Protein AF-0000000068720522 (afdb_homodimer)

InterPro domains:
  IPR009057 Homedomain-like superfamily [SSF46689] (174-225)
  IPR009057 Homedomain-like superfamily [SSF46689] (228-278)
  IPR018060 AraC-like, DNA binding HTH domain [PF12833] (197-275)
  IPR018060 AraC-like, DNA binding HTH domain [PS01124] (178-276)
  IPR018060 AraC-like, DNA binding HTH domain [SM00342] (191-274)

Sequence (560 aa):
MSVKDQNFFVNIAILFYNILYKKNSDVSTFSNNSDSLHISHSRILNEDVYISMQKDESIYHNLYIEQQLLGSIENGDKETVLKYYYEFQQETLSSLSSFHQLRRHKNICISSITLATRYAIKGGLPSGIAYKIYDLHIQRTEDLKDKESVWDLLKNAFCTFADRVKAQKTQQHSQTIAICKNYIFKNIYNPISVKQLAKFANVNSDYLSILFKKEVGISLIEYIQRERIEEAKKLLTFTTYPLSDICASLNFSDQSYFTKIFKKFTHETPGKYRKSHVVIMSVKDQNFFVNIAILFYNILYKKNSDVSTFSNNSDSLHISHSRILNEDVYISMQKDESIYHNLYIEQQLLGSIENGDKETVLKYYYEFQQETLSSLSSFHQLRRHKNICISSITLATRYAIKGGLPSGIAYKIYDLHIQRTEDLKDKESVWDLLKNAFCTFADRVKAQKTQQHSQTIAICKNYIFKNIYNPISVKQLAKFANVNSDYLSILFKKEVGISLIEYIQRERIEEAKKLLTFTTYPLSDICASLNFSDQSYFTKIFKKFTHETPGKYRKSHVVI

Solvent-accessible surface area (backbone atoms only — not comparable to full-atom values): 30335 Å² total; per-residue (Å²): 137,65,82,70,60,56,58,52,53,54,51,50,51,53,50,52,51,51,60,67,67,55,69,82,72,81,78,70,75,83,70,79,80,75,74,82,81,70,71,63,67,63,51,54,58,48,43,52,49,43,50,48,46,47,50,38,48,49,50,48,50,49,50,50,41,47,48,54,27,39,48,21,23,24,66,22,34,45,68,56,27,58,63,36,44,56,56,42,51,52,55,52,56,70,68,54,75,85,83,61,56,55,63,51,49,46,51,49,42,45,33,50,49,45,50,42,39,54,29,18,38,72,35,61,28,54,60,64,59,39,48,51,54,46,51,53,51,50,53,50,49,70,69,51,89,49,57,68,60,44,53,50,49,44,51,49,50,52,42,50,42,3,47,49,13,34,51,44,49,54,50,50,52,51,48,40,49,50,50,46,52,50,49,48,64,76,38,47,66,45,91,79,50,64,60,58,48,14,58,73,56,70,47,52,47,71,57,44,47,53,50,40,23,70,75,71,68,48,44,58,67,56,49,52,50,50,56,42,44,55,50,46,50,50,45,41,25,72,46,86,71,54,68,68,54,54,33,52,46,51,63,40,94,41,64,68,58,41,38,52,53,37,22,73,78,70,74,41,45,61,69,58,47,29,73,74,47,46,75,115,140,65,80,69,61,56,58,52,54,53,53,50,52,54,49,52,52,52,60,68,68,56,67,83,71,81,78,71,75,83,68,79,80,74,72,82,80,70,70,63,67,62,53,54,56,47,44,53,48,44,49,49,46,49,49,38,48,49,51,48,50,50,49,51,43,48,49,55,28,40,50,21,23,27,66,22,34,45,68,56,27,59,63,35,43,56,56,43,51,52,56,53,57,69,69,54,74,84,82,62,59,55,64,51,48,46,50,50,42,46,33,49,50,46,52,41,38,54,29,19,38,73,35,64,28,55,60,64,59,41,48,51,54,45,52,53,51,52,54,50,49,70,70,52,88,48,58,67,60,44,53,51,49,44,52,48,50,53,42,49,41,3,49,50,13,34,51,45,49,52,50,48,53,51,48,40,50,49,50,47,54,50,49,47,64,76,37,48,65,45,92,81,51,64,60,57,47,14,58,73,56,70,48,53,46,71,57,44,46,53,50,39,23,69,76,70,68,46,46,60,67,56,49,51,50,50,54,39,43,55,50,45,50,51,44,41,24,73,47,85,70,53,69,69,54,55,34,52,46,50,64,38,93,41,63,69,58,40,38,51,53,36,22,71,78,71,73,42,44,61,68,59,45,28,75,75,49,44,74,115

Radius of gyration: 35.51 Å; Cα contacts (8 Å, |Δi|>4): 490; chains: 2; bounding box: 74×101×95 Å

Secondary structure (DSSP, 8-state):
--THHHHHHHHHHHHHHHHHT----------S------SHHHHHHHHHHHHHHHHHHHHHHHHHHHHHHHHHHHTT-HHHHHHHHHHHHHHHHHH--STTHHHHHHHHHHHHHHHHHHHHHHTT--HHHHHHHHHHHHHHHHH--SHHHHHHHHHHHHHHHHHHHHHHHHHHHHHHHHHHHHHHHHTTTS---HHHHHHHHTS-HHHHHHHHHHHHSS-HHHHHHHHHHHHHHHHHHH----HHHHHHHTT-S-HHHHHHHHHHHHSS-HHHHHHHH---/--THHHHHHHHHHHHHHHHHS----------S------THHHHHHHHHHHHHHHHHHHHHHHHHHHHHHHHHHHTT-HHHHHHHHHHHHHHHHHH--SSSHHHHHHHHHHHHHHHHHHHHHHTT--HHHHHHHHHHHHHHHHH--SHHHHHHHHHHHHHHHHHHHHHHHHHHHHHHHHHHHHHHHHTTTS---HHHHHHHHTS-HHHHHHHHHHHHSS-HHHHHHHHHHHHHHHHHHH----HHHHHHHTT-S-HHHHHHHHHHHHSS-HHHHHHHH---

Foldseek 3Di:
DDPVVVVVVVVVVVVVVVVVPPPPPDPPDPDPPPDCPDPVVVVVVCVCVVVVVVVVVLVVVLVVLLCQLLLLLLQLNLVSNVVSLVVNVVSVVVVDDDDPPLVVLLVVLLVSLVSSLVSLVNSPQPNVVSVVLSVVLNVVSVVDDDNVVSSVSSSVSSNVSSNRSVVRVVVLLVVLLVQLVVVLLVQQQHDDDLCVSCVSSVHHSVVCQVSNCVVVVDGPVLVSLLSLLVVLLVCLAEHPDDLQVSCVRRPHPGSVVNQVSNCVNPVHGSVVSSVVRHPD/DDPVVVVVVVVVVVVVVVVVPPPPDDPPDPDPPPDCPDPVVVVVVCVCVVVVVVVVVLVVVLVVLLCQLLLLLLQLNLVSNVVSLVVNVVSVVVVDDDDPPLVVLLVVLLVSLVSSLVSLVNSPQPNVVSVVLSVVLNVVSVVDDDNVVSSVSSSVSSNVSSNRSVVRVVVLLVVLLVQLVVVLLVQQQHDDDLCVSCVSSVHHSVVCQVSNCVVVVDGPVLVSLLSLLVVLLVCLAEHPDDLQVSCVRRPHPDSVVNQVSNCVNPVHGSVVSSVVRHPD

pLDDT: mean 81.63, std 22.1, range [26.84, 98.12]

Nearest PDB structures (foldseek):
  6swi-assembly1_A  TM=9.259E-01  e=1.234E-05  Geobacillus stearothermophilus
  3lsg-assembly1_A  TM=9.157E-01  e=2.647E-05  Fusobacterium nucleatum subsp. nucleatum
  3oio-assembly1_A  TM=9.380E-01  e=1.163E-04  Chromobacterium violaceum
  3w6v-assembly1_A  TM=9.263E-01  e=2.180E-04  Streptomyces griseus
  4fe7-assembly1_A-2  TM=6.640E-01  e=2.609E-04  Escherichia coli

Structure (mmCIF, N/CA/C/O backbone):
data_AF-0000000068720522-model_v1
#
loop_
_entity.id
_entity.type
_entity.pdbx_description
1 polymer 'AraC family transcriptional regulator'
#
loop_
_atom_site.group_PDB
_atom_site.id
_atom_site.type_symbol
_atom_site.label_atom_id
_atom_site.label_alt_id
_atom_site.label_comp_id
_atom_site.label_asym_id
_atom_site.label_entity_id
_atom_site.label_seq_id
_atom_site.pdbx_PDB_ins_code
_atom_site.Cartn_x
_atom_site.Cartn_y
_atom_site.Cartn_z
_atom_site.occupancy
_atom_site.B_iso_or_equiv
_atom_site.auth_seq_id
_atom_site.auth_comp_id
_atom_site.auth_asym_id
_atom_site.auth_atom_id
_atom_site.pdbx_PDB_model_num
ATOM 1 N N . MET A 1 1 ? 6.242 5.93 -28.344 1 28.77 1 MET A N 1
ATOM 2 C CA . MET A 1 1 ? 6.074 4.52 -28.672 1 28.77 1 MET A CA 1
ATOM 3 C C . MET A 1 1 ? 4.598 4.172 -28.828 1 28.77 1 MET A C 1
ATOM 5 O O . MET A 1 1 ? 3.818 4.309 -27.875 1 28.77 1 MET A O 1
ATOM 9 N N . SER A 1 2 ? 3.947 4.125 -30.078 1 33.34 2 SER A N 1
ATOM 10 C CA . SER A 1 2 ? 2.566 4.301 -30.516 1 33.34 2 SER A CA 1
ATOM 11 C C . SER A 1 2 ? 1.702 3.109 -30.125 1 33.34 2 SER A C 1
ATOM 13 O O . SER A 1 2 ? 2.215 2.008 -29.922 1 33.34 2 SER A O 1
ATOM 15 N N . VAL A 1 3 ? 0.348 3.244 -29.938 1 40.81 3 VAL A N 1
ATOM 16 C CA . VAL A 1 3 ? -0.781 2.359 -29.656 1 40.81 3 VAL A CA 1
ATOM 17 C C . VAL A 1 3 ? -0.728 1.151 -30.594 1 40.81 3 VAL A C 1
ATOM 19 O O . VAL A 1 3 ? -1.437 0.165 -30.391 1 40.81 3 VAL A O 1
ATOM 22 N N . LYS A 1 4 ? -0.061 1.335 -31.688 1 42.25 4 LYS A N 1
ATOM 23 C CA . LYS A 1 4 ? -0.026 0.293 -32.719 1 42.25 4 LYS A CA 1
ATOM 24 C C . LYS A 1 4 ? 0.759 -0.923 -32.219 1 42.25 4 LYS A C 1
ATOM 26 O O . LYS A 1 4 ? 0.485 -2.051 -32.656 1 42.25 4 LYS A O 1
ATOM 31 N N . ASP A 1 5 ? 1.735 -0.659 -31.359 1 41.34 5 ASP A N 1
ATOM 32 C CA . ASP A 1 5 ? 2.654 -1.728 -30.984 1 41.34 5 ASP A CA 1
ATOM 33 C C . ASP A 1 5 ? 2.039 -2.621 -29.906 1 41.34 5 ASP A C 1
ATOM 35 O O . ASP A 1 5 ? 2.566 -3.697 -29.609 1 41.34 5 ASP A O 1
ATOM 39 N N . GLN A 1 6 ? 0.963 -2.102 -29.297 1 41.03 6 GLN A N 1
ATOM 40 C CA . GLN A 1 6 ? 0.367 -2.861 -28.203 1 41.03 6 GLN A CA 1
ATOM 41 C C . GLN A 1 6 ? -0.5 -4 -28.734 1 41.03 6 GLN A C 1
ATOM 43 O O . GLN A 1 6 ? -0.555 -5.078 -28.141 1 41.03 6 GLN A O 1
ATOM 48 N N . ASN A 1 7 ? -1.153 -3.758 -29.875 1 43.72 7 ASN A N 1
ATOM 49 C CA . ASN A 1 7 ? -1.951 -4.809 -30.5 1 43.72 7 ASN A CA 1
ATOM 50 C C . ASN A 1 7 ? -1.08 -5.973 -30.969 1 43.72 7 ASN A C 1
ATOM 52 O O . ASN A 1 7 ? -1.521 -7.125 -30.969 1 43.72 7 ASN A O 1
ATOM 56 N N . PHE A 1 8 ? 0.187 -5.582 -31.266 1 44 8 PHE A N 1
ATOM 57 C CA . PHE A 1 8 ? 1.107 -6.605 -31.75 1 44 8 PHE A CA 1
ATOM 58 C C . PHE A 1 8 ? 1.475 -7.574 -30.641 1 44 8 PHE A C 1
ATOM 60 O O . PHE A 1 8 ? 1.475 -8.789 -30.844 1 44 8 PHE A O 1
ATOM 67 N N . PHE A 1 9 ? 1.523 -7.074 -29.391 1 44.59 9 PHE A N 1
ATOM 68 C CA . PHE A 1 9 ? 1.919 -7.938 -28.281 1 44.59 9 PHE A CA 1
ATOM 69 C C . PHE A 1 9 ? 0.75 -8.805 -27.828 1 44.59 9 PHE A C 1
ATOM 71 O O . PHE A 1 9 ? 0.935 -9.961 -27.469 1 44.59 9 PHE A O 1
ATOM 78 N N . VAL A 1 10 ? -0.474 -8.352 -27.984 1 45.12 10 VAL A N 1
ATOM 79 C CA . VAL A 1 10 ? -1.655 -9.148 -27.672 1 45.12 10 VAL A CA 1
ATOM 80 C C . VAL A 1 10 ? -1.804 -10.281 -28.688 1 45.12 10 VAL A C 1
ATOM 82 O O . VAL A 1 10 ? -2.059 -11.43 -28.312 1 45.12 10 VAL A O 1
ATOM 85 N N . ASN A 1 11 ? -1.489 -10.047 -29.922 1 46.09 11 ASN A N 1
ATOM 86 C CA . ASN A 1 11 ? -1.584 -11.07 -30.953 1 46.09 11 ASN A CA 1
ATOM 87 C C . ASN A 1 11 ? -0.496 -12.125 -30.797 1 46.09 11 ASN A C 1
ATOM 89 O O . ASN A 1 11 ? -0.754 -13.32 -30.969 1 46.09 11 ASN A O 1
ATOM 93 N N . ILE A 1 12 ? 0.671 -11.742 -30.328 1 46.5 12 ILE A N 1
ATOM 94 C CA . ILE A 1 12 ? 1.758 -12.695 -30.109 1 46.5 12 ILE A CA 1
ATOM 95 C C . ILE A 1 12 ? 1.45 -13.57 -28.906 1 46.5 12 ILE A C 1
ATOM 97 O O . ILE A 1 12 ? 1.648 -14.781 -28.938 1 46.5 12 ILE A O 1
ATOM 101 N N . ALA A 1 13 ? 0.749 -13.039 -27.922 1 43.16 13 ALA A N 1
ATOM 102 C CA . ALA A 1 13 ? 0.403 -13.812 -26.734 1 43.16 13 ALA A CA 1
ATOM 103 C C . ALA A 1 13 ? -0.701 -14.828 -27.031 1 43.16 13 ALA A C 1
ATOM 105 O O . ALA A 1 13 ? -0.632 -15.977 -26.609 1 43.16 13 ALA A O 1
ATOM 106 N N . ILE A 1 14 ? -1.595 -14.484 -27.859 1 47.88 14 ILE A N 1
ATOM 107 C CA . ILE A 1 14 ? -2.639 -15.398 -28.328 1 47.88 14 ILE A CA 1
ATOM 108 C C . ILE A 1 14 ? -2.025 -16.484 -29.203 1 47.88 14 ILE A C 1
ATOM 110 O O . ILE A 1 14 ? -2.355 -17.656 -29.062 1 47.88 14 ILE A O 1
ATOM 114 N N . LEU A 1 15 ? -1.05 -16.109 -30 1 46.41 15 LEU A N 1
ATOM 115 C CA . LEU A 1 15 ? -0.391 -17.078 -30.875 1 46.41 15 LEU A CA 1
ATOM 116 C C . LEU A 1 15 ? 0.431 -18.062 -30.062 1 46.41 15 LEU A C 1
ATOM 118 O O . LEU A 1 15 ? 0.378 -19.281 -30.297 1 46.41 15 LEU A O 1
ATOM 122 N N . PHE A 1 16 ? 1.097 -17.609 -29.031 1 44.81 16 PHE A N 1
ATOM 123 C CA . PHE A 1 16 ? 1.895 -18.5 -28.188 1 44.81 16 PHE A CA 1
ATOM 124 C C . PHE A 1 16 ? 0.999 -19.438 -27.391 1 44.81 16 PHE A C 1
ATOM 126 O O . PHE A 1 16 ? 1.301 -20.625 -27.266 1 44.81 16 PHE A O 1
ATOM 133 N N . TYR A 1 17 ? -0.129 -19 -26.938 1 39.31 17 TYR A N 1
ATOM 134 C CA . TYR A 1 17 ? -1.093 -19.859 -26.266 1 39.31 17 TYR A CA 1
ATOM 135 C C . TYR A 1 17 ? -1.604 -20.953 -27.203 1 39.31 17 TYR A C 1
ATOM 137 O O . TYR A 1 17 ? -1.67 -22.125 -26.812 1 39.31 17 TYR A O 1
ATOM 145 N N . ASN A 1 18 ? -1.857 -20.547 -28.344 1 42.66 18 ASN A N 1
ATOM 146 C CA . ASN A 1 18 ? -2.34 -21.531 -29.312 1 42.66 18 ASN A CA 1
ATOM 147 C C . ASN A 1 18 ? -1.266 -22.562 -29.641 1 42.66 18 ASN A C 1
ATOM 149 O O . ASN A 1 18 ? -1.573 -23.734 -29.859 1 42.66 18 ASN A O 1
ATOM 153 N N . ILE A 1 19 ? -0.112 -22.062 -29.781 1 44.03 19 ILE A N 1
ATOM 154 C CA . ILE A 1 19 ? 0.965 -22.984 -30.156 1 44.03 19 ILE A CA 1
ATOM 155 C C . ILE A 1 19 ? 1.202 -23.984 -29.047 1 44.03 19 ILE A C 1
ATOM 157 O O . ILE A 1 19 ? 1.412 -25.172 -29.297 1 44.03 19 ILE A O 1
ATOM 161 N N . LEU A 1 20 ? 1.158 -23.547 -27.812 1 38.19 20 LEU A N 1
ATOM 162 C CA . LEU A 1 20 ? 1.546 -24.406 -26.719 1 38.19 20 LEU A CA 1
ATOM 163 C C . LEU A 1 20 ? 0.454 -25.438 -26.422 1 38.19 20 LEU A C 1
ATOM 165 O O . LEU A 1 20 ? 0.749 -26.578 -26.062 1 38.19 20 LEU A O 1
ATOM 169 N N . TYR A 1 21 ? -0.812 -25.047 -26.438 1 38.38 21 TYR A N 1
ATOM 170 C CA . TYR A 1 21 ? -1.857 -25.984 -26.031 1 38.38 21 TYR A CA 1
ATOM 171 C C . TYR A 1 21 ? -2.326 -26.828 -27.203 1 38.38 21 TYR A C 1
ATOM 173 O O . TYR A 1 21 ? -3.365 -27.5 -27.125 1 38.38 21 TYR A O 1
ATOM 181 N N . LYS A 1 22 ? -1.777 -26.531 -28.375 1 39.81 22 LYS A N 1
ATOM 182 C CA . LYS A 1 22 ? -2.164 -27.484 -29.422 1 39.81 22 LYS A CA 1
ATOM 183 C C . LYS A 1 22 ? -1.537 -28.844 -29.172 1 39.81 22 LYS A C 1
ATOM 185 O O . LYS A 1 22 ? -0.332 -29.031 -29.359 1 39.81 22 LYS A O 1
ATOM 190 N N . LYS A 1 23 ? -2.197 -29.578 -28.234 1 38.94 23 LYS A N 1
ATOM 191 C CA . LYS A 1 23 ? -1.958 -31.016 -28.094 1 38.94 23 LYS A CA 1
ATOM 192 C C . LYS A 1 23 ? -1.846 -31.688 -29.453 1 38.94 23 LYS A C 1
ATOM 194 O O . LYS A 1 23 ? -2.619 -31.391 -30.375 1 38.94 23 LYS A O 1
ATOM 199 N N . ASN A 1 24 ? -0.796 -32.438 -29.641 1 34.03 24 ASN A N 1
ATOM 200 C CA . ASN A 1 24 ? -0.508 -33.375 -30.719 1 34.03 24 ASN A CA 1
ATOM 201 C C . ASN A 1 24 ? -1.645 -34.375 -30.906 1 34.03 24 ASN A C 1
ATOM 203 O O . ASN A 1 24 ? -1.772 -35.344 -30.141 1 34.03 24 ASN A O 1
ATOM 207 N N . SER A 1 25 ? -2.891 -33.969 -31.109 1 31.48 25 SER A N 1
ATOM 208 C CA . SER A 1 25 ? -3.801 -35.062 -31.469 1 31.48 25 SER A CA 1
ATOM 209 C C . SER A 1 25 ? -3.213 -35.906 -32.594 1 31.48 25 SER A C 1
ATOM 211 O O . SER A 1 25 ? -2.52 -35.406 -33.469 1 31.48 25 SER A O 1
ATOM 213 N N . ASP A 1 26 ? -3.184 -37.219 -32.375 1 30.67 26 ASP A N 1
ATOM 214 C CA . ASP A 1 26 ? -2.812 -38.344 -33.219 1 30.67 26 ASP A CA 1
ATOM 215 C C . ASP A 1 26 ? -3.473 -38.281 -34.594 1 30.67 26 ASP A C 1
ATOM 217 O O . ASP A 1 26 ? -4.691 -38.125 -34.688 1 30.67 26 ASP A O 1
ATOM 221 N N . VAL A 1 27 ? -2.807 -38 -35.656 1 32.12 27 VAL A N 1
ATOM 222 C CA . VAL A 1 27 ? -3.1 -37.844 -37.062 1 32.12 27 VAL A CA 1
ATOM 223 C C . VAL A 1 27 ? -3.652 -39.156 -37.625 1 32.12 27 VAL A C 1
ATOM 225 O O . VAL A 1 27 ? -3.814 -39.312 -38.844 1 32.12 27 VAL A O 1
ATOM 228 N N . SER A 1 28 ? -3.807 -40.219 -36.781 1 28 28 SER A N 1
ATOM 229 C CA . SER A 1 28 ? -3.92 -41.375 -37.625 1 28 28 SER A CA 1
ATOM 230 C C . SER A 1 28 ? -5.066 -41.25 -38.625 1 28 28 SER A C 1
ATOM 232 O O . SER A 1 28 ? -4.867 -41.344 -39.844 1 28 28 SER A O 1
ATOM 234 N N . THR A 1 29 ? -6.086 -42.25 -38.562 1 29 29 THR A N 1
ATOM 235 C CA . THR A 1 29 ? -6.82 -42.969 -39.594 1 29 29 THR A CA 1
ATOM 236 C C . THR A 1 29 ? -8.008 -42.156 -40.094 1 29 29 THR A C 1
ATOM 238 O O . THR A 1 29 ? -8.945 -42.719 -40.656 1 29 29 THR A O 1
ATOM 241 N N . PHE A 1 30 ? -8.172 -40.875 -39.812 1 27.25 30 PHE A N 1
ATOM 242 C CA . PHE A 1 30 ? -9.523 -40.406 -40.125 1 27.25 30 PHE A CA 1
ATOM 243 C C . PHE A 1 30 ? -9.82 -40.5 -41.594 1 27.25 30 PHE A C 1
ATOM 245 O O . PHE A 1 30 ? -9.086 -39.969 -42.438 1 27.25 30 PHE A O 1
ATOM 252 N N . SER A 1 31 ? -10.523 -41.656 -42 1 28.48 31 SER A N 1
ATOM 253 C CA . SER A 1 31 ? -11.234 -41.906 -43.25 1 28.48 31 SER A CA 1
ATOM 254 C C . SER A 1 31 ? -12.008 -40.656 -43.688 1 28.48 31 SER A C 1
ATOM 256 O O . SER A 1 31 ? -12.32 -39.812 -42.875 1 28.48 31 SER A O 1
ATOM 258 N N . ASN A 1 32 ? -12.297 -40.531 -45.094 1 27.59 32 ASN A N 1
ATOM 259 C CA . ASN A 1 32 ? -12.68 -39.469 -46 1 27.59 32 ASN A CA 1
ATOM 260 C C . ASN A 1 32 ? -14.016 -38.844 -45.625 1 27.59 32 ASN A C 1
ATOM 262 O O . ASN A 1 32 ? -14.586 -38.062 -46.375 1 27.59 32 ASN A O 1
ATOM 266 N N . ASN A 1 33 ? -14.922 -39.594 -44.906 1 29.08 33 ASN A N 1
ATOM 267 C CA . ASN A 1 33 ? -16.25 -39 -45.062 1 29.08 33 ASN A CA 1
ATOM 268 C C . ASN A 1 33 ? -16.297 -37.594 -44.469 1 29.08 33 ASN A C 1
ATOM 270 O O . ASN A 1 33 ? -16 -37.406 -43.281 1 29.08 33 ASN A O 1
ATOM 274 N N . SER A 1 34 ? -16.25 -36.5 -45.312 1 29.02 34 SER A N 1
ATOM 275 C CA . SER A 1 34 ? -16.141 -35.062 -45.25 1 29.02 34 SER A CA 1
ATOM 276 C C . SER A 1 34 ? -17.281 -34.469 -44.438 1 29.02 34 SER A C 1
ATOM 278 O O . SER A 1 34 ? -17.562 -33.25 -44.531 1 29.02 34 SER A O 1
ATOM 280 N N . ASP A 1 35 ? -18.141 -35.25 -43.75 1 27.69 35 ASP A N 1
ATOM 281 C CA . ASP A 1 35 ? -19.328 -34.469 -43.375 1 27.69 35 ASP A CA 1
ATOM 282 C C . ASP A 1 35 ? -18.922 -33.312 -42.469 1 27.69 35 ASP A C 1
ATOM 284 O O . ASP A 1 35 ? -17.859 -33.312 -41.844 1 27.69 35 ASP A O 1
ATOM 288 N N . SER A 1 36 ? -19.922 -32.188 -42.375 1 29.12 36 SER A N 1
ATOM 289 C CA . SER A 1 36 ? -20.094 -30.812 -41.938 1 29.12 36 SER A CA 1
ATOM 290 C C . SER A 1 36 ? -19.875 -30.688 -40.406 1 29.12 36 SER A C 1
ATOM 292 O O . SER A 1 36 ? -20.828 -30.672 -39.656 1 29.12 36 SER A O 1
ATOM 294 N N . LEU A 1 37 ? -19.156 -31.531 -39.781 1 32.12 37 LEU A N 1
ATOM 295 C CA . LEU A 1 37 ? -19.047 -31.25 -38.344 1 32.12 37 LEU A CA 1
ATOM 296 C C . LEU A 1 37 ? -18.516 -29.844 -38.094 1 32.12 37 LEU A C 1
A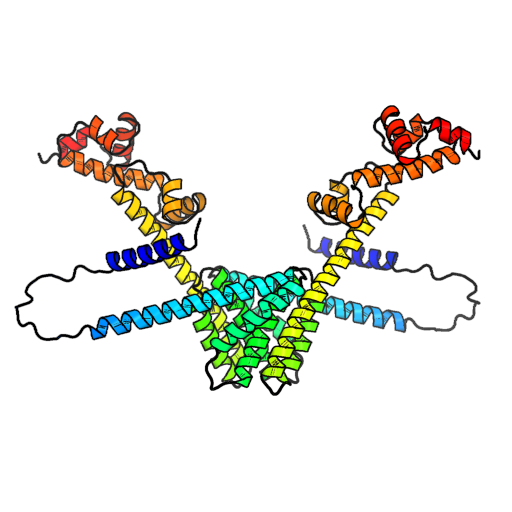TOM 298 O O . LEU A 1 37 ? -17.344 -29.562 -38.375 1 32.12 37 LEU A O 1
ATOM 302 N N . HIS A 1 38 ? -19.406 -28.797 -38.25 1 28.36 38 HIS A N 1
ATOM 303 C CA . HIS A 1 38 ? -19.344 -27.359 -38.094 1 28.36 38 HIS A CA 1
ATOM 304 C C . HIS A 1 38 ? -18.547 -26.969 -36.875 1 28.36 38 HIS A C 1
ATOM 306 O O . HIS A 1 38 ? -18.453 -27.75 -35.906 1 28.36 38 HIS A O 1
ATOM 312 N N . ILE A 1 39 ? -17.797 -25.766 -36.938 1 33.03 39 ILE A N 1
ATOM 313 C CA . ILE A 1 39 ? -17 -24.719 -36.312 1 33.03 39 ILE A CA 1
ATOM 314 C C . ILE A 1 39 ? -17.703 -24.234 -35.031 1 33.03 39 ILE A C 1
ATOM 316 O O . ILE A 1 39 ? -17.219 -23.297 -34.375 1 33.03 39 ILE A O 1
ATOM 320 N N . SER A 1 40 ? -18.812 -24.828 -34.688 1 33.12 40 SER A N 1
ATOM 321 C CA . SER A 1 40 ? -19.531 -24.141 -33.625 1 33.12 40 SER A CA 1
ATOM 322 C C . SER A 1 40 ? -18.781 -24.25 -32.281 1 33.12 40 SER A C 1
ATOM 324 O O . SER A 1 40 ? -19 -23.469 -31.375 1 33.12 40 SER A O 1
ATOM 326 N N . HIS A 1 41 ? -18.094 -25.312 -32.125 1 34.09 41 HIS A N 1
ATOM 327 C CA . HIS A 1 41 ? -17.562 -25.453 -30.797 1 34.09 41 HIS A CA 1
ATOM 328 C C . HIS A 1 41 ? -16.406 -24.484 -30.562 1 34.09 41 HIS A C 1
ATOM 330 O O . HIS A 1 41 ? -16.141 -24.078 -29.438 1 34.09 41 HIS A O 1
ATOM 336 N N . SER A 1 42 ? -15.688 -24.109 -31.625 1 36.62 42 SER A N 1
ATOM 337 C CA . SER A 1 42 ? -14.547 -23.219 -31.438 1 36.62 42 SER A CA 1
ATOM 338 C C . SER A 1 42 ? -14.992 -21.797 -31.125 1 36.62 42 SER A C 1
ATOM 340 O O . SER A 1 42 ? -14.219 -21 -30.594 1 36.62 42 SER A O 1
ATOM 342 N N . ARG A 1 43 ? -16.188 -21.422 -31.531 1 39.97 43 ARG A N 1
ATOM 343 C CA . ARG A 1 43 ? -16.703 -20.078 -31.328 1 39.97 43 ARG A CA 1
ATOM 344 C C . ARG A 1 43 ? -17.125 -19.875 -29.875 1 39.97 43 ARG A C 1
ATOM 346 O O . ARG A 1 43 ? -16.938 -18.797 -29.312 1 39.97 43 ARG A O 1
ATOM 353 N N . ILE A 1 44 ? -17.719 -20.828 -29.203 1 42.91 44 ILE A N 1
ATOM 354 C CA . ILE A 1 44 ? -18.203 -20.703 -27.828 1 42.91 44 ILE A CA 1
ATOM 355 C C . ILE A 1 44 ? -17 -20.625 -26.875 1 42.91 44 ILE A C 1
ATOM 357 O O . ILE A 1 44 ? -17 -19.797 -25.953 1 42.91 44 ILE A O 1
ATOM 361 N N . LEU A 1 45 ? -15.961 -21.391 -27.078 1 44.03 45 LEU A N 1
ATOM 362 C CA . LEU A 1 45 ? -14.766 -21.312 -26.234 1 44.03 45 LEU A CA 1
ATOM 363 C C . LEU A 1 45 ? -14.047 -19.984 -26.438 1 44.03 45 LEU A C 1
ATOM 365 O O . LEU A 1 45 ? -13.547 -19.406 -25.469 1 44.03 45 LEU A O 1
ATOM 369 N N . ASN A 1 46 ? -14.078 -19.406 -27.609 1 45.78 46 ASN A N 1
ATOM 370 C CA . ASN A 1 46 ? -13.492 -18.109 -27.922 1 45.78 46 ASN A CA 1
ATOM 371 C C . ASN A 1 46 ? -14.297 -16.969 -27.297 1 45.78 46 ASN A C 1
ATOM 373 O O . ASN A 1 46 ? -13.727 -15.992 -26.797 1 45.78 46 ASN A O 1
ATOM 377 N N . GLU A 1 47 ? -15.578 -17.203 -27.266 1 45.28 47 GLU A N 1
ATOM 378 C CA . GLU A 1 47 ? -16.406 -16.141 -26.703 1 45.28 47 GLU A CA 1
ATOM 379 C C . GLU A 1 47 ? -16.281 -16.094 -25.172 1 45.28 47 GLU A C 1
ATOM 381 O O . GLU A 1 47 ? -16.188 -15.008 -24.594 1 45.28 47 GLU A O 1
ATOM 386 N N . ASP A 1 48 ? -16.312 -17.25 -24.516 1 48.41 48 ASP A N 1
ATOM 387 C CA . ASP A 1 48 ? -16.172 -17.297 -23.062 1 48.41 48 ASP A CA 1
ATOM 388 C C . ASP A 1 48 ? -14.789 -16.797 -22.641 1 48.41 48 ASP A C 1
ATOM 390 O O . ASP A 1 48 ? -14.656 -16.109 -21.625 1 48.41 48 ASP A O 1
ATOM 394 N N . VAL A 1 49 ? -13.875 -17.281 -23.484 1 48.66 49 VAL A N 1
ATOM 395 C CA . VAL A 1 49 ? -12.531 -16.766 -23.234 1 48.66 49 VAL A CA 1
ATOM 396 C C . VAL A 1 49 ? -12.492 -15.266 -23.516 1 48.66 49 VAL A C 1
ATOM 398 O O . VAL A 1 49 ? -11.898 -14.508 -22.75 1 48.66 49 VAL A O 1
ATOM 401 N N . TYR A 1 50 ? -13.172 -14.875 -24.609 1 43.56 50 TYR A N 1
ATOM 402 C CA . TYR A 1 50 ? -13.219 -13.461 -24.969 1 43.56 50 TYR A CA 1
ATOM 403 C C . TYR A 1 50 ? -13.992 -12.672 -23.906 1 43.56 50 TYR A C 1
ATOM 405 O O . TYR A 1 50 ? -13.562 -11.578 -23.516 1 43.56 50 TYR A O 1
ATOM 413 N N . ILE A 1 51 ? -15.117 -13.211 -23.484 1 50.84 51 ILE A N 1
ATOM 414 C CA . ILE A 1 51 ? -15.914 -12.57 -22.438 1 50.84 51 ILE A CA 1
ATOM 415 C C . ILE A 1 51 ? -15.117 -12.555 -21.125 1 50.84 51 ILE A C 1
ATOM 417 O O . ILE A 1 51 ? -15.117 -11.547 -20.406 1 50.84 51 ILE A O 1
ATOM 421 N N . SER A 1 52 ? -14.477 -13.641 -20.969 1 54 52 SER A N 1
ATOM 422 C CA . SER A 1 52 ? -13.633 -13.703 -19.781 1 54 52 SER A CA 1
ATOM 423 C C . SER A 1 52 ? -12.477 -12.719 -19.875 1 54 52 SER A C 1
ATOM 425 O O . SER A 1 52 ? -12.156 -12.039 -18.891 1 54 52 SER A O 1
ATOM 427 N N . MET A 1 53 ? -12 -12.586 -21.094 1 50 53 MET A N 1
ATOM 428 C CA . MET A 1 53 ? -10.906 -11.641 -21.312 1 50 53 MET A CA 1
ATOM 429 C C . MET A 1 53 ? -11.406 -10.203 -21.188 1 50 53 MET A C 1
ATOM 431 O O . MET A 1 53 ? -10.719 -9.352 -20.625 1 50 53 MET A O 1
ATOM 435 N N . GLN A 1 54 ? -12.594 -9.977 -21.781 1 54.09 54 GLN A N 1
ATOM 436 C CA . GLN A 1 54 ? -13.172 -8.641 -21.688 1 54.09 54 GLN A CA 1
ATOM 437 C C . GLN A 1 54 ? -13.508 -8.281 -20.25 1 54.09 54 GLN A C 1
ATOM 439 O O . GLN A 1 54 ? -13.281 -7.145 -19.812 1 54.09 54 GLN A O 1
ATOM 444 N N . LYS A 1 55 ? -14.047 -9.289 -19.641 1 62.88 55 LYS A N 1
ATOM 445 C CA . LYS A 1 55 ? -14.375 -9.062 -18.234 1 62.88 55 LYS A CA 1
ATOM 446 C C . LYS A 1 55 ? -13.117 -8.82 -17.406 1 62.88 55 LYS A C 1
ATOM 448 O O . LYS A 1 55 ? -13.086 -7.926 -16.562 1 62.88 55 LYS A O 1
ATOM 453 N N . ASP A 1 56 ? -12.172 -9.461 -17.844 1 64.31 56 ASP A N 1
ATOM 454 C CA . ASP A 1 56 ? -10.898 -9.281 -17.156 1 64.31 56 ASP A CA 1
ATOM 455 C C . ASP A 1 56 ? -10.32 -7.895 -17.422 1 64.31 56 ASP A C 1
ATOM 457 O O . ASP A 1 56 ? -9.797 -7.242 -16.516 1 64.31 56 ASP A O 1
ATOM 461 N N . GLU A 1 57 ? -10.508 -7.465 -18.688 1 64.25 57 GLU A N 1
ATOM 462 C CA . GLU A 1 57 ? -10.023 -6.137 -19.047 1 64.25 57 GLU A CA 1
ATOM 463 C C . GLU A 1 57 ? -10.805 -5.047 -18.312 1 64.25 57 GLU A C 1
ATOM 465 O O . GLU A 1 57 ? -10.227 -4.047 -17.875 1 64.25 57 GLU A O 1
ATOM 470 N N . SER A 1 58 ? -12.023 -5.312 -18.188 1 72.69 58 SER A N 1
ATOM 471 C CA . SER A 1 58 ? -12.875 -4.348 -17.5 1 72.69 58 SER A CA 1
ATOM 472 C C . SER A 1 58 ? -12.539 -4.27 -16.016 1 72.69 58 SER A C 1
ATOM 474 O O . SER A 1 58 ? -12.484 -3.182 -15.445 1 72.69 58 SER A O 1
ATOM 476 N N . ILE A 1 59 ? -12.281 -5.383 -15.578 1 74.94 59 ILE A N 1
ATOM 477 C CA . ILE A 1 59 ? -11.93 -5.434 -14.164 1 74.94 59 ILE A CA 1
ATOM 478 C C . ILE A 1 59 ? -10.602 -4.711 -13.938 1 74.94 59 ILE A C 1
ATOM 480 O O . ILE A 1 59 ? -10.469 -3.932 -12.992 1 74.94 59 ILE A O 1
ATOM 484 N N . TYR A 1 60 ? -9.789 -4.898 -14.898 1 71.81 60 TYR A N 1
ATOM 485 C CA . TYR A 1 60 ? -8.492 -4.242 -14.789 1 71.81 60 TYR A CA 1
ATOM 486 C C . TYR A 1 60 ? -8.633 -2.729 -14.891 1 71.81 60 TYR A C 1
ATOM 488 O O . TYR A 1 60 ? -7.996 -1.984 -14.148 1 71.81 60 TYR A O 1
ATOM 496 N N . HIS A 1 61 ? -9.43 -2.391 -15.773 1 71.38 61 HIS A N 1
ATOM 497 C CA . HIS A 1 61 ? -9.656 -0.96 -15.945 1 71.38 61 HIS A CA 1
ATOM 498 C C . HIS A 1 61 ? -10.32 -0.354 -14.711 1 71.38 61 HIS A C 1
ATOM 500 O O . HIS A 1 61 ? -9.938 0.729 -14.266 1 71.38 61 HIS A O 1
ATOM 506 N N . ASN A 1 62 ? -11.148 -1.043 -14.148 1 83.25 62 ASN A N 1
ATOM 507 C CA . ASN A 1 62 ? -11.82 -0.589 -12.945 1 83.25 62 ASN A CA 1
ATOM 508 C C . ASN A 1 62 ? -10.859 -0.466 -11.766 1 83.25 62 ASN A C 1
ATOM 510 O O . ASN A 1 62 ? -10.906 0.508 -11.016 1 83.25 62 ASN A O 1
ATOM 514 N N . LEU A 1 63 ? -10.008 -1.352 -11.797 1 88.38 63 LEU A N 1
ATOM 515 C CA . LEU A 1 63 ? -9.023 -1.332 -10.719 1 88.38 63 LEU A CA 1
ATOM 516 C C . LEU A 1 63 ? -8.062 -0.157 -10.875 1 88.38 63 LEU A C 1
ATOM 518 O O . LEU A 1 63 ? -7.688 0.48 -9.891 1 88.38 63 LEU A O 1
ATOM 522 N N . TYR A 1 64 ? -7.754 0.085 -12.148 1 90.06 64 TYR A N 1
ATOM 523 C CA . TYR A 1 64 ? -6.867 1.21 -12.43 1 90.06 64 TYR A CA 1
ATOM 524 C C . TYR A 1 64 ? -7.512 2.527 -12.008 1 90.06 64 TYR A C 1
ATOM 526 O O . TYR A 1 64 ? -6.887 3.34 -11.32 1 90.06 64 TYR A O 1
ATOM 534 N N . ILE A 1 65 ? -8.648 2.723 -12.352 1 92.12 65 ILE A N 1
ATOM 535 C CA . ILE A 1 65 ? -9.375 3.949 -12.039 1 92.12 65 ILE A CA 1
ATOM 536 C C . ILE A 1 65 ? -9.539 4.074 -10.523 1 92.12 65 ILE A C 1
ATOM 538 O O . ILE A 1 65 ? -9.352 5.156 -9.961 1 92.12 65 ILE A O 1
ATOM 542 N N . GLU A 1 66 ? -9.859 3.014 -9.898 1 94.19 66 GLU A N 1
ATOM 543 C CA . GLU A 1 66 ? -9.992 2.99 -8.445 1 94.19 66 GLU A CA 1
ATOM 544 C C . GLU A 1 66 ? -8.688 3.402 -7.766 1 94.19 66 GLU A C 1
ATOM 546 O O . GLU A 1 66 ? -8.703 4.195 -6.82 1 94.19 66 GLU A O 1
ATOM 551 N N . GLN A 1 67 ? -7.66 2.902 -8.266 1 93.81 67 GLN A N 1
ATOM 552 C CA . GLN A 1 67 ? -6.355 3.201 -7.688 1 93.81 67 GLN A CA 1
ATOM 553 C C . GLN A 1 67 ? -6.012 4.68 -7.84 1 93.81 67 GLN A C 1
ATOM 555 O O . GLN A 1 67 ? -5.477 5.297 -6.914 1 93.81 67 GLN A O 1
ATOM 560 N N . GLN A 1 68 ? -6.285 5.172 -9.039 1 94.5 68 GLN A N 1
ATOM 561 C CA . GLN A 1 68 ? -6.035 6.59 -9.258 1 94.5 68 GLN A CA 1
ATOM 562 C C . GLN A 1 68 ? -6.891 7.449 -8.336 1 94.5 68 GLN A C 1
ATOM 564 O O . GLN A 1 68 ? -6.406 8.422 -7.754 1 94.5 68 GLN A O 1
ATOM 569 N N . LEU A 1 69 ? -8.078 7.023 -8.203 1 96.12 69 LEU A N 1
ATOM 570 C CA . LEU A 1 69 ? -9.031 7.73 -7.355 1 96.12 69 LEU A CA 1
ATOM 571 C C . LEU A 1 69 ? -8.586 7.691 -5.895 1 96.12 69 LEU A C 1
ATOM 573 O O . LEU A 1 69 ? -8.469 8.734 -5.25 1 96.12 69 LEU A O 1
ATOM 577 N N . LEU A 1 70 ? -8.328 6.578 -5.414 1 97.06 70 LEU A N 1
ATOM 578 C CA . LEU A 1 70 ? -7.926 6.398 -4.023 1 97.06 70 LEU A CA 1
ATOM 579 C C . LEU A 1 70 ? -6.566 7.035 -3.764 1 97.06 70 LEU A C 1
ATOM 581 O O . LEU A 1 70 ? -6.336 7.609 -2.697 1 97.06 70 LEU A O 1
ATOM 585 N N . GLY A 1 71 ? -5.691 6.934 -4.766 1 96.88 71 GLY A N 1
ATOM 586 C CA . GLY A 1 71 ? -4.414 7.617 -4.672 1 96.88 71 GLY A CA 1
ATOM 587 C C . GLY A 1 71 ? -4.551 9.125 -4.539 1 96.88 71 GLY A C 1
ATOM 588 O O . GLY A 1 71 ? -3.787 9.758 -3.809 1 96.88 71 GLY A O 1
ATOM 589 N N . SER A 1 72 ? -5.465 9.672 -5.219 1 97.62 72 SER A N 1
ATOM 590 C CA . SER A 1 72 ? -5.711 11.109 -5.129 1 97.62 72 SER A CA 1
ATOM 591 C C . SER A 1 72 ? -6.223 11.5 -3.746 1 97.62 72 SER A C 1
ATOM 593 O O . SER A 1 72 ? -5.926 12.586 -3.254 1 97.62 72 SER A O 1
ATOM 595 N N . ILE A 1 73 ? -6.98 10.641 -3.131 1 97.81 73 ILE A N 1
ATOM 596 C CA . ILE A 1 73 ? -7.43 10.867 -1.761 1 97.81 73 ILE A CA 1
ATOM 597 C C . ILE A 1 73 ? -6.23 10.844 -0.815 1 97.81 73 ILE A C 1
ATOM 599 O O . ILE A 1 73 ? -6.086 11.727 0.036 1 97.81 73 ILE A O 1
ATOM 603 N N . GLU A 1 74 ? -5.387 9.859 -1.008 1 97.44 74 GLU A N 1
ATOM 604 C CA . GLU A 1 74 ? -4.168 9.742 -0.216 1 97.44 74 GLU A CA 1
ATOM 605 C C . GLU A 1 74 ? -3.332 11.016 -0.297 1 97.44 74 GLU A C 1
ATOM 607 O O . GLU A 1 74 ? -2.686 11.406 0.678 1 97.44 74 GLU A O 1
ATOM 612 N N . ASN A 1 75 ? -3.395 11.68 -1.401 1 96.44 75 ASN A N 1
ATOM 613 C CA . ASN A 1 75 ? -2.57 12.859 -1.644 1 96.44 75 ASN A CA 1
ATOM 614 C C . ASN A 1 75 ? -3.314 14.141 -1.294 1 96.44 75 ASN A C 1
ATOM 616 O O . ASN A 1 75 ? -2.758 15.234 -1.401 1 96.44 75 ASN A O 1
ATOM 620 N N . GLY A 1 76 ? -4.547 14.008 -0.939 1 97.12 76 GLY A N 1
ATOM 621 C CA . GLY A 1 76 ? -5.355 15.172 -0.609 1 97.12 76 GLY A CA 1
ATOM 622 C C . GLY A 1 76 ? -5.68 16.031 -1.814 1 97.12 76 GLY A C 1
ATOM 623 O O . GLY A 1 76 ? -5.793 17.25 -1.698 1 97.12 76 GLY A O 1
ATOM 624 N N . ASP A 1 77 ? -5.738 15.469 -2.955 1 96.5 77 ASP A N 1
ATOM 625 C CA . ASP A 1 77 ? -5.984 16.156 -4.215 1 96.5 77 ASP A CA 1
ATOM 626 C C . ASP A 1 77 ? -7.438 16.016 -4.652 1 96.5 77 ASP A C 1
ATOM 628 O O . ASP A 1 77 ? -7.754 15.156 -5.488 1 96.5 77 ASP A O 1
ATOM 632 N N . LYS A 1 78 ? -8.289 16.906 -4.227 1 96.69 78 LYS A N 1
ATOM 633 C CA . LYS A 1 78 ? -9.727 16.812 -4.469 1 96.69 78 LYS A CA 1
ATOM 634 C C . LYS A 1 78 ? -10.039 16.953 -5.957 1 96.69 78 LYS A C 1
ATOM 636 O O . LYS A 1 78 ? -10.961 16.297 -6.465 1 96.69 78 LYS A O 1
ATOM 641 N N . GLU A 1 79 ? -9.359 17.734 -6.656 1 96 79 GLU A N 1
ATOM 642 C CA . GLU A 1 79 ? -9.594 17.953 -8.078 1 96 79 GLU A CA 1
ATOM 643 C C . GLU A 1 79 ? -9.43 16.656 -8.875 1 96 79 GLU A C 1
ATOM 645 O O . GLU A 1 79 ? -10.266 16.312 -9.711 1 96 79 GLU A O 1
ATOM 650 N N . THR A 1 80 ? -8.359 16.016 -8.57 1 95.62 80 THR A N 1
ATOM 651 C CA . THR A 1 80 ? -8.109 14.742 -9.25 1 95.62 80 THR A CA 1
ATOM 652 C C . THR A 1 80 ? -9.141 13.695 -8.844 1 95.62 80 THR A C 1
ATOM 654 O O . THR A 1 80 ? -9.516 12.844 -9.648 1 95.62 80 THR A O 1
ATOM 657 N N . VAL A 1 81 ? -9.594 13.742 -7.594 1 97.12 81 VAL A N 1
ATOM 658 C CA . VAL A 1 81 ? -10.648 12.852 -7.141 1 97.12 81 VAL A CA 1
ATOM 659 C C . VAL A 1 81 ? -11.883 13.023 -8.023 1 97.12 81 VAL A C 1
ATOM 661 O O . VAL A 1 81 ? -12.445 12.039 -8.508 1 97.12 81 VAL A O 1
ATOM 664 N N . LEU A 1 82 ? -12.297 14.211 -8.258 1 95.44 82 LEU A N 1
ATOM 665 C CA . LEU A 1 82 ? -13.492 14.508 -9.031 1 95.44 82 LEU A CA 1
ATOM 666 C C . LEU A 1 82 ? -13.32 14.078 -10.484 1 95.44 82 LEU A C 1
ATOM 668 O O . LEU A 1 82 ? -14.273 13.602 -11.109 1 95.44 82 LEU A O 1
ATOM 672 N N . LYS A 1 83 ? -12.109 14.227 -10.953 1 93.81 83 LYS A N 1
ATOM 673 C CA . LYS A 1 83 ? -11.805 13.828 -12.328 1 93.81 83 LYS A CA 1
ATOM 674 C C . LYS A 1 83 ? -12.023 12.336 -12.531 1 93.81 83 LYS A C 1
ATOM 676 O O . LYS A 1 83 ? -12.656 11.922 -13.516 1 93.81 83 LYS A O 1
ATOM 681 N N . TYR A 1 84 ? -11.586 11.594 -11.617 1 94.56 84 TYR A N 1
ATOM 682 C CA . TYR A 1 84 ? -11.625 10.141 -11.781 1 94.56 84 TYR A CA 1
ATOM 683 C C . TYR A 1 84 ? -12.938 9.57 -11.258 1 94.56 84 TYR A C 1
ATOM 685 O O . TYR A 1 84 ? -13.305 8.438 -11.586 1 94.56 84 TYR A O 1
ATOM 693 N N . TYR A 1 85 ? -13.641 10.344 -10.406 1 95.88 85 TYR A N 1
ATOM 694 C CA . TYR A 1 85 ? -14.867 9.836 -9.812 1 95.88 85 TYR A CA 1
ATOM 695 C C . TYR A 1 85 ? -15.898 9.492 -10.891 1 95.88 85 TYR A C 1
ATOM 697 O O . TYR A 1 85 ? -16.547 8.445 -10.82 1 95.88 85 TYR A O 1
ATOM 705 N N . TYR A 1 86 ? -16 10.344 -11.805 1 92.56 86 TYR A N 1
ATOM 706 C CA . TYR A 1 86 ? -17.031 10.133 -12.828 1 92.56 86 TYR A CA 1
ATOM 707 C C . TYR A 1 86 ? -16.734 8.883 -13.648 1 92.56 86 TYR A C 1
ATOM 709 O O . TYR A 1 86 ? -17.641 8.117 -13.977 1 92.56 86 TYR A O 1
ATOM 717 N N . GLU A 1 87 ? -15.547 8.711 -14 1 91 87 GLU A N 1
ATOM 718 C CA . GLU A 1 87 ? -15.148 7.504 -14.711 1 91 87 GLU A CA 1
ATOM 719 C C . GLU A 1 87 ? -15.398 6.258 -13.867 1 91 87 GLU A C 1
ATOM 721 O O . GLU A 1 87 ? -15.883 5.242 -14.367 1 91 87 GLU A O 1
ATOM 726 N N . PHE A 1 88 ? -15.094 6.426 -12.695 1 93.5 88 PHE A N 1
ATOM 727 C CA . PHE A 1 88 ? -15.305 5.336 -11.75 1 93.5 88 PHE A CA 1
ATOM 728 C C . PHE A 1 88 ? -16.781 4.969 -11.664 1 93.5 88 PHE A C 1
ATOM 730 O O . PHE A 1 88 ? -17.141 3.793 -11.734 1 93.5 88 PHE A O 1
ATOM 737 N N . GLN A 1 89 ? -17.562 5.945 -11.469 1 92.56 89 GLN A N 1
ATOM 738 C CA . GLN A 1 89 ? -19 5.75 -11.375 1 92.56 89 GLN A CA 1
ATOM 739 C C . GLN A 1 89 ? -19.547 5.074 -12.625 1 92.56 89 GLN A C 1
ATOM 741 O O . GLN A 1 89 ? -20.297 4.102 -12.531 1 92.56 89 GLN A O 1
ATOM 746 N N . GLN A 1 90 ? -19.141 5.543 -13.75 1 89.88 90 GLN A N 1
ATOM 747 C CA . GLN A 1 90 ? -19.625 5.016 -15.016 1 89.88 90 GLN A CA 1
ATOM 748 C C . GLN A 1 90 ? -19.219 3.553 -15.195 1 89.88 90 GLN A C 1
ATOM 750 O O . GLN A 1 90 ? -20.047 2.719 -15.57 1 89.88 90 GLN A O 1
ATOM 755 N N . GLU A 1 91 ? -18 3.277 -14.914 1 86.62 91 GLU A N 1
ATOM 756 C CA . GLU A 1 91 ? -17.5 1.915 -15.078 1 86.62 91 GLU A CA 1
ATOM 757 C C . GLU A 1 91 ? -18.203 0.957 -14.117 1 86.62 91 GLU A C 1
ATOM 759 O O . GLU A 1 91 ? -18.5 -0.182 -14.477 1 86.62 91 GLU A O 1
ATOM 764 N N . THR A 1 92 ? -18.391 1.396 -12.93 1 87.94 92 THR A N 1
ATOM 765 C CA . THR A 1 92 ? -19.047 0.569 -11.922 1 87.94 92 THR A CA 1
ATOM 766 C C . THR A 1 92 ? -20.5 0.307 -12.305 1 87.94 92 THR A C 1
ATOM 768 O O . THR A 1 92 ? -20.969 -0.828 -12.227 1 87.94 92 THR A O 1
ATOM 771 N N . LEU A 1 93 ? -21.172 1.331 -12.734 1 85.56 93 LEU A N 1
ATOM 772 C CA . LEU A 1 93 ? -22.578 1.208 -13.109 1 85.56 93 LEU A CA 1
ATOM 773 C C . LEU A 1 93 ? -22.734 0.296 -14.32 1 85.56 93 LEU A C 1
ATOM 775 O O . LEU A 1 93 ? -23.719 -0.452 -14.422 1 85.56 93 LEU A O 1
ATOM 779 N N . SER A 1 94 ? -21.766 0.331 -15.18 1 82.19 94 SER A N 1
ATOM 780 C CA . SER A 1 94 ? -21.812 -0.485 -16.391 1 82.19 94 SER A CA 1
ATOM 781 C C . SER A 1 94 ? -21.688 -1.969 -16.062 1 82.19 94 SER A C 1
ATOM 783 O O . SER A 1 94 ? -22.156 -2.82 -16.812 1 82.19 94 SER A O 1
ATOM 785 N N . SER A 1 95 ? -21.078 -2.232 -14.953 1 76.31 95 SER A N 1
ATOM 786 C CA . SER A 1 95 ? -20.828 -3.617 -14.562 1 76.31 95 SER A CA 1
ATOM 787 C C . SER A 1 95 ? -22 -4.172 -13.75 1 76.31 95 SER A C 1
ATOM 789 O O . SER A 1 95 ? -22.078 -5.379 -13.5 1 76.31 95 SER A O 1
ATOM 791 N N . LEU A 1 96 ? -22.875 -3.281 -13.258 1 76 96 LEU A N 1
ATOM 792 C CA . LEU A 1 96 ? -23.984 -3.688 -12.406 1 76 96 LEU A CA 1
ATOM 793 C C . LEU A 1 96 ? -25.141 -4.234 -13.242 1 76 96 LEU A C 1
ATOM 795 O O . LEU A 1 96 ? -25.453 -3.689 -14.305 1 76 96 LEU A O 1
ATOM 799 N N . SER A 1 97 ? -25.484 -5.586 -12.922 1 63.34 97 SER A N 1
ATOM 800 C CA . SER A 1 97 ? -26.688 -6.117 -13.555 1 63.34 97 SER A CA 1
ATOM 801 C C . SER A 1 97 ? -27.953 -5.551 -12.914 1 63.34 97 SER A C 1
ATOM 803 O O . SER A 1 97 ? -27.906 -5.059 -11.781 1 63.34 97 SER A O 1
ATOM 805 N N . SER A 1 98 ? -29.281 -5.383 -13.477 1 54.53 98 SER A N 1
ATOM 806 C CA . SER A 1 98 ? -30.547 -4.695 -13.242 1 54.53 98 SER A CA 1
ATOM 807 C C . SER A 1 98 ? -31.188 -5.145 -11.93 1 54.53 98 SER A C 1
ATOM 809 O O . SER A 1 98 ? -31.922 -4.387 -11.305 1 54.53 98 SER A O 1
ATOM 811 N N . PHE A 1 99 ? -31.234 -6.348 -11.297 1 51.09 99 PHE A N 1
ATOM 812 C CA . PHE A 1 99 ? -32.219 -6.855 -10.367 1 51.09 99 PHE A CA 1
ATOM 813 C C . PHE A 1 99 ? -31.969 -6.332 -8.953 1 51.09 99 PHE A C 1
ATOM 815 O O . PHE A 1 99 ? -32.906 -6.172 -8.164 1 51.09 99 PHE A O 1
ATOM 822 N N . HIS A 1 100 ? -30.938 -6.332 -8.289 1 58.38 100 HIS A N 1
ATOM 823 C CA . HIS A 1 100 ? -30.641 -6.156 -6.875 1 58.38 100 HIS A CA 1
ATOM 824 C C . HIS A 1 100 ? -30.094 -4.766 -6.59 1 58.38 100 HIS A C 1
ATOM 826 O O . HIS A 1 100 ? -29.297 -4.582 -5.66 1 58.38 100 HIS A O 1
ATOM 832 N N . GLN A 1 101 ? -31.094 -3.662 -6.895 1 80 101 GLN A N 1
ATOM 833 C CA . GLN A 1 101 ? -30.5 -2.49 -7.516 1 80 101 GLN A CA 1
ATOM 834 C C . GLN A 1 101 ? -29.922 -1.546 -6.465 1 80 101 GLN A C 1
ATOM 836 O O . GLN A 1 101 ? -28.734 -1.219 -6.5 1 80 101 GLN A O 1
ATOM 841 N N . LEU A 1 102 ? -30.844 -1.394 -5.297 1 90.56 102 LEU A N 1
ATOM 842 C CA . LEU A 1 102 ? -30.359 -0.36 -4.391 1 90.56 102 LEU A CA 1
ATOM 843 C C . LEU A 1 102 ? -29.297 -0.922 -3.445 1 90.56 102 LEU A C 1
ATOM 845 O O . LEU A 1 102 ? -28.297 -0.259 -3.162 1 90.56 102 LEU A O 1
ATOM 849 N N . ARG A 1 103 ? -29.531 -2.223 -2.996 1 92.75 103 ARG A N 1
ATOM 850 C CA . ARG A 1 103 ? -28.625 -2.859 -2.045 1 92.75 103 ARG A CA 1
ATOM 851 C C . ARG A 1 103 ? -27.234 -3.01 -2.635 1 92.75 103 ARG A C 1
ATOM 853 O O . ARG A 1 103 ? -26.234 -2.795 -1.943 1 92.75 103 ARG A O 1
ATOM 860 N N . ARG A 1 104 ? -27.203 -3.295 -3.836 1 91.25 104 ARG A N 1
ATOM 861 C CA . ARG A 1 104 ? -25.922 -3.443 -4.5 1 91.25 104 ARG A CA 1
ATOM 862 C C . ARG A 1 104 ? -25.172 -2.115 -4.547 1 91.25 104 ARG A C 1
ATOM 864 O O . ARG A 1 104 ? -23.953 -2.076 -4.352 1 91.25 104 ARG A O 1
ATOM 871 N N . HIS A 1 105 ? -25.922 -1.063 -4.805 1 93.44 105 HIS A N 1
ATOM 872 C CA . HIS A 1 105 ? -25.312 0.261 -4.824 1 93.44 105 HIS A CA 1
ATOM 873 C C . HIS A 1 105 ? -24.797 0.652 -3.441 1 93.44 105 HIS A C 1
ATOM 875 O O . HIS A 1 105 ? -23.703 1.221 -3.318 1 93.44 105 HIS A O 1
ATOM 881 N N . LYS A 1 106 ? -25.594 0.307 -2.455 1 95.44 106 LYS A N 1
ATOM 882 C CA . LYS A 1 106 ? -25.172 0.587 -1.087 1 95.44 106 LYS A CA 1
ATOM 883 C C . LYS A 1 106 ? -23.906 -0.198 -0.732 1 95.44 106 LYS A C 1
ATOM 885 O O . LYS A 1 106 ? -23 0.328 -0.075 1 95.44 106 LYS A O 1
ATOM 890 N N . ASN A 1 107 ? -23.859 -1.458 -1.149 1 94.94 107 ASN A N 1
ATOM 891 C CA . ASN A 1 107 ? -22.688 -2.279 -0.882 1 94.94 107 ASN A CA 1
ATOM 892 C C . ASN A 1 107 ? -21.438 -1.717 -1.563 1 94.94 107 ASN A C 1
ATOM 894 O O . ASN A 1 107 ? -20.344 -1.739 -0.991 1 94.94 107 ASN A O 1
ATOM 898 N N . ILE A 1 108 ? -21.578 -1.231 -2.742 1 94.62 108 ILE A N 1
ATOM 899 C CA . ILE A 1 108 ? -20.484 -0.611 -3.469 1 94.62 108 ILE A CA 1
ATOM 900 C C . ILE A 1 108 ? -20.016 0.638 -2.725 1 94.62 108 ILE A C 1
ATOM 902 O O . ILE A 1 108 ? -18.812 0.86 -2.57 1 94.62 108 ILE A O 1
ATOM 906 N N . CYS A 1 109 ? -20.969 1.381 -2.273 1 96.81 109 CYS A N 1
ATOM 907 C CA . CYS A 1 109 ? -20.656 2.588 -1.512 1 96.81 109 CYS A CA 1
ATOM 908 C C . CYS A 1 109 ? -19.891 2.25 -0.243 1 96.81 109 CY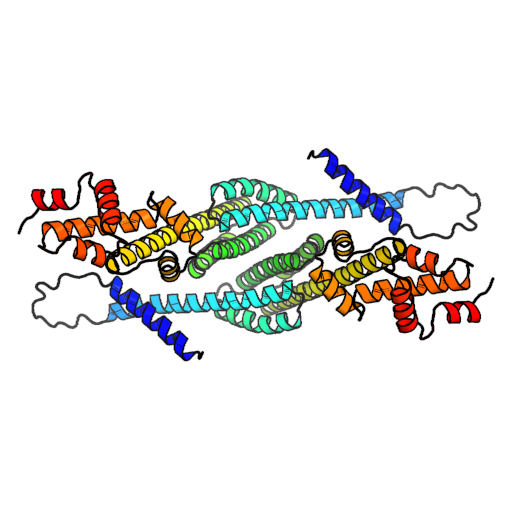S A C 1
ATOM 910 O O . CYS A 1 109 ? -18.859 2.879 0.055 1 96.81 109 CYS A O 1
ATOM 912 N N . ILE A 1 110 ? -20.344 1.249 0.457 1 96.69 110 ILE A N 1
ATOM 913 C CA . ILE A 1 110 ? -19.703 0.814 1.688 1 96.69 110 ILE A CA 1
ATOM 914 C C . ILE A 1 110 ? -18.266 0.363 1.387 1 96.69 110 ILE A C 1
ATOM 916 O O . ILE A 1 110 ? -17.328 0.767 2.072 1 96.69 110 ILE A O 1
ATOM 920 N N . SER A 1 111 ? -18.094 -0.402 0.355 1 97.06 111 SER A N 1
ATOM 921 C CA . SER A 1 111 ? -16.781 -0.896 -0.038 1 97.06 111 SER A CA 1
ATOM 922 C C . SER A 1 111 ? -15.852 0.25 -0.428 1 97.06 111 SER A C 1
ATOM 924 O O . SER A 1 111 ? -14.695 0.285 -0.014 1 97.06 111 SER A O 1
ATOM 926 N N . SER A 1 112 ? -16.375 1.148 -1.18 1 97.44 112 SER A N 1
ATOM 927 C CA . SER A 1 112 ? -15.578 2.266 -1.664 1 97.44 112 SER A CA 1
ATOM 928 C C . SER A 1 112 ? -15.156 3.182 -0.519 1 97.44 112 SER A C 1
ATOM 930 O O . SER A 1 112 ? -14.008 3.629 -0.464 1 97.44 112 SER A O 1
ATOM 932 N N . ILE A 1 113 ? -16.094 3.414 0.364 1 97.75 113 ILE A N 1
ATOM 933 C CA . ILE A 1 113 ? -15.789 4.262 1.512 1 97.75 113 ILE A CA 1
ATOM 934 C C . ILE A 1 113 ? -14.758 3.574 2.4 1 97.75 113 ILE A C 1
ATOM 936 O O . ILE A 1 113 ? -13.875 4.23 2.965 1 97.75 113 ILE A O 1
ATOM 940 N N . THR A 1 114 ? -14.867 2.299 2.529 1 97.38 114 THR A N 1
ATOM 941 C CA . THR A 1 114 ? -13.898 1.52 3.291 1 97.38 114 THR A CA 1
ATOM 942 C C . THR A 1 114 ? -12.492 1.711 2.73 1 97.38 114 THR A C 1
ATOM 944 O O . THR A 1 114 ? -11.555 1.99 3.48 1 97.38 114 THR A O 1
ATOM 947 N N . LEU A 1 115 ? -12.383 1.601 1.478 1 97.75 115 LEU A N 1
ATOM 948 C CA . LEU A 1 115 ? -11.094 1.778 0.827 1 97.75 115 LEU A CA 1
ATOM 949 C C . LEU A 1 115 ? -10.594 3.209 0.994 1 97.75 115 LEU A C 1
ATOM 951 O O . LEU A 1 115 ? -9.43 3.43 1.334 1 97.75 115 LEU A O 1
ATOM 955 N N . ALA A 1 116 ? -11.469 4.129 0.771 1 98.06 116 ALA A N 1
ATOM 956 C CA . ALA A 1 116 ? -11.109 5.535 0.903 1 98.06 116 ALA A CA 1
ATOM 957 C C . ALA A 1 116 ? -10.586 5.84 2.307 1 98.06 116 ALA A C 1
ATOM 959 O O . ALA A 1 116 ? -9.641 6.613 2.471 1 98.06 116 ALA A O 1
ATOM 960 N N . THR A 1 117 ? -11.219 5.227 3.289 1 97 117 THR A N 1
ATOM 961 C CA . THR A 1 117 ? -10.82 5.43 4.676 1 97 117 THR A CA 1
ATOM 962 C C . THR A 1 117 ? -9.375 4.996 4.898 1 97 117 THR A C 1
ATOM 964 O O . THR A 1 117 ? -8.586 5.73 5.5 1 97 117 THR A O 1
ATOM 967 N N . ARG A 1 118 ? -9.039 3.875 4.379 1 96 118 ARG A N 1
ATOM 968 C CA . ARG A 1 118 ? -7.684 3.367 4.559 1 96 118 ARG A CA 1
ATOM 969 C C . ARG A 1 118 ? -6.672 4.234 3.818 1 96 118 ARG A C 1
ATOM 971 O O . ARG A 1 118 ? -5.574 4.48 4.32 1 96 118 ARG A O 1
ATOM 978 N N . TYR A 1 119 ? -7.023 4.711 2.646 1 97.25 119 TYR A N 1
ATOM 979 C CA . TYR A 1 119 ? -6.109 5.543 1.871 1 97.25 119 TYR A CA 1
ATOM 980 C C . TYR A 1 119 ? -5.949 6.918 2.506 1 97.25 119 TYR A C 1
ATOM 982 O O . TYR A 1 119 ? -4.875 7.52 2.438 1 97.25 119 TYR A O 1
ATOM 990 N N . ALA A 1 120 ? -7.027 7.402 3.064 1 97.12 120 ALA A N 1
ATOM 991 C CA . ALA A 1 120 ? -6.918 8.664 3.795 1 97.12 120 ALA A CA 1
ATOM 992 C C . ALA A 1 120 ? -5.961 8.531 4.977 1 97.12 120 ALA A C 1
ATOM 994 O O . ALA A 1 120 ? -5.148 9.43 5.227 1 97.12 120 ALA A O 1
ATOM 995 N N . ILE A 1 121 ? -6.082 7.402 5.676 1 94.38 121 ILE A N 1
ATOM 996 C CA . ILE A 1 121 ? -5.191 7.141 6.801 1 94.38 121 ILE A CA 1
ATOM 997 C C . ILE A 1 121 ? -3.748 7.039 6.305 1 94.38 121 ILE A C 1
ATOM 999 O O . ILE A 1 121 ? -2.84 7.625 6.902 1 94.38 121 ILE A O 1
ATOM 1003 N N . LYS A 1 122 ? -3.553 6.391 5.211 1 94.06 122 LYS A N 1
ATOM 1004 C CA . LYS A 1 122 ? -2.238 6.297 4.582 1 94.06 122 LYS A CA 1
ATOM 1005 C C . LYS A 1 122 ? -1.705 7.68 4.211 1 94.06 122 LYS A C 1
ATOM 1007 O O . LYS A 1 122 ? -0.497 7.918 4.266 1 94.06 122 LYS A O 1
ATOM 1012 N N . GLY A 1 123 ? -2.578 8.5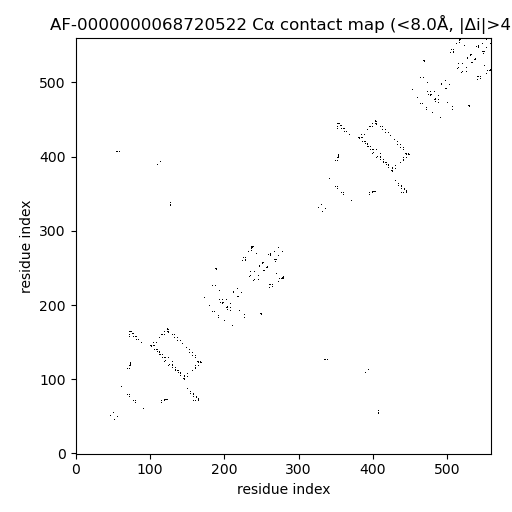55 3.914 1 93.81 123 GLY A N 1
ATOM 1013 C CA . GLY A 1 123 ? -2.209 9.914 3.559 1 93.81 123 GLY A CA 1
ATOM 1014 C C . GLY A 1 123 ? -1.914 10.781 4.762 1 93.81 123 GLY A C 1
ATOM 1015 O O . GLY A 1 123 ? -1.571 11.961 4.617 1 93.81 123 GLY A O 1
ATOM 1016 N N . GLY A 1 124 ? -2.102 10.273 5.945 1 92 124 GLY A N 1
ATOM 1017 C CA . GLY A 1 124 ? -1.722 11.008 7.145 1 92 124 GLY A CA 1
ATOM 1018 C C . GLY A 1 124 ? -2.908 11.414 7.996 1 92 124 GLY A C 1
ATOM 1019 O O . GLY A 1 124 ? -2.738 12 9.07 1 92 124 GLY A O 1
ATOM 1020 N N . LEU A 1 125 ? -4.086 11.133 7.578 1 93.31 125 LEU A N 1
ATOM 1021 C CA . LEU A 1 125 ? -5.266 11.445 8.383 1 93.31 125 LEU A CA 1
ATOM 1022 C C . LEU A 1 125 ? -5.312 10.578 9.633 1 93.31 125 LEU A C 1
ATOM 1024 O O . LEU A 1 125 ? -5.199 9.352 9.555 1 93.31 125 LEU A O 1
ATOM 1028 N N . PRO A 1 126 ? -5.402 11.234 10.789 1 89.88 126 PRO A N 1
ATOM 1029 C CA . PRO A 1 126 ? -5.496 10.43 12.008 1 89.88 126 PRO A CA 1
ATOM 1030 C C . PRO A 1 126 ? -6.652 9.43 11.969 1 89.88 126 PRO A C 1
ATOM 1032 O O . PRO A 1 126 ? -7.754 9.773 11.531 1 89.88 126 PRO A O 1
ATOM 1035 N N . SER A 1 127 ? -6.426 8.258 12.398 1 91 127 SER A N 1
ATOM 1036 C CA . SER A 1 127 ? -7.391 7.164 12.297 1 91 127 SER A CA 1
ATOM 1037 C C . SER A 1 127 ? -8.695 7.512 13.008 1 91 127 SER A C 1
ATOM 1039 O O . SER A 1 127 ? -9.781 7.176 12.523 1 91 127 SER A O 1
ATOM 1041 N N . GLY A 1 128 ? -8.617 8.164 14.141 1 88.38 128 GLY A N 1
ATOM 1042 C CA . GLY A 1 128 ? -9.82 8.562 14.859 1 88.38 128 GLY A CA 1
ATOM 1043 C C . GLY A 1 128 ? -10.758 9.414 14.023 1 88.38 128 GLY A C 1
ATOM 1044 O O . GLY A 1 128 ? -11.969 9.195 14.023 1 88.38 128 GLY A O 1
ATOM 1045 N N . ILE A 1 129 ? -10.203 10.32 13.266 1 91.06 129 ILE A N 1
ATOM 1046 C CA . ILE A 1 129 ? -10.984 11.203 12.406 1 91.06 129 ILE A CA 1
ATOM 1047 C C . ILE A 1 129 ? -11.523 10.414 11.211 1 91.06 129 ILE A C 1
ATOM 1049 O O . ILE A 1 129 ? -12.703 10.531 10.859 1 91.06 129 ILE A O 1
ATOM 1053 N N . ALA A 1 130 ? -10.664 9.648 10.617 1 94.44 130 ALA A N 1
ATOM 1054 C CA . ALA A 1 130 ? -11.039 8.852 9.453 1 94.44 130 ALA A CA 1
ATOM 1055 C C . ALA A 1 130 ? -12.219 7.941 9.766 1 94.44 130 ALA A C 1
ATOM 1057 O O . ALA A 1 130 ? -13.172 7.852 8.984 1 94.44 130 ALA A O 1
ATOM 1058 N N . TYR A 1 131 ? -12.242 7.332 10.906 1 92 131 TYR A N 1
ATOM 1059 C CA . TYR A 1 131 ? -13.289 6.387 11.266 1 92 131 TYR A CA 1
ATOM 1060 C C . TYR A 1 131 ? -14.586 7.113 11.617 1 92 131 TYR A C 1
ATOM 1062 O O . TYR A 1 131 ? -15.68 6.59 11.398 1 92 131 TYR A O 1
ATOM 1070 N N . LYS A 1 132 ? -14.43 8.289 12.18 1 91.06 132 LYS A N 1
ATOM 1071 C CA . LYS A 1 132 ? -15.625 9.086 12.406 1 91.06 132 LYS A CA 1
ATOM 1072 C C . LYS A 1 132 ? -16.328 9.406 11.086 1 91.06 132 LYS A C 1
ATOM 1074 O O . LYS A 1 132 ? -17.562 9.297 10.992 1 91.06 132 LYS A O 1
ATOM 1079 N N . ILE A 1 133 ? -15.523 9.812 10.141 1 93.25 133 ILE A N 1
ATOM 1080 C CA . ILE A 1 133 ? -16.062 10.086 8.82 1 93.25 133 ILE A CA 1
ATOM 1081 C C . ILE A 1 133 ? -16.688 8.82 8.234 1 93.25 133 ILE A C 1
ATOM 1083 O O . ILE A 1 133 ? -17.797 8.852 7.707 1 93.25 133 ILE A O 1
ATOM 1087 N N . TYR A 1 134 ? -15.977 7.73 8.352 1 93.94 134 TYR A N 1
ATOM 1088 C CA . TYR A 1 134 ? -16.453 6.434 7.895 1 93.94 134 TYR A CA 1
ATOM 1089 C C . TYR A 1 134 ? -17.812 6.098 8.516 1 93.94 134 TYR A C 1
ATOM 1091 O O . TYR A 1 134 ? -18.766 5.82 7.801 1 93.94 134 TYR A O 1
ATOM 1099 N N . ASP A 1 135 ? -17.875 6.172 9.836 1 90.69 135 ASP A N 1
ATOM 1100 C CA . ASP A 1 135 ? -19.094 5.789 10.555 1 90.69 135 ASP A CA 1
ATOM 1101 C C . ASP A 1 135 ? -20.281 6.645 10.125 1 90.69 135 ASP A C 1
ATOM 1103 O O . ASP A 1 135 ? -21.375 6.129 9.914 1 90.69 135 ASP A O 1
ATOM 1107 N N . LEU A 1 136 ? -20 7.883 10 1 92.81 136 LEU A N 1
ATOM 1108 C CA . LEU A 1 136 ? -21.047 8.812 9.609 1 92.81 136 LEU A CA 1
ATOM 1109 C C . LEU A 1 136 ? -21.578 8.484 8.219 1 92.81 136 LEU A C 1
ATOM 1111 O O . LEU A 1 136 ? -22.797 8.406 8.016 1 92.81 136 LEU A O 1
ATOM 1115 N N . HIS A 1 137 ? -20.734 8.242 7.324 1 94.94 137 HIS A N 1
ATOM 1116 C CA . HIS A 1 137 ? -21.125 8.016 5.938 1 94.94 137 HIS A CA 1
ATOM 1117 C C . HIS A 1 137 ? -21.766 6.641 5.766 1 94.94 137 HIS A C 1
ATOM 1119 O O . HIS A 1 137 ? -22.672 6.465 4.945 1 94.94 137 HIS A O 1
ATOM 1125 N N . ILE A 1 138 ? -21.281 5.652 6.516 1 94.81 138 ILE A N 1
ATOM 1126 C CA . ILE A 1 138 ? -21.875 4.324 6.453 1 94.81 138 ILE A CA 1
ATOM 1127 C C . ILE A 1 138 ? -23.312 4.375 6.977 1 94.81 138 ILE A C 1
ATOM 1129 O O . ILE A 1 138 ? -24.219 3.805 6.367 1 94.81 138 ILE A O 1
ATOM 1133 N N . GLN A 1 139 ? -23.5 5.023 8.07 1 91.94 139 GLN A N 1
ATOM 1134 C CA . GLN A 1 139 ? -24.844 5.18 8.609 1 91.94 139 GLN A CA 1
ATOM 1135 C C . GLN A 1 139 ? -25.766 5.891 7.621 1 91.94 139 GLN A C 1
ATOM 1137 O O . GLN A 1 139 ? -26.891 5.457 7.391 1 91.94 139 GLN A O 1
ATOM 1142 N N . ARG A 1 140 ? -25.281 6.938 7.055 1 94.81 140 ARG A N 1
ATOM 1143 C CA . ARG A 1 140 ? -26.078 7.691 6.082 1 94.81 140 ARG A CA 1
ATOM 1144 C C . ARG A 1 140 ? -26.391 6.836 4.859 1 94.81 140 ARG A C 1
ATOM 1146 O O . ARG A 1 140 ? -27.5 6.918 4.312 1 94.81 140 ARG A O 1
ATOM 1153 N N . THR A 1 141 ? -25.406 6.078 4.426 1 95.69 141 THR A N 1
ATOM 1154 C CA . THR A 1 141 ? -25.625 5.18 3.299 1 95.69 141 THR A CA 1
ATOM 1155 C C . THR A 1 141 ? -26.828 4.27 3.557 1 95.69 141 THR A C 1
ATOM 1157 O O . THR A 1 141 ? -27.672 4.082 2.68 1 95.69 141 THR A O 1
ATOM 1160 N N . GLU A 1 142 ? -26.922 3.732 4.785 1 94.06 142 GLU A N 1
ATOM 1161 C CA . GLU A 1 142 ? -27.984 2.797 5.137 1 94.06 142 GLU A CA 1
ATOM 1162 C C . GLU A 1 142 ? -29.344 3.498 5.195 1 94.06 142 GLU A C 1
ATOM 1164 O O . GLU A 1 142 ? -30.375 2.893 4.895 1 94.06 142 GLU A O 1
ATOM 1169 N N . ASP A 1 143 ? -29.328 4.75 5.438 1 94.25 143 ASP A N 1
ATOM 1170 C CA . ASP A 1 143 ? -30.562 5.504 5.605 1 94.25 143 ASP A CA 1
ATOM 1171 C C . ASP A 1 143 ? -31.125 5.957 4.258 1 94.25 143 ASP A C 1
ATOM 1173 O O . ASP A 1 143 ? -32.281 6.352 4.164 1 94.25 143 ASP A O 1
ATOM 1177 N N . LEU A 1 144 ? -30.312 5.883 3.26 1 94.94 144 LEU A N 1
ATOM 1178 C CA . LEU A 1 144 ? -30.719 6.387 1.956 1 94.94 144 LEU A CA 1
ATOM 1179 C C . LEU A 1 144 ? -31.672 5.406 1.268 1 94.94 144 LEU A C 1
ATOM 1181 O O . LEU A 1 144 ? -31.594 4.199 1.51 1 94.94 144 LEU A O 1
ATOM 1185 N N . LYS A 1 145 ? -32.5 5.918 0.414 1 94.75 145 LYS A N 1
ATOM 1186 C CA . LYS A 1 145 ? -33.562 5.078 -0.163 1 94.75 145 LYS A CA 1
ATOM 1187 C C . LYS A 1 145 ? -33.469 5.086 -1.688 1 94.75 145 LYS A C 1
ATOM 1189 O O . LYS A 1 145 ? -34.344 4.516 -2.354 1 94.75 145 LYS A O 1
ATOM 1194 N N . ASP A 1 146 ? -32.531 5.789 -2.273 1 94 146 ASP A N 1
ATOM 1195 C CA . ASP A 1 146 ? -32.375 5.801 -3.727 1 94 146 ASP A CA 1
ATOM 1196 C C . ASP A 1 146 ? -30.922 5.734 -4.145 1 94 146 ASP A C 1
ATOM 1198 O O . ASP A 1 146 ? -30.031 6.203 -3.418 1 94 146 ASP A O 1
ATOM 1202 N N . LYS A 1 147 ? -30.75 5.23 -5.379 1 92.88 147 LYS A N 1
ATOM 1203 C CA . LYS A 1 147 ? -29.406 4.977 -5.883 1 92.88 147 LYS A CA 1
ATOM 1204 C C . LYS A 1 147 ? -28.656 6.281 -6.133 1 92.88 147 LYS A C 1
ATOM 1206 O O . LYS A 1 147 ? -27.453 6.371 -5.891 1 92.88 147 LYS A O 1
ATOM 1211 N N . GLU A 1 148 ? -29.281 7.25 -6.66 1 94.25 148 GLU A N 1
ATOM 1212 C CA . GLU A 1 148 ? -28.641 8.523 -6.98 1 94.25 148 GLU A CA 1
ATOM 1213 C C . GLU A 1 148 ? -28.062 9.18 -5.73 1 94.25 148 GLU A C 1
ATOM 1215 O O . GLU A 1 148 ? -26.953 9.688 -5.75 1 94.25 148 GLU A O 1
ATOM 1220 N N . SER A 1 149 ? -28.891 9.102 -4.68 1 96.81 149 SER A N 1
ATOM 1221 C CA . SER A 1 149 ? -28.438 9.688 -3.418 1 96.81 149 SER A CA 1
ATOM 1222 C C . SER A 1 149 ? -27.25 8.93 -2.85 1 96.81 149 SER A C 1
ATOM 1224 O O . SER A 1 149 ? -26.391 9.523 -2.193 1 96.81 149 SER A O 1
ATOM 1226 N N . VAL A 1 150 ? -27.219 7.664 -3.1 1 96.81 150 VAL A N 1
ATOM 1227 C CA . VAL A 1 150 ? -26.109 6.848 -2.641 1 96.81 150 VAL A CA 1
ATOM 1228 C C . VAL A 1 150 ? -24.812 7.297 -3.334 1 96.81 150 VAL A C 1
ATOM 1230 O O . VAL A 1 150 ? -23.781 7.484 -2.684 1 96.81 150 VAL A O 1
ATOM 1233 N N . TRP A 1 151 ? -24.891 7.559 -4.617 1 95.56 151 TRP A N 1
ATOM 1234 C CA . TRP A 1 151 ? -23.703 7.953 -5.383 1 95.56 151 TRP A CA 1
ATOM 1235 C C . TRP A 1 151 ? -23.297 9.383 -5.047 1 95.56 151 TRP A C 1
ATOM 1237 O O . TRP A 1 151 ? -22.109 9.711 -5.055 1 95.56 151 TRP A O 1
ATOM 1247 N N . ASP A 1 152 ? -24.25 10.188 -4.742 1 96.69 152 ASP A N 1
ATOM 1248 C CA . ASP A 1 152 ? -23.953 11.539 -4.281 1 96.69 152 ASP A CA 1
ATOM 1249 C C . ASP A 1 152 ? -23.203 11.508 -2.949 1 96.69 152 ASP A C 1
ATOM 1251 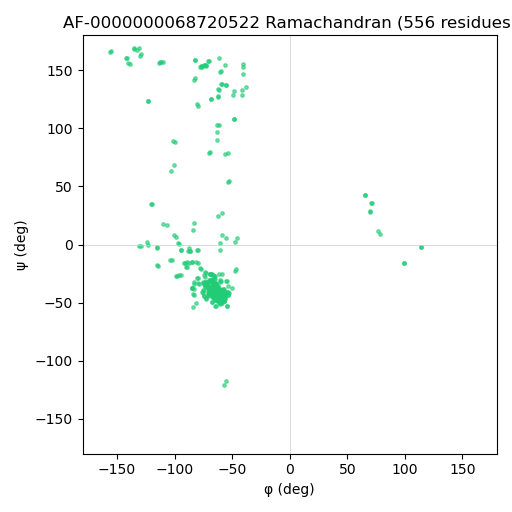O O . ASP A 1 152 ? -22.266 12.281 -2.736 1 96.69 152 ASP A O 1
ATOM 1255 N N . LEU A 1 153 ? -23.688 10.656 -2.117 1 97.25 153 LEU A N 1
ATOM 1256 C CA . LEU A 1 153 ? -23.031 10.516 -0.822 1 97.25 153 LEU A CA 1
ATOM 1257 C C . LEU A 1 153 ? -21.609 10.023 -0.991 1 97.25 153 LEU A C 1
ATOM 1259 O O . LEU A 1 153 ? -20.688 10.5 -0.309 1 97.25 153 LEU A O 1
ATOM 1263 N N . LEU A 1 154 ? -21.438 9.102 -1.864 1 97.56 154 LEU A N 1
ATOM 1264 C CA . LEU A 1 154 ? -20.109 8.562 -2.117 1 97.56 154 LEU A CA 1
ATOM 1265 C C . LEU A 1 154 ? -19.172 9.648 -2.623 1 97.56 154 LEU A C 1
ATOM 1267 O O . LEU A 1 154 ? -18.031 9.773 -2.143 1 97.56 154 LEU A O 1
ATOM 1271 N N . LYS A 1 155 ? -19.641 10.398 -3.543 1 97.19 155 LYS A N 1
ATOM 1272 C CA . LYS A 1 155 ? -18.875 11.523 -4.055 1 97.19 155 LYS A CA 1
ATOM 1273 C C . LYS A 1 155 ? -18.469 12.477 -2.932 1 97.19 155 LYS A C 1
ATOM 1275 O O . LYS A 1 155 ? -17.312 12.891 -2.854 1 97.19 155 LYS A O 1
ATOM 1280 N N . ASN A 1 156 ? -19.375 12.773 -2.137 1 96.81 156 ASN A N 1
ATOM 1281 C CA . ASN A 1 156 ? -19.125 13.664 -1.009 1 96.81 156 ASN A CA 1
ATOM 1282 C C . ASN A 1 156 ? -18.094 13.078 -0.046 1 96.81 156 ASN A C 1
ATOM 1284 O O . ASN A 1 156 ? -17.25 13.805 0.463 1 96.81 156 ASN A O 1
ATOM 1288 N N . ALA A 1 157 ? -18.281 11.805 0.218 1 97 157 ALA A N 1
ATOM 1289 C CA . ALA A 1 157 ? -17.328 11.133 1.109 1 97 157 ALA A CA 1
ATOM 1290 C C . ALA A 1 157 ? -15.906 11.227 0.572 1 97 157 ALA A C 1
ATOM 1292 O O . ALA A 1 157 ? -14.984 11.594 1.303 1 97 157 ALA A O 1
ATOM 1293 N N . PHE A 1 158 ? -15.766 10.93 -0.719 1 98.12 158 PHE A N 1
ATOM 1294 C CA . PHE A 1 158 ? -14.445 10.969 -1.343 1 98.12 158 PHE A CA 1
ATOM 1295 C C . PHE A 1 158 ? -13.852 12.367 -1.247 1 98.12 158 PHE A C 1
ATOM 1297 O O . PHE A 1 158 ? -12.68 12.531 -0.891 1 98.12 158 PHE A O 1
ATOM 1304 N N . CYS A 1 159 ? -14.664 13.32 -1.476 1 97.62 159 CYS A N 1
ATOM 1305 C CA . CYS A 1 159 ? -14.211 14.703 -1.415 1 97.62 159 CYS A CA 1
ATOM 1306 C C . CYS A 1 159 ? -13.859 15.102 0.012 1 97.62 159 CYS A C 1
ATOM 1308 O O . CYS A 1 159 ? -12.859 15.789 0.238 1 97.62 159 CYS A O 1
ATOM 1310 N N . THR A 1 160 ? -14.641 14.688 0.918 1 97.38 160 THR A N 1
ATOM 1311 C CA . THR A 1 160 ? -14.398 14.984 2.326 1 97.38 160 THR A CA 1
ATOM 1312 C C . THR A 1 160 ? -13.062 14.406 2.779 1 97.38 160 THR A C 1
ATOM 1314 O O . THR A 1 160 ? -12.281 15.094 3.438 1 97.38 160 THR A O 1
ATOM 1317 N N . PHE A 1 161 ? -12.836 13.203 2.408 1 97.88 161 PHE A N 1
ATOM 1318 C CA . PHE A 1 161 ? -11.57 12.57 2.764 1 97.88 161 PHE A CA 1
ATOM 1319 C C . PHE A 1 161 ? -10.398 13.328 2.16 1 97.88 161 PHE A C 1
ATOM 1321 O O . PHE A 1 161 ? -9.406 13.602 2.846 1 97.88 161 PHE A O 1
ATOM 1328 N N . ALA A 1 162 ? -10.5 13.633 0.912 1 97.75 162 ALA A N 1
ATOM 1329 C CA . ALA A 1 162 ? -9.422 14.359 0.24 1 97.75 162 ALA A CA 1
ATOM 1330 C C . ALA A 1 162 ? -9.164 15.703 0.915 1 97.75 162 ALA A C 1
ATOM 1332 O O . ALA A 1 162 ? -8.008 16.062 1.161 1 97.75 162 ALA A O 1
ATOM 1333 N N . ASP A 1 163 ? -10.203 16.375 1.244 1 97.06 163 ASP A N 1
ATOM 1334 C CA . ASP A 1 163 ? -10.086 17.672 1.897 1 97.06 163 ASP A CA 1
ATOM 1335 C C . ASP A 1 163 ? -9.422 17.547 3.264 1 97.06 163 ASP A C 1
ATOM 1337 O O . ASP A 1 163 ? -8.562 18.359 3.621 1 97.06 163 ASP A O 1
ATOM 1341 N N . ARG A 1 164 ? -9.859 16.562 4.004 1 95.81 164 ARG A N 1
ATOM 1342 C CA . ARG A 1 164 ? -9.328 16.391 5.352 1 95.81 164 ARG A CA 1
ATOM 1343 C C . ARG A 1 164 ? -7.855 15.992 5.312 1 95.81 164 ARG A C 1
ATOM 1345 O O . ARG A 1 164 ? -7.074 16.406 6.172 1 95.81 164 ARG A O 1
ATOM 1352 N N . VAL A 1 165 ? -7.523 15.172 4.34 1 96.56 165 VAL A N 1
ATOM 1353 C CA . VAL A 1 165 ? -6.121 14.797 4.18 1 96.56 165 VAL A CA 1
ATOM 1354 C C . VAL A 1 165 ? -5.293 16.031 3.836 1 96.56 165 VAL A C 1
ATOM 1356 O O . VAL A 1 165 ? -4.227 16.25 4.414 1 96.56 165 VAL A O 1
ATOM 1359 N N . LYS A 1 166 ? -5.766 16.812 2.924 1 95.94 166 LYS A N 1
ATOM 1360 C CA . LYS A 1 166 ? -5.078 18.047 2.547 1 95.94 166 LYS A CA 1
ATOM 1361 C C . LYS A 1 166 ? -4.887 18.953 3.756 1 95.94 166 LYS A C 1
ATOM 1363 O O . LYS A 1 166 ? -3.799 19.5 3.967 1 95.94 166 LYS A O 1
ATOM 1368 N N . ALA A 1 167 ? -5.953 19.109 4.477 1 93.62 167 ALA A N 1
ATOM 1369 C CA . ALA A 1 167 ? -5.906 19.969 5.66 1 93.62 167 ALA A CA 1
ATOM 1370 C C . ALA A 1 167 ? -4.883 19.453 6.672 1 93.62 167 ALA A C 1
ATOM 1372 O O . ALA A 1 167 ? -4.129 20.219 7.258 1 93.62 167 ALA A O 1
ATOM 1373 N N . GLN A 1 168 ? -4.91 18.172 6.844 1 91.81 168 GLN A N 1
ATOM 1374 C CA . GLN A 1 168 ? -3.975 17.562 7.777 1 91.81 168 GLN A CA 1
ATOM 1375 C C . GLN A 1 168 ? -2.533 17.75 7.32 1 91.81 168 GLN A C 1
ATOM 1377 O O . GLN A 1 168 ? -1.655 18.062 8.125 1 91.81 168 GLN A O 1
ATOM 1382 N N . LYS A 1 169 ? -2.236 17.578 6.102 1 90.62 169 LYS A N 1
ATOM 1383 C CA . LYS A 1 169 ? -0.896 17.75 5.551 1 90.62 169 LYS A CA 1
ATOM 1384 C C . LYS A 1 169 ? -0.434 19.203 5.691 1 90.62 169 LYS A C 1
ATOM 1386 O O . LYS A 1 169 ? 0.719 19.469 6.039 1 90.62 169 LYS A O 1
ATOM 1391 N N . THR A 1 170 ? -1.305 20.094 5.438 1 89.81 170 THR A N 1
ATOM 1392 C CA . THR A 1 170 ? -0.992 21.516 5.57 1 89.81 170 THR A CA 1
ATOM 1393 C C . THR A 1 170 ? -0.669 21.859 7.023 1 89.81 170 THR A C 1
ATOM 1395 O O . THR A 1 170 ? 0.277 22.594 7.293 1 89.81 170 THR A O 1
ATOM 1398 N N . GLN A 1 171 ? -1.425 21.312 7.852 1 88.12 171 GLN A N 1
ATOM 1399 C CA . GLN A 1 171 ? -1.185 21.547 9.273 1 88.12 171 GLN A CA 1
ATOM 1400 C C . GLN A 1 171 ? 0.153 20.969 9.711 1 88.12 171 GLN A C 1
ATOM 1402 O O . GLN A 1 171 ? 0.898 21.594 10.461 1 88.12 171 GLN A O 1
ATOM 1407 N N . GLN A 1 172 ? 0.446 19.797 9.25 1 86.44 172 GLN A N 1
ATOM 1408 C CA . GLN A 1 172 ? 1.709 19.156 9.586 1 86.44 172 GLN A CA 1
ATOM 1409 C C . GLN A 1 172 ? 2.896 19.938 9.039 1 86.44 172 GLN A C 1
ATOM 1411 O O . GLN A 1 172 ? 3.93 20.047 9.695 1 86.44 172 GLN A O 1
ATOM 1416 N N . HIS A 1 173 ? 2.77 20.422 7.816 1 85.44 173 HIS A N 1
ATOM 1417 C CA . HIS A 1 173 ? 3.799 21.266 7.23 1 85.44 173 HIS A CA 1
ATOM 1418 C C . HIS A 1 173 ? 4.055 22.5 8.094 1 85.44 173 HIS A C 1
ATOM 1420 O O . HIS A 1 173 ? 5.203 22.844 8.383 1 85.44 173 HIS A O 1
ATOM 1426 N N . SER A 1 174 ? 3.016 23.094 8.5 1 86.62 174 SER A N 1
ATOM 1427 C CA . SER A 1 174 ? 3.115 24.297 9.32 1 86.62 174 SER A CA 1
ATOM 1428 C C . SER A 1 174 ? 3.762 24 10.672 1 86.62 174 SER A C 1
ATOM 1430 O O . SER A 1 174 ? 4.602 24.766 11.148 1 86.62 174 SER A O 1
ATOM 1432 N N . GLN A 1 175 ? 3.406 22.859 11.164 1 88.81 175 GLN A N 1
ATOM 1433 C CA . GLN A 1 175 ? 3.963 22.469 12.453 1 88.81 175 GLN A CA 1
ATOM 1434 C C . GLN A 1 175 ? 5.453 22.172 12.344 1 88.81 175 GLN A C 1
ATOM 1436 O O . GLN A 1 175 ? 6.242 22.562 13.203 1 88.81 175 GLN A O 1
ATOM 1441 N N . THR A 1 176 ? 5.742 21.516 11.305 1 92 176 THR A N 1
ATOM 1442 C CA . THR A 1 176 ? 7.145 21.188 11.07 1 92 176 THR A CA 1
ATOM 1443 C C . THR A 1 176 ? 7.988 22.453 10.945 1 92 176 THR A C 1
ATOM 1445 O O . THR A 1 176 ? 9.047 22.562 11.57 1 92 176 THR A O 1
ATOM 1448 N N . ILE A 1 177 ? 7.488 23.375 10.234 1 92.5 177 ILE A N 1
ATOM 1449 C CA . ILE A 1 177 ? 8.195 24.625 10.031 1 92.5 177 ILE A CA 1
ATOM 1450 C C . ILE A 1 177 ? 8.289 25.391 11.344 1 92.5 177 ILE A C 1
ATOM 1452 O O . ILE A 1 177 ? 9.352 25.906 11.695 1 92.5 177 ILE A O 1
ATOM 1456 N N . ALA A 1 178 ? 7.266 25.391 12.07 1 90.38 178 ALA A N 1
ATOM 1457 C CA . ALA A 1 178 ? 7.23 26.078 13.359 1 90.38 178 ALA A CA 1
ATOM 1458 C C . ALA A 1 178 ? 8.227 25.469 14.336 1 90.38 178 ALA A C 1
ATOM 1460 O O . ALA A 1 178 ? 8.945 26.188 15.039 1 90.38 178 ALA A O 1
ATOM 1461 N N . ILE A 1 179 ? 8.242 24.188 14.305 1 91.06 179 ILE A N 1
ATOM 1462 C CA . ILE A 1 179 ? 9.164 23.453 15.164 1 91.06 179 ILE A CA 1
ATOM 1463 C C . ILE A 1 179 ? 10.609 23.812 14.805 1 91.06 179 ILE A C 1
ATOM 1465 O O . ILE A 1 179 ? 11.422 24.094 15.688 1 91.06 179 ILE A O 1
ATOM 1469 N N . CYS A 1 180 ? 10.82 23.859 13.547 1 93.06 180 CYS A N 1
ATOM 1470 C CA . CYS A 1 180 ? 12.164 24.172 13.086 1 93.06 180 CYS A CA 1
ATOM 1471 C C . CYS A 1 180 ? 12.547 25.609 13.445 1 93.06 180 CYS A C 1
ATOM 1473 O O . CYS A 1 180 ? 13.641 25.844 13.961 1 93.06 180 CYS A O 1
ATOM 1475 N N . LYS A 1 181 ? 11.703 26.531 13.25 1 93.5 181 LYS A N 1
ATOM 1476 C CA . LYS A 1 181 ? 11.969 27.938 13.562 1 93.5 181 LYS A CA 1
ATOM 1477 C C . LYS A 1 181 ? 12.211 28.125 15.055 1 93.5 181 LYS A C 1
ATOM 1479 O O . LYS A 1 181 ? 13.125 28.844 15.453 1 93.5 181 LYS A O 1
ATOM 1484 N N . ASN A 1 182 ? 11.461 27.484 15.828 1 92.25 182 ASN A N 1
ATOM 1485 C CA . ASN A 1 182 ? 11.617 27.562 17.281 1 92.25 182 ASN A CA 1
ATOM 1486 C C . ASN A 1 182 ? 12.945 26.969 17.734 1 92.25 182 ASN A C 1
ATOM 1488 O O . ASN A 1 182 ? 13.609 27.516 18.609 1 92.25 182 ASN A O 1
ATOM 1492 N N . TYR A 1 183 ? 13.211 25.875 17.109 1 93.38 183 TYR A N 1
ATOM 1493 C CA . TYR A 1 183 ? 14.484 25.234 17.438 1 93.38 183 TYR A CA 1
ATOM 1494 C C . TYR A 1 183 ? 15.656 26.156 17.094 1 93.38 183 TYR A C 1
ATOM 1496 O O . TYR A 1 183 ? 16.594 26.297 17.891 1 93.38 183 TYR A O 1
ATOM 1504 N N . ILE A 1 184 ? 15.617 26.719 15.961 1 93.75 184 ILE A N 1
ATOM 1505 C CA . ILE A 1 184 ? 16.672 27.625 15.508 1 93.75 184 ILE A CA 1
ATOM 1506 C C . ILE A 1 184 ? 16.781 28.797 16.469 1 93.75 184 ILE A C 1
ATOM 1508 O O . ILE A 1 184 ? 17.875 29.172 16.875 1 93.75 184 ILE A O 1
ATOM 1512 N N . PHE A 1 185 ? 15.68 29.312 16.891 1 93 185 PHE A N 1
ATOM 1513 C CA . PHE A 1 185 ? 15.633 30.453 17.797 1 93 185 PHE A CA 1
ATOM 1514 C C . PHE A 1 185 ? 16.25 30.094 19.141 1 93 185 PHE A C 1
ATOM 1516 O O . PHE A 1 185 ? 17.094 30.828 19.672 1 93 185 PHE A O 1
ATOM 1523 N N . LYS A 1 186 ? 15.945 28.922 19.609 1 92.19 186 LYS A N 1
ATOM 1524 C CA . LYS A 1 186 ? 16.375 28.5 20.938 1 92.19 186 LYS A CA 1
ATOM 1525 C C . LYS A 1 186 ? 17.844 28.078 20.922 1 92.19 186 LYS A C 1
ATOM 1527 O O . LYS A 1 186 ? 18.516 28.125 21.953 1 92.19 186 LYS A O 1
ATOM 1532 N N . ASN A 1 187 ? 18.281 27.766 19.703 1 93.56 187 ASN A N 1
ATOM 1533 C CA . ASN A 1 187 ? 19.656 27.25 19.609 1 93.56 187 ASN A CA 1
ATOM 1534 C C . ASN A 1 187 ? 20.531 28.125 18.734 1 93.56 187 ASN A C 1
ATOM 1536 O O . ASN A 1 187 ? 21.438 27.641 18.062 1 93.56 187 ASN A O 1
ATOM 1540 N N . ILE A 1 188 ? 20.281 29.359 18.797 1 93.38 188 ILE A N 1
ATOM 1541 C CA . ILE A 1 188 ? 20.906 30.281 17.859 1 93.38 188 ILE A CA 1
ATOM 1542 C C . ILE A 1 188 ? 22.406 30.344 18.125 1 93.38 188 ILE A C 1
ATOM 1544 O O . ILE A 1 188 ? 23.203 30.609 17.203 1 93.38 188 ILE A O 1
ATOM 1548 N N . TYR A 1 189 ? 22.844 30.047 19.344 1 94.06 189 TYR A N 1
ATOM 1549 C CA . TYR A 1 189 ? 24.25 30.172 19.734 1 94.06 189 TYR A CA 1
ATOM 1550 C C . TYR A 1 189 ? 24.953 28.828 19.625 1 94.06 189 TYR A C 1
ATOM 1552 O O . TYR A 1 189 ? 26.156 28.719 19.891 1 94.06 189 TYR A O 1
ATOM 1560 N N . ASN A 1 190 ? 24.234 27.812 19.188 1 93.94 190 ASN A N 1
ATOM 1561 C CA . ASN A 1 190 ? 24.797 26.469 19.031 1 93.94 190 ASN A CA 1
ATOM 1562 C C . ASN A 1 190 ? 24.891 26.062 17.562 1 93.94 190 ASN A C 1
ATOM 1564 O O . ASN A 1 190 ? 24.219 26.656 16.719 1 93.94 190 ASN A O 1
ATOM 1568 N N . PRO A 1 191 ? 25.812 25.094 17.328 1 93.25 191 PRO A N 1
ATOM 1569 C CA . PRO A 1 191 ? 25.797 24.578 15.961 1 93.25 191 PRO A CA 1
ATOM 1570 C C . PRO A 1 191 ? 24.469 23.922 15.594 1 93.25 191 PRO A C 1
ATOM 1572 O O . PRO A 1 191 ? 23.875 23.219 16.422 1 93.25 191 PRO A O 1
ATOM 1575 N N . ILE A 1 192 ? 23.938 24.281 14.422 1 93.25 192 ILE A N 1
ATOM 1576 C CA . ILE A 1 192 ? 22.672 23.719 13.938 1 93.25 192 ILE A CA 1
ATOM 1577 C C . ILE A 1 192 ? 22.891 23.078 12.57 1 93.25 192 ILE A C 1
ATOM 1579 O O . ILE A 1 192 ? 23.438 23.703 11.656 1 93.25 192 ILE A O 1
ATOM 1583 N N . SER A 1 193 ? 22.562 21.812 12.484 1 92.62 193 SER A N 1
ATOM 1584 C CA . SER A 1 193 ? 22.625 21.141 11.195 1 92.62 193 SER A CA 1
ATOM 1585 C C . SER A 1 193 ? 21.234 20.766 10.695 1 92.62 193 SER A C 1
ATOM 1587 O O . SER A 1 193 ? 20.297 20.609 11.492 1 92.62 193 SER A O 1
ATOM 1589 N N . VAL A 1 194 ? 21.188 20.609 9.391 1 92.44 194 VAL A N 1
ATOM 1590 C CA . VAL A 1 194 ? 19.922 20.219 8.773 1 92.44 194 VAL A CA 1
ATOM 1591 C C . VAL A 1 194 ? 19.5 18.844 9.297 1 92.44 194 VAL A C 1
ATOM 1593 O O . VAL A 1 194 ? 18.328 18.594 9.547 1 92.44 194 VAL A O 1
ATOM 1596 N N . LYS A 1 195 ? 20.422 17.969 9.461 1 93.19 195 LYS A N 1
ATOM 1597 C CA . LYS A 1 195 ? 20.156 16.625 9.938 1 93.19 195 LYS A CA 1
ATOM 1598 C C . LYS A 1 195 ? 19.562 16.625 11.336 1 93.19 195 LYS A C 1
ATOM 1600 O O . LYS A 1 195 ? 18.609 15.898 11.617 1 93.19 195 LYS A O 1
ATOM 1605 N N . GLN A 1 196 ? 20.156 17.453 12.125 1 91.19 196 GLN A N 1
ATOM 1606 C CA . GLN A 1 196 ? 19.672 17.594 13.492 1 91.19 196 GLN A CA 1
ATOM 1607 C C . GLN A 1 196 ? 18.25 18.141 13.516 1 91.19 196 GLN A C 1
ATOM 1609 O O . GLN A 1 196 ? 17.391 17.656 14.266 1 91.19 196 GLN A O 1
ATOM 1614 N N . LEU A 1 197 ? 18.016 19.125 12.75 1 93 197 LEU A N 1
ATOM 1615 C CA . LEU A 1 197 ? 16.688 19.734 12.672 1 93 197 LEU A CA 1
ATOM 1616 C C . LEU A 1 197 ? 15.656 18.734 12.172 1 93 197 LEU A C 1
ATOM 1618 O O . LEU A 1 197 ? 14.539 18.688 12.688 1 93 197 LEU A O 1
ATOM 1622 N N . ALA A 1 198 ? 16.016 18.016 11.203 1 93.88 198 ALA A N 1
ATOM 1623 C CA . ALA A 1 198 ? 15.117 17.031 10.617 1 93.88 198 ALA A CA 1
ATOM 1624 C C . ALA A 1 198 ? 14.734 15.969 11.648 1 93.88 198 ALA A C 1
ATOM 1626 O O . ALA A 1 198 ? 13.562 15.602 11.758 1 93.88 198 ALA A O 1
ATOM 1627 N N . LYS A 1 199 ? 15.711 15.484 12.359 1 92.44 199 LYS A N 1
ATOM 1628 C CA . LYS A 1 199 ? 15.461 14.516 13.422 1 92.44 199 LYS A CA 1
ATOM 1629 C C . LYS A 1 199 ? 14.508 15.07 14.469 1 92.44 199 LYS A C 1
ATOM 1631 O O . LYS A 1 199 ? 13.586 14.383 14.906 1 92.44 199 LYS A O 1
ATOM 1636 N N . PHE A 1 200 ? 14.789 16.297 14.75 1 89.69 200 PHE A N 1
ATOM 1637 C CA . PHE A 1 200 ? 13.961 16.953 15.758 1 89.69 200 PHE A CA 1
ATOM 1638 C C . PHE A 1 200 ? 12.531 17.109 15.266 1 89.69 200 PHE A C 1
ATOM 1640 O O . PHE A 1 200 ? 11.586 17.016 16.047 1 89.69 200 PHE A O 1
ATOM 1647 N N . ALA A 1 201 ? 12.367 17.359 14.078 1 90.81 201 ALA A N 1
ATOM 1648 C CA . ALA A 1 201 ? 11.055 17.578 13.477 1 90.81 201 ALA A CA 1
ATOM 1649 C C . ALA A 1 201 ? 10.453 16.25 13.008 1 90.81 201 ALA A C 1
ATOM 1651 O O . ALA A 1 201 ? 9.336 16.219 12.484 1 90.81 201 ALA A O 1
ATOM 1652 N N . ASN A 1 202 ? 11.18 15.188 13.094 1 90.5 202 ASN A N 1
ATOM 1653 C CA . ASN A 1 202 ? 10.75 13.844 12.742 1 90.5 202 ASN A CA 1
ATOM 1654 C C . ASN A 1 202 ? 10.453 13.719 11.25 1 90.5 202 ASN A C 1
ATOM 1656 O O . ASN A 1 202 ? 9.406 13.203 10.859 1 90.5 202 ASN A O 1
ATOM 1660 N N . VAL A 1 203 ? 11.297 14.289 10.469 1 91.56 203 VAL A N 1
ATOM 1661 C CA . VAL A 1 203 ? 11.227 14.172 9.016 1 91.56 203 VAL A CA 1
ATOM 1662 C C . VAL A 1 203 ? 12.617 13.898 8.453 1 91.56 203 VAL A C 1
ATOM 1664 O O . VAL A 1 203 ? 13.609 13.914 9.188 1 91.56 203 VAL A O 1
ATOM 1667 N N . ASN A 1 204 ? 12.672 13.562 7.25 1 91.38 204 ASN A N 1
ATOM 1668 C CA . ASN A 1 204 ? 13.984 13.383 6.629 1 91.38 204 ASN A CA 1
ATOM 1669 C C . ASN A 1 204 ? 14.57 14.711 6.172 1 91.38 204 ASN A C 1
ATOM 1671 O O . ASN A 1 204 ? 13.836 15.656 5.879 1 91.38 204 ASN A O 1
ATOM 1675 N N . SER A 1 205 ? 15.875 14.719 6.016 1 93.12 205 SER A N 1
ATOM 1676 C CA . SER A 1 205 ? 16.609 15.945 5.754 1 93.12 205 SER A CA 1
ATOM 1677 C C . SER A 1 205 ? 16.266 16.516 4.383 1 93.12 205 SER A C 1
ATOM 1679 O O . SER A 1 205 ? 16.109 17.734 4.23 1 93.12 205 SER A O 1
ATOM 1681 N N . ASP A 1 206 ? 16.234 15.617 3.414 1 92.38 206 ASP A N 1
ATOM 1682 C CA . ASP A 1 206 ? 15.922 16.078 2.062 1 92.38 206 ASP A CA 1
ATOM 1683 C C . ASP A 1 206 ? 14.531 16.703 1.998 1 92.38 206 ASP A C 1
ATOM 1685 O O . ASP A 1 206 ? 14.352 17.766 1.415 1 92.38 206 ASP A O 1
ATOM 1689 N N . TYR A 1 207 ? 13.664 16.094 2.648 1 92.31 207 TYR A N 1
ATOM 1690 C CA . TYR A 1 207 ? 12.289 16.578 2.68 1 92.31 207 TYR A CA 1
ATOM 1691 C C . TYR A 1 207 ? 12.195 17.906 3.408 1 92.31 207 TYR A C 1
ATOM 1693 O O . TYR A 1 207 ? 11.516 18.828 2.949 1 92.31 207 TYR A O 1
ATOM 1701 N N . LEU A 1 208 ? 12.883 18.047 4.469 1 94.19 208 LEU A N 1
ATOM 1702 C CA . LEU A 1 208 ? 12.844 19.281 5.25 1 94.19 208 LEU A CA 1
ATOM 1703 C C . LEU A 1 208 ? 13.391 20.453 4.441 1 94.19 208 LEU A C 1
ATOM 1705 O O . LEU A 1 208 ? 12.805 21.547 4.449 1 94.19 208 LEU A O 1
ATOM 1709 N N . SER A 1 209 ? 14.469 20.234 3.781 1 94.06 209 SER A N 1
ATOM 1710 C CA . SER A 1 209 ? 15.086 21.281 2.984 1 94.06 209 SER A CA 1
ATOM 1711 C C . SER A 1 209 ? 14.125 21.812 1.915 1 94.06 209 SER A C 1
ATOM 1713 O O . SER A 1 209 ? 13.953 23.016 1.763 1 94.06 209 SER A O 1
ATOM 1715 N N . ILE A 1 210 ? 13.547 20.906 1.289 1 93.12 210 ILE A N 1
ATOM 1716 C CA . ILE A 1 210 ? 12.625 21.25 0.213 1 93.12 210 ILE A CA 1
ATOM 1717 C C . ILE A 1 210 ? 11.391 21.953 0.791 1 93.12 210 ILE A C 1
ATOM 1719 O O . ILE A 1 210 ? 10.984 23 0.299 1 93.12 210 ILE A O 1
ATOM 1723 N N . LEU A 1 211 ? 10.805 21.375 1.814 1 93.38 211 LEU A N 1
ATOM 1724 C CA . LEU A 1 211 ? 9.609 21.906 2.457 1 93.38 211 LEU A CA 1
ATOM 1725 C C . LEU A 1 211 ? 9.852 23.312 2.982 1 93.38 211 LEU A C 1
ATOM 1727 O O . LEU A 1 211 ? 9.016 24.203 2.799 1 93.38 211 LEU A O 1
ATOM 1731 N N . PHE A 1 212 ? 10.938 23.469 3.652 1 94.88 212 PHE A N 1
ATOM 1732 C CA . PHE A 1 212 ? 11.25 24.766 4.254 1 94.88 212 PHE A CA 1
ATOM 1733 C C . PHE A 1 212 ? 11.367 25.844 3.188 1 94.88 212 PHE A C 1
ATOM 1735 O O . PHE A 1 212 ? 10.82 26.938 3.34 1 94.88 212 PHE A O 1
ATOM 1742 N N . LYS A 1 213 ? 12.086 25.562 2.166 1 94.44 213 LYS A N 1
ATOM 1743 C CA . LYS A 1 213 ? 12.25 26.531 1.08 1 94.44 213 LYS A CA 1
ATOM 1744 C C . LYS A 1 213 ? 10.906 26.875 0.444 1 94.44 213 LYS A C 1
ATOM 1746 O O . LYS A 1 213 ? 10.633 28.031 0.155 1 94.44 213 LYS A O 1
ATOM 1751 N N . LYS A 1 214 ? 10.133 25.922 0.297 1 92.81 214 LYS A N 1
ATOM 1752 C CA . LYS A 1 214 ? 8.82 26.125 -0.312 1 92.81 214 LYS A CA 1
ATOM 1753 C C . LYS A 1 214 ? 7.926 26.984 0.577 1 92.81 214 LYS A C 1
ATOM 1755 O O . LYS A 1 214 ? 7.246 27.891 0.092 1 92.81 214 LYS A O 1
ATOM 1760 N N . GLU A 1 215 ? 7.914 26.766 1.85 1 91.38 215 GLU A N 1
ATOM 1761 C CA . GLU A 1 215 ? 6.988 27.391 2.787 1 91.38 215 GLU A CA 1
ATOM 1762 C C . GLU A 1 215 ? 7.496 28.766 3.234 1 91.38 215 GLU A C 1
ATOM 1764 O O . GLU A 1 215 ? 6.707 29.688 3.43 1 91.38 215 GLU A O 1
ATOM 1769 N N . VAL A 1 216 ? 8.789 28.812 3.391 1 92.56 216 VAL A N 1
ATOM 1770 C CA . VAL A 1 216 ? 9.367 30.016 3.967 1 92.56 216 VAL A CA 1
ATOM 1771 C C . VAL A 1 216 ? 9.906 30.906 2.854 1 92.56 216 VAL A C 1
ATOM 1773 O O . VAL A 1 216 ? 10.062 32.125 3.041 1 92.56 216 VAL A O 1
ATOM 1776 N N . GLY A 1 217 ? 10.273 30.312 1.756 1 94.06 217 GLY A N 1
ATOM 1777 C CA . GLY A 1 217 ? 10.711 31.094 0.604 1 94.06 217 GLY A CA 1
ATOM 1778 C C . GLY A 1 217 ? 12.219 31.172 0.472 1 94.06 217 GLY A C 1
ATOM 1779 O O . GLY A 1 217 ? 12.734 31.609 -0.559 1 94.06 217 GLY A O 1
ATOM 1780 N N . ILE A 1 218 ? 12.977 30.844 1.514 1 92.94 218 ILE A N 1
ATOM 1781 C CA . ILE A 1 218 ? 14.43 30.797 1.482 1 92.94 218 ILE A CA 1
ATOM 1782 C C . ILE A 1 218 ? 14.914 29.469 2.051 1 92.94 218 ILE A C 1
ATOM 1784 O O . ILE A 1 218 ? 14.164 28.75 2.719 1 92.94 218 ILE A O 1
ATOM 1788 N N . SER A 1 219 ? 16.188 29.125 1.761 1 95.5 219 SER A N 1
ATOM 1789 C CA . SER A 1 219 ? 16.719 27.859 2.236 1 95.5 219 SER A CA 1
ATOM 1790 C C . SER A 1 219 ? 16.906 27.875 3.752 1 95.5 219 SER A C 1
ATOM 1792 O O . SER A 1 219 ? 17 28.938 4.363 1 95.5 219 SER A O 1
ATOM 1794 N N . LEU A 1 220 ? 16.922 26.703 4.238 1 95 220 LEU A N 1
ATOM 1795 C CA . LEU A 1 220 ? 17.109 26.531 5.676 1 95 220 LEU A CA 1
ATOM 1796 C C . LEU A 1 220 ? 18.422 27.172 6.133 1 95 220 LEU A C 1
ATOM 1798 O O . LEU A 1 220 ? 18.453 27.844 7.16 1 95 220 LEU A O 1
ATOM 1802 N N . ILE A 1 221 ? 19.453 27 5.398 1 93.69 221 ILE A N 1
ATOM 1803 C CA . ILE A 1 221 ? 20.766 27.547 5.723 1 93.69 221 ILE A CA 1
ATOM 1804 C C . ILE A 1 221 ? 20.703 29.078 5.703 1 93.69 221 ILE A C 1
ATOM 1806 O O . ILE A 1 221 ? 21.219 29.734 6.613 1 93.69 221 ILE A O 1
ATOM 1810 N N . GLU A 1 222 ? 20.078 29.594 4.711 1 95.06 222 GLU A N 1
ATOM 1811 C CA . GLU A 1 222 ? 19.938 31.047 4.602 1 95.06 222 GLU A CA 1
ATOM 1812 C C . GLU A 1 222 ? 19.125 31.609 5.762 1 95.06 222 GLU A C 1
ATOM 1814 O O . GLU A 1 222 ? 19.406 32.688 6.27 1 95.06 222 GLU A O 1
ATOM 1819 N N . TYR A 1 223 ? 18.109 30.859 6.121 1 96 223 TYR A N 1
ATOM 1820 C CA . TYR A 1 223 ? 17.281 31.281 7.234 1 96 223 TYR A CA 1
ATOM 1821 C C . TYR A 1 223 ? 18.078 31.328 8.531 1 96 223 TYR A C 1
ATOM 1823 O O . TYR A 1 223 ? 17.969 32.281 9.305 1 96 223 TYR A O 1
ATOM 1831 N N . ILE A 1 224 ? 18.859 30.359 8.766 1 95.25 224 ILE A N 1
ATOM 1832 C CA . ILE A 1 224 ? 19.688 30.297 9.961 1 95.25 224 ILE A CA 1
ATOM 1833 C C . ILE A 1 224 ? 20.656 31.469 9.977 1 95.25 224 ILE A C 1
ATOM 1835 O O . ILE A 1 224 ? 20.812 32.125 11.008 1 95.25 224 ILE A O 1
ATOM 1839 N N . GLN A 1 225 ? 21.234 31.719 8.867 1 94.81 225 GLN A N 1
ATOM 1840 C CA . GLN A 1 225 ? 22.141 32.844 8.75 1 94.81 225 GLN A CA 1
ATOM 1841 C C . GLN A 1 225 ? 21.438 34.156 9.055 1 94.81 225 GLN A C 1
ATOM 1843 O O . GLN A 1 225 ? 21.969 35.031 9.773 1 94.81 225 GLN A O 1
ATOM 1848 N N . ARG A 1 226 ? 20.297 34.281 8.523 1 95.75 226 ARG A N 1
ATOM 1849 C CA . ARG A 1 226 ? 19.516 35.5 8.734 1 95.75 226 ARG A CA 1
ATOM 1850 C C . ARG A 1 226 ? 19.203 35.688 10.211 1 95.75 226 ARG A C 1
ATOM 1852 O O . ARG A 1 226 ? 19.359 36.812 10.734 1 95.75 226 ARG A O 1
ATOM 1859 N N . GLU A 1 227 ? 18.766 34.625 10.875 1 95.69 227 GLU A N 1
ATOM 1860 C CA . GLU A 1 227 ? 18.453 34.719 12.297 1 95.69 227 GLU A CA 1
ATOM 1861 C C . GLU A 1 227 ? 19.703 35.031 13.117 1 95.69 227 GLU A C 1
ATOM 1863 O O . GLU A 1 227 ? 19.625 35.812 14.086 1 95.69 227 GLU A O 1
ATOM 1868 N N . ARG A 1 228 ? 20.781 34.531 12.703 1 95.94 228 ARG A N 1
ATOM 1869 C CA . ARG A 1 228 ? 22.047 34.812 13.398 1 95.94 228 ARG A CA 1
ATOM 1870 C C . ARG A 1 228 ? 22.484 36.25 13.195 1 95.94 228 ARG A C 1
ATOM 1872 O O . ARG A 1 228 ? 23.016 36.875 14.109 1 95.94 228 ARG A O 1
ATOM 1879 N N . ILE A 1 229 ? 22.266 36.719 12.07 1 96.25 229 ILE A N 1
ATOM 1880 C CA . ILE A 1 229 ? 22.609 38.125 11.789 1 96.25 229 ILE A CA 1
ATOM 1881 C C . ILE A 1 229 ? 21.7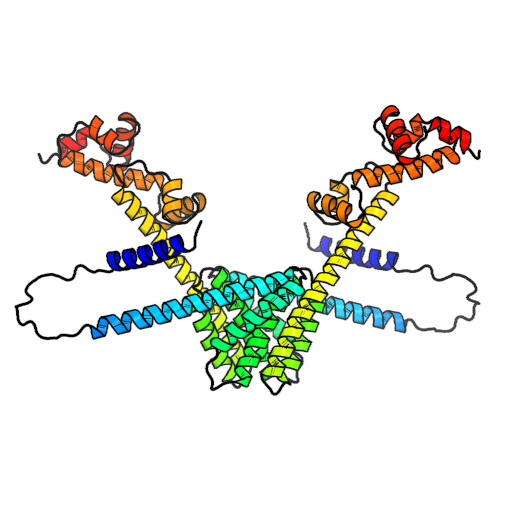19 39.031 12.617 1 96.25 229 ILE A C 1
ATOM 1883 O O . ILE A 1 229 ? 22.188 40.062 13.141 1 96.25 229 ILE A O 1
ATOM 1887 N N . GLU A 1 230 ? 20.5 38.656 12.688 1 95.88 230 GLU A N 1
ATOM 1888 C CA . GLU A 1 230 ? 19.609 39.438 13.539 1 95.88 230 GLU A CA 1
ATOM 1889 C C . GLU A 1 230 ? 20.078 39.469 14.984 1 95.88 230 GLU A C 1
ATOM 1891 O O . GLU A 1 230 ? 20.031 40.5 15.656 1 95.88 230 GLU A O 1
ATOM 1896 N N . GLU A 1 231 ? 20.531 38.375 15.422 1 94.44 231 GLU A N 1
ATOM 1897 C CA . GLU A 1 231 ? 21.094 38.281 16.766 1 94.44 231 GLU A CA 1
ATOM 1898 C C . GLU A 1 231 ? 22.375 39.094 16.875 1 94.44 231 GLU A C 1
ATOM 1900 O O . GLU A 1 231 ? 22.625 39.75 17.891 1 94.44 231 GLU A O 1
ATOM 1905 N N . ALA A 1 232 ? 23.172 39.062 15.883 1 95.88 232 ALA A N 1
ATOM 1906 C CA . ALA A 1 232 ? 24.422 39.812 15.852 1 95.88 232 ALA A CA 1
ATOM 1907 C C . ALA A 1 232 ? 24.141 41.312 15.969 1 95.88 232 ALA A C 1
ATOM 1909 O O . ALA A 1 232 ? 24.875 42.031 16.672 1 95.88 232 ALA A O 1
ATOM 1910 N N . LYS A 1 233 ? 23.156 41.656 15.266 1 95.19 233 LYS A N 1
ATOM 1911 C CA . LYS A 1 233 ? 22.766 43.094 15.328 1 95.19 233 LYS A CA 1
ATOM 1912 C C . LYS A 1 233 ? 22.484 43.5 16.766 1 95.19 233 LYS A C 1
ATOM 1914 O O . LYS A 1 233 ? 22.906 44.562 17.203 1 95.19 233 LYS A O 1
ATOM 1919 N N . LYS A 1 234 ? 21.797 42.688 17.453 1 93.25 234 LYS A N 1
ATOM 1920 C CA . LYS A 1 234 ? 21.484 42.969 18.844 1 93.25 234 LYS A CA 1
ATOM 1921 C C . LYS A 1 234 ? 22.75 43.062 19.688 1 93.25 234 LYS A C 1
ATOM 1923 O O . LYS A 1 234 ? 22.906 43.969 20.5 1 93.25 234 LYS A O 1
ATOM 1928 N N . LEU A 1 235 ? 23.594 42.125 19.406 1 93.19 235 LEU A N 1
ATOM 1929 C CA . LEU A 1 235 ? 24.828 42.094 20.188 1 93.19 235 LEU A CA 1
ATOM 1930 C C . LEU A 1 235 ? 25.703 43.312 19.875 1 93.19 235 LEU A C 1
ATOM 1932 O O . LEU A 1 235 ? 26.312 43.875 20.766 1 93.19 235 LEU A O 1
ATOM 1936 N N . LEU A 1 236 ? 25.703 43.656 18.641 1 93.88 236 LEU A N 1
ATOM 1937 C CA . LEU A 1 236 ? 26.516 44.812 18.219 1 93.88 236 LEU A CA 1
ATOM 1938 C C . LEU A 1 236 ? 25.953 46.125 18.797 1 93.88 236 LEU A C 1
ATOM 1940 O O . LEU A 1 236 ? 26.719 47.031 19.094 1 93.88 236 LEU A O 1
ATOM 1944 N N . THR A 1 237 ? 24.672 46.125 18.969 1 92.81 237 THR A N 1
ATOM 1945 C CA . THR A 1 237 ? 24 47.344 19.422 1 92.81 237 THR A CA 1
ATOM 1946 C C . THR A 1 237 ? 24.078 47.469 20.938 1 92.81 237 THR A C 1
ATOM 1948 O O . THR A 1 237 ? 24.266 48.562 21.469 1 92.81 237 THR A O 1
ATOM 1951 N N . PHE A 1 238 ? 24.047 46.281 21.641 1 90.81 238 PHE A N 1
ATOM 1952 C CA . PHE A 1 238 ? 23.781 46.375 23.078 1 90.81 238 PHE A CA 1
ATOM 1953 C C . PHE A 1 238 ? 24.984 45.906 23.875 1 90.81 238 PHE A C 1
ATOM 1955 O O . PHE A 1 238 ? 24.953 45.938 25.109 1 90.81 238 PHE A O 1
ATOM 1962 N N . THR A 1 239 ? 25.984 45.469 23.203 1 90.44 239 THR A N 1
ATOM 1963 C CA . THR A 1 239 ? 27.156 45 23.922 1 90.44 239 THR A CA 1
ATOM 1964 C C . THR A 1 239 ? 28.422 45.625 23.359 1 90.44 239 THR A C 1
ATOM 1966 O O . THR A 1 239 ? 28.391 46.312 22.328 1 90.44 239 THR A O 1
ATOM 1969 N N . THR A 1 240 ? 29.578 45.438 24.094 1 91.88 240 THR A N 1
ATOM 1970 C CA . THR A 1 240 ? 30.875 45.906 23.625 1 91.88 240 THR A CA 1
ATOM 1971 C C . THR A 1 240 ? 31.766 44.719 23.234 1 91.88 240 THR A C 1
ATOM 1973 O O . THR A 1 240 ? 33 44.844 23.156 1 91.88 240 THR A O 1
ATOM 1976 N N . TYR A 1 241 ? 31.094 43.562 23.031 1 92.81 241 TYR A N 1
ATOM 1977 C CA . TYR A 1 241 ? 31.859 42.375 22.688 1 92.81 241 TYR A CA 1
ATOM 1978 C C . TYR A 1 241 ? 32.656 42.594 21.391 1 92.81 241 TYR A C 1
ATOM 1980 O O . TYR A 1 241 ? 32.125 43.188 20.438 1 92.81 241 TYR A O 1
ATOM 1988 N N . PRO A 1 242 ? 33.938 42.094 21.453 1 93.25 242 PRO A N 1
ATOM 1989 C CA . PRO A 1 242 ? 34.688 42.188 20.188 1 93.25 242 PRO A CA 1
ATOM 1990 C C . PRO A 1 242 ? 34.031 41.406 19.047 1 93.25 242 PRO A C 1
ATOM 1992 O O . PRO A 1 242 ? 33.312 40.406 19.281 1 93.25 242 PRO A O 1
ATOM 1995 N N . LEU A 1 243 ? 34.156 41.844 17.859 1 93.44 243 LEU A N 1
ATOM 1996 C CA . LEU A 1 243 ? 33.594 41.219 16.672 1 93.44 243 LEU A CA 1
ATOM 1997 C C . LEU A 1 243 ? 33.938 39.75 16.609 1 93.44 243 LEU A C 1
ATOM 1999 O O . LEU A 1 243 ? 33.125 38.938 16.172 1 93.44 243 LEU A O 1
ATOM 2003 N N . SER A 1 244 ? 35.125 39.438 17.016 1 93.81 244 SER A N 1
ATOM 2004 C CA . SER A 1 244 ? 35.625 38.062 17 1 93.81 244 SER A CA 1
ATOM 2005 C C . SER A 1 244 ? 34.781 37.188 17.906 1 93.81 244 SER A C 1
ATOM 2007 O O . SER A 1 244 ? 34.438 36.031 17.547 1 93.81 244 SER A O 1
ATOM 2009 N N . ASP A 1 245 ? 34.406 37.688 19.031 1 94.25 245 ASP A N 1
ATOM 2010 C CA . ASP A 1 245 ? 33.594 36.938 19.984 1 94.25 245 ASP A CA 1
ATOM 2011 C C . ASP A 1 245 ? 32.188 36.75 19.484 1 94.25 245 ASP A C 1
ATOM 2013 O O . ASP A 1 245 ? 31.594 35.656 19.641 1 94.25 245 ASP A O 1
ATOM 2017 N N . ILE A 1 246 ? 31.609 37.812 18.922 1 94.44 246 ILE A N 1
ATOM 2018 C CA . ILE A 1 246 ? 30.25 37.719 18.375 1 94.44 246 ILE A CA 1
ATOM 2019 C C . ILE A 1 246 ? 30.219 36.719 17.234 1 94.44 246 ILE A C 1
ATOM 2021 O O . ILE A 1 246 ? 29.312 35.875 17.172 1 94.44 246 ILE A O 1
ATOM 2025 N N . CYS A 1 247 ? 31.172 36.75 16.438 1 94.88 247 CYS A N 1
ATOM 2026 C CA . CYS A 1 247 ? 31.312 35.812 15.328 1 94.88 247 CYS A CA 1
ATOM 2027 C C . CYS A 1 247 ? 31.359 34.375 15.828 1 94.88 247 CYS A C 1
ATOM 2029 O O . CYS A 1 247 ? 30.641 33.5 15.336 1 94.88 247 CYS A O 1
ATOM 2031 N N . ALA A 1 248 ? 32.188 34.125 16.781 1 93.19 248 ALA A N 1
ATOM 2032 C CA . ALA A 1 248 ? 32.375 32.781 17.328 1 93.19 248 ALA A CA 1
ATOM 2033 C C . ALA A 1 248 ? 31.109 32.312 18.047 1 93.19 248 ALA A C 1
ATOM 2035 O O . ALA A 1 248 ? 30.719 31.141 17.906 1 93.19 248 ALA A O 1
ATOM 2036 N N . SER A 1 249 ? 30.484 33.188 18.766 1 93.75 249 SER A N 1
ATOM 2037 C CA . SER A 1 249 ? 29.312 32.812 19.547 1 93.75 249 SER A CA 1
ATOM 2038 C C . SER A 1 249 ? 28.156 32.406 18.641 1 93.75 249 SER A C 1
ATOM 2040 O O . SER A 1 249 ? 27.328 31.578 19.031 1 93.75 249 SER A O 1
ATOM 2042 N N . LEU A 1 250 ? 28.156 33 17.5 1 95.25 250 LEU A N 1
ATOM 2043 C CA . LEU A 1 250 ? 27.047 32.75 16.578 1 95.25 250 LEU A CA 1
ATOM 2044 C C . LEU A 1 250 ? 27.438 31.703 15.531 1 95.25 250 LEU A C 1
ATOM 2046 O O . LEU A 1 250 ? 26.734 31.516 14.539 1 95.25 250 LEU A O 1
ATOM 2050 N N . ASN A 1 251 ? 28.625 31.109 15.695 1 93.38 251 ASN A N 1
ATOM 2051 C CA . ASN A 1 251 ? 29.078 29.906 14.984 1 93.38 251 ASN A CA 1
ATOM 2052 C C . ASN A 1 251 ? 29.375 30.219 13.516 1 93.38 251 ASN A C 1
ATOM 2054 O O . ASN A 1 251 ? 29.047 29.422 12.641 1 93.38 251 ASN A O 1
ATOM 2058 N N . PHE A 1 252 ? 29.875 31.344 13.305 1 93 252 PHE A N 1
ATOM 2059 C CA . PHE A 1 252 ? 30.453 31.609 11.992 1 93 252 PHE A CA 1
ATOM 2060 C C . PHE A 1 252 ? 31.875 31.062 11.922 1 93 252 PHE A C 1
ATOM 2062 O O . PHE A 1 252 ? 32.625 31.109 12.914 1 93 252 PHE A O 1
ATOM 2069 N N . SER A 1 253 ? 32.25 30.547 10.781 1 86.81 253 SER A N 1
ATOM 2070 C CA . SER A 1 253 ? 33.531 29.891 10.609 1 86.81 253 SER A CA 1
ATOM 2071 C C . SER A 1 253 ? 34.688 30.875 10.766 1 86.81 253 SER A C 1
ATOM 2073 O O . SER A 1 253 ? 35.75 30.531 11.297 1 86.81 253 SER A O 1
ATOM 2075 N N . ASP A 1 254 ? 34.531 32.031 10.219 1 90.19 254 ASP A N 1
ATOM 2076 C CA . ASP A 1 254 ? 35.562 33.031 10.367 1 90.19 254 ASP A CA 1
ATOM 2077 C C . ASP A 1 254 ? 34.969 34.438 10.203 1 90.19 254 ASP A C 1
ATOM 2079 O O . ASP A 1 254 ? 33.844 34.594 9.727 1 90.19 254 ASP A O 1
ATOM 2083 N N . GLN A 1 255 ? 35.75 35.375 10.578 1 91.06 255 GLN A N 1
ATOM 2084 C CA . GLN A 1 255 ? 35.281 36.781 10.641 1 91.06 255 GLN A CA 1
ATOM 2085 C C . GLN A 1 255 ? 35 37.312 9.242 1 91.06 255 GLN A C 1
ATOM 2087 O O . GLN A 1 255 ? 34.094 38.125 9.047 1 91.06 255 GLN A O 1
ATOM 2092 N N . SER A 1 256 ? 35.844 36.875 8.344 1 93.56 256 SER A N 1
ATOM 2093 C CA . SER A 1 256 ? 35.656 37.312 6.969 1 93.56 256 SER A CA 1
ATOM 2094 C C . SER A 1 256 ? 34.312 36.875 6.43 1 93.56 256 SER A C 1
ATOM 2096 O O . SER A 1 256 ? 33.594 37.656 5.805 1 93.56 256 SER A O 1
ATOM 2098 N N . TYR A 1 257 ? 34 35.656 6.715 1 93.81 257 TYR A N 1
ATOM 2099 C CA . TYR A 1 257 ? 32.719 35.094 6.277 1 93.81 257 TYR A CA 1
ATOM 2100 C C . TYR A 1 257 ? 31.578 35.812 6.984 1 93.81 257 TYR A C 1
ATOM 2102 O O . TYR A 1 257 ? 30.562 36.125 6.363 1 93.81 257 TYR A O 1
ATOM 2110 N N . PHE A 1 258 ? 31.75 36.031 8.219 1 95.62 258 PHE A N 1
ATOM 2111 C CA . PHE A 1 258 ? 30.75 36.75 9.008 1 95.62 258 PHE A CA 1
ATOM 2112 C C . PHE A 1 258 ? 30.484 38.125 8.422 1 95.62 258 PHE A C 1
ATOM 2114 O O . PHE A 1 258 ? 29.328 38.531 8.234 1 95.62 258 PHE A O 1
ATOM 2121 N N . THR A 1 259 ? 31.484 38.812 8.148 1 94.88 259 THR A N 1
ATOM 2122 C CA . THR A 1 259 ? 31.359 40.156 7.605 1 94.88 259 THR A CA 1
ATOM 2123 C C . THR A 1 259 ? 30.641 40.125 6.262 1 94.88 259 THR A C 1
ATOM 2125 O O . THR A 1 259 ? 29.797 40.969 5.988 1 94.88 259 THR A O 1
ATOM 2128 N N . LYS A 1 260 ? 30.969 39.125 5.48 1 95.94 260 LYS A N 1
ATOM 2129 C CA . LYS A 1 260 ? 30.359 39 4.168 1 95.94 260 LYS A CA 1
ATOM 2130 C C . LYS A 1 260 ? 28.859 38.75 4.293 1 95.94 260 LYS A C 1
ATOM 2132 O O . LYS A 1 260 ? 28.062 39.406 3.609 1 95.94 260 LYS A O 1
ATOM 2137 N N . ILE A 1 261 ? 28.5 37.844 5.133 1 95.56 261 ILE A N 1
ATOM 2138 C CA . ILE A 1 261 ? 27.094 37.5 5.316 1 95.56 261 ILE A CA 1
ATOM 2139 C C . ILE A 1 261 ? 26.344 38.656 5.949 1 95.56 261 ILE A C 1
ATOM 2141 O O . ILE A 1 261 ? 25.203 38.938 5.574 1 95.56 261 ILE A O 1
ATOM 2145 N N . PHE A 1 262 ? 26.984 39.281 6.922 1 96.81 262 PHE A N 1
ATOM 2146 C CA . PHE A 1 262 ? 26.375 40.438 7.582 1 96.81 262 PHE A CA 1
ATOM 2147 C C . PHE A 1 262 ? 26.047 41.531 6.574 1 96.81 262 PHE A C 1
ATOM 2149 O O . PHE A 1 262 ? 24.922 42.062 6.574 1 96.81 262 PHE A O 1
ATOM 2156 N N . LYS A 1 263 ? 26.969 41.75 5.73 1 96.19 263 LYS A N 1
ATOM 2157 C CA . LYS A 1 263 ? 26.766 42.75 4.703 1 96.19 263 LYS A CA 1
ATOM 2158 C C . LYS A 1 263 ? 25.656 42.344 3.736 1 96.19 263 LYS A C 1
ATOM 2160 O O . LYS A 1 263 ? 24.891 43.219 3.279 1 96.19 263 LYS A O 1
ATOM 2165 N N . LYS A 1 264 ? 25.609 41.188 3.426 1 95.38 264 LYS A N 1
ATOM 2166 C CA . LYS A 1 264 ? 24.594 40.656 2.52 1 95.38 264 LYS A CA 1
ATOM 2167 C C . LYS A 1 264 ? 23.188 40.938 3.037 1 95.38 264 LYS A C 1
ATOM 2169 O O . LYS A 1 264 ? 22.312 41.344 2.27 1 95.38 264 LYS A O 1
ATOM 2174 N N . PHE A 1 265 ? 23.016 40.844 4.359 1 94.06 265 PHE A N 1
ATOM 2175 C CA . PHE A 1 265 ? 21.672 40.938 4.922 1 94.06 265 PHE A CA 1
ATOM 2176 C C . PHE A 1 265 ? 21.391 42.375 5.379 1 94.06 265 PHE A C 1
ATOM 2178 O O . PHE A 1 265 ? 20.234 42.781 5.406 1 94.06 265 PHE A O 1
ATOM 2185 N N . THR A 1 266 ? 22.453 43.188 5.73 1 94.19 266 THR A N 1
ATOM 2186 C CA . THR A 1 266 ? 22.219 44.5 6.332 1 94.19 266 THR A CA 1
ATOM 2187 C C . THR A 1 266 ? 22.703 45.625 5.41 1 94.19 266 THR A C 1
ATOM 2189 O O . THR A 1 266 ? 22.391 46.781 5.621 1 94.19 266 THR A O 1
ATOM 2192 N N . HIS A 1 267 ? 23.562 45.25 4.438 1 94.81 267 HIS A N 1
ATOM 2193 C CA . HIS A 1 267 ? 24.109 46.156 3.451 1 94.81 267 HIS A CA 1
ATOM 2194 C C . HIS A 1 267 ? 25.219 47.031 4.059 1 94.81 267 HIS A C 1
ATOM 2196 O O . HIS A 1 267 ? 25.625 48.031 3.467 1 94.81 267 HIS A O 1
ATOM 2202 N N . GLU A 1 268 ? 25.672 46.719 5.23 1 94.5 268 GLU A N 1
ATOM 2203 C CA . GLU A 1 268 ? 26.812 47.344 5.863 1 94.5 268 GLU A CA 1
ATOM 2204 C C . GLU A 1 268 ? 27.656 46.344 6.641 1 94.5 268 GLU A C 1
ATOM 2206 O O . GLU A 1 268 ? 27.188 45.25 6.949 1 94.5 268 GLU A O 1
ATOM 2211 N N . THR A 1 269 ? 28.922 46.75 6.91 1 95.56 269 THR A N 1
ATOM 2212 C CA . THR A 1 269 ? 29.797 45.875 7.676 1 95.56 269 THR A CA 1
ATOM 2213 C C . THR A 1 269 ? 29.438 45.906 9.156 1 95.56 269 THR A C 1
ATOM 2215 O O . THR A 1 269 ? 28.844 46.875 9.633 1 95.56 269 THR A O 1
ATOM 2218 N N . PRO A 1 270 ? 29.75 44.812 9.812 1 95.81 270 PRO A N 1
ATOM 2219 C CA . PRO A 1 270 ? 29.469 44.812 11.258 1 95.81 270 PRO A CA 1
ATOM 2220 C C . PRO A 1 270 ? 30.078 46.031 11.977 1 95.81 270 PRO A C 1
ATOM 2222 O O . PRO A 1 270 ? 29.453 46.594 12.875 1 95.81 270 PRO A O 1
ATOM 2225 N N . GLY A 1 271 ? 31.281 46.406 11.656 1 93.69 271 GLY A N 1
ATOM 2226 C CA . GLY A 1 271 ? 31.922 47.531 12.266 1 93.69 271 GLY A CA 1
ATOM 2227 C C . GLY A 1 271 ? 31.172 48.844 12.062 1 93.69 271 GLY A C 1
ATOM 2228 O O . GLY A 1 271 ? 30.984 49.625 13 1 93.69 271 GLY A O 1
ATOM 2229 N N . LYS A 1 272 ? 30.844 49.031 10.852 1 94.94 272 LYS A N 1
ATOM 2230 C CA . LYS A 1 272 ? 30.078 50.219 10.531 1 94.94 272 LYS A CA 1
ATOM 2231 C C . LYS A 1 272 ? 28.734 50.25 11.266 1 94.94 272 LYS A C 1
ATOM 2233 O O . LYS A 1 272 ? 28.297 51.281 11.758 1 94.94 272 LYS A O 1
ATOM 2238 N N . TYR A 1 273 ? 28.141 49.125 11.336 1 95.19 273 TYR A N 1
ATOM 2239 C CA . TYR A 1 273 ? 26.859 48.969 12.016 1 95.19 273 TYR A CA 1
ATOM 2240 C C . TYR A 1 273 ? 26.969 49.344 13.484 1 95.19 273 TYR A C 1
ATOM 2242 O O . TYR A 1 273 ? 26.125 50.062 14.016 1 95.19 273 TYR A O 1
ATOM 2250 N N . ARG A 1 274 ? 27.969 48.781 14.133 1 92.81 274 ARG A N 1
ATOM 2251 C CA . ARG A 1 274 ? 28.172 49.094 15.547 1 92.81 274 ARG A CA 1
ATOM 2252 C C . ARG A 1 274 ? 28.344 50.594 15.766 1 92.81 274 ARG A C 1
ATOM 2254 O O . ARG A 1 274 ? 27.797 51.156 16.719 1 92.81 274 ARG A O 1
ATOM 2261 N N . LYS A 1 275 ? 29.094 51.281 14.883 1 92.19 275 LYS A N 1
ATOM 2262 C CA . LYS A 1 275 ? 29.359 52.719 15.008 1 92.19 275 LYS A CA 1
ATOM 2263 C C . LYS A 1 275 ? 28.062 53.5 14.883 1 92.19 275 LYS A C 1
ATOM 2265 O O . LYS A 1 275 ? 27.875 54.5 15.578 1 92.19 275 LYS A O 1
ATOM 2270 N N . SER A 1 276 ? 27.266 53 14.125 1 91.5 276 SER A N 1
ATOM 2271 C CA . SER A 1 276 ? 26.062 53.75 13.789 1 91.5 276 SER A CA 1
ATOM 2272 C C . SER A 1 276 ? 24.922 53.406 14.742 1 91.5 276 SER A C 1
ATOM 2274 O O . SER A 1 276 ? 23.969 54.188 14.891 1 91.5 276 SER A O 1
ATOM 2276 N N . HIS A 1 277 ? 25.047 52.312 15.469 1 86.62 277 HIS A N 1
ATOM 2277 C CA . HIS A 1 277 ? 23.859 51.844 16.172 1 86.62 277 HIS A CA 1
ATOM 2278 C C . HIS A 1 277 ? 24.172 51.594 17.641 1 86.62 277 HIS A C 1
ATOM 2280 O O . HIS A 1 277 ? 23.281 51.156 18.406 1 86.62 277 HIS A O 1
ATOM 2286 N N . VAL A 1 278 ? 25.344 51.781 18.016 1 83.75 278 VAL A N 1
ATOM 2287 C CA . VAL A 1 278 ? 25.766 51.438 19.375 1 83.75 278 VAL A CA 1
ATOM 2288 C C . VAL A 1 278 ? 24.969 52.281 20.391 1 83.75 278 VAL A C 1
ATOM 2290 O O . VAL A 1 278 ? 24.781 53.469 20.188 1 83.75 278 VAL A O 1
ATOM 2293 N N . VAL A 1 279 ? 24.375 51.688 21.297 1 77.19 279 VAL A N 1
ATOM 2294 C CA . VAL A 1 279 ? 23.609 52.406 22.328 1 77.19 279 VAL A CA 1
ATOM 2295 C C . VAL A 1 279 ? 24.406 52.469 23.625 1 77.19 279 VAL A C 1
ATOM 2297 O O . VAL A 1 279 ? 24.141 53.312 24.469 1 77.19 279 VAL A O 1
ATOM 2300 N N . ILE A 1 280 ? 25.438 51.719 23.75 1 72.25 280 ILE A N 1
ATOM 2301 C CA . ILE A 1 280 ? 26.219 51.781 24.984 1 72.25 280 ILE A CA 1
ATOM 2302 C C . ILE A 1 280 ? 27.531 52.531 24.734 1 72.25 280 ILE A C 1
ATOM 2304 O O . ILE A 1 280 ? 28.031 52.562 23.609 1 72.25 280 ILE A O 1
ATOM 2308 N N . MET B 1 1 ? 15.562 -3.5 25.078 1 28.86 1 MET B N 1
ATOM 2309 C CA . MET B 1 1 ? 15.125 -2.148 25.406 1 28.86 1 MET B CA 1
ATOM 2310 C C . MET B 1 1 ? 13.656 -2.137 25.828 1 28.86 1 MET B C 1
ATOM 2312 O O . MET B 1 1 ? 12.781 -2.457 25.016 1 28.86 1 MET B O 1
ATOM 2316 N N . SER B 1 2 ? 13.25 -2.256 27.172 1 33.5 2 SER B N 1
ATOM 2317 C CA . SER B 1 2 ? 12.062 -2.795 27.828 1 33.5 2 SER B CA 1
ATOM 2318 C C . SER B 1 2 ? 10.859 -1.865 27.656 1 33.5 2 SER B C 1
ATOM 2320 O O . SER B 1 2 ? 11.031 -0.666 27.422 1 33.5 2 SER B O 1
ATOM 2322 N N . VAL B 1 3 ? 9.602 -2.367 27.703 1 41.59 3 VAL B N 1
ATOM 2323 C CA . VAL B 1 3 ? 8.258 -1.806 27.688 1 41.59 3 VAL B CA 1
ATOM 2324 C C . VAL B 1 3 ? 8.172 -0.639 28.672 1 41.59 3 VAL B C 1
ATOM 2326 O O . VAL B 1 3 ? 7.207 0.124 28.656 1 41.59 3 VAL B O 1
ATOM 2329 N N . LYS B 1 4 ? 9.086 -0.651 29.578 1 42.75 4 LYS B N 1
ATOM 2330 C CA . LYS B 1 4 ? 9.062 0.356 30.625 1 42.75 4 LYS B CA 1
ATOM 2331 C C . LYS B 1 4 ? 9.398 1.739 30.078 1 42.75 4 LYS B C 1
ATOM 2333 O O . LYS B 1 4 ? 8.914 2.752 30.594 1 42.75 4 LYS B O 1
ATOM 2338 N N . ASP B 1 5 ? 10.219 1.738 29.031 1 41.81 5 ASP B N 1
ATOM 2339 C CA . ASP B 1 5 ? 10.727 3.012 28.531 1 41.81 5 ASP B CA 1
ATOM 2340 C C . ASP B 1 5 ? 9.695 3.713 27.656 1 41.81 5 ASP B C 1
ATOM 2342 O O . ASP B 1 5 ? 9.836 4.898 27.344 1 41.81 5 ASP B O 1
ATOM 2346 N N . GLN B 1 6 ? 8.703 2.902 27.25 1 40.84 6 GLN B N 1
ATOM 2347 C CA . GLN B 1 6 ? 7.727 3.477 26.328 1 40.84 6 GLN B CA 1
ATOM 2348 C C . GLN B 1 6 ? 6.703 4.324 27.078 1 40.84 6 GLN B C 1
ATOM 2350 O O . GLN B 1 6 ? 6.246 5.352 26.578 1 40.84 6 GLN B O 1
ATOM 2355 N N . ASN B 1 7 ? 6.387 3.918 28.312 1 44.25 7 ASN B N 1
ATOM 2356 C CA . ASN B 1 7 ? 5.48 4.695 29.141 1 44.25 7 ASN B CA 1
ATOM 2357 C C . ASN B 1 7 ? 6.078 6.047 29.516 1 44.25 7 ASN B C 1
ATOM 2359 O O . ASN B 1 7 ? 5.355 7.031 29.672 1 44.25 7 ASN B O 1
ATOM 2363 N N . PHE B 1 8 ? 7.434 6.043 29.531 1 44.19 8 PHE B N 1
ATOM 2364 C CA . PHE B 1 8 ? 8.125 7.27 29.906 1 44.19 8 PHE B CA 1
ATOM 2365 C C . PHE B 1 8 ? 7.984 8.32 28.812 1 44.19 8 PHE B C 1
ATOM 2367 O O . PHE B 1 8 ? 7.699 9.492 29.109 1 44.19 8 PHE B O 1
ATOM 2374 N N . PHE B 1 9 ? 7.934 7.871 27.562 1 44.5 9 PHE B N 1
ATOM 2375 C CA . PHE B 1 9 ? 7.852 8.828 26.469 1 44.5 9 PHE B CA 1
ATOM 2376 C C . PHE B 1 9 ? 6.426 9.344 26.297 1 44.5 9 PHE B C 1
ATOM 2378 O O . PHE B 1 9 ? 6.215 10.516 25.984 1 44.5 9 PHE B O 1
ATOM 2385 N N . VAL B 1 10 ? 5.43 8.57 26.641 1 45.09 10 VAL B N 1
ATOM 2386 C CA . VAL B 1 10 ? 4.035 9.016 26.625 1 45.09 10 VAL B CA 1
ATOM 2387 C C . VAL B 1 10 ? 3.795 10.047 27.719 1 45.09 10 VAL B C 1
ATOM 2389 O O . VAL B 1 10 ? 3.17 11.078 27.484 1 45.09 10 VAL B O 1
ATOM 2392 N N . ASN B 1 11 ? 4.41 9.898 28.844 1 46.03 11 ASN B N 1
ATOM 2393 C CA . ASN B 1 11 ? 4.258 10.844 29.953 1 46.03 11 ASN B CA 1
ATOM 2394 C C . ASN B 1 11 ? 4.961 12.164 29.656 1 46.03 11 ASN B C 1
ATOM 2396 O O . ASN B 1 11 ? 4.434 13.234 29.953 1 46.03 11 ASN B O 1
ATOM 2400 N N . ILE B 1 12 ? 6.062 12.117 28.953 1 46.62 12 ILE B N 1
ATOM 2401 C CA . ILE B 1 12 ? 6.789 13.336 28.594 1 46.62 12 ILE B CA 1
ATOM 2402 C C . ILE B 1 12 ? 6.02 14.102 27.531 1 46.62 12 ILE B C 1
ATOM 2404 O O . ILE B 1 12 ? 5.887 15.328 27.609 1 46.62 12 ILE B O 1
ATOM 2408 N N . ALA B 1 13 ? 5.301 13.414 26.656 1 43.12 13 ALA B N 1
ATOM 2409 C CA . ALA B 1 13 ? 4.531 14.07 25.609 1 43.12 13 ALA B CA 1
ATOM 2410 C C . ALA B 1 13 ? 3.281 14.734 26.188 1 43.12 13 ALA B C 1
ATOM 2412 O O . ALA B 1 13 ? 2.953 15.867 25.828 1 43.12 13 ALA B O 1
ATOM 2413 N N . ILE B 1 14 ? 2.701 14.156 27.141 1 47.91 14 ILE B N 1
ATOM 2414 C CA . ILE B 1 14 ? 1.568 14.734 27.859 1 47.91 14 ILE B CA 1
ATOM 2415 C C . ILE B 1 14 ? 2.035 15.945 28.672 1 47.91 14 ILE B C 1
ATOM 2417 O O . ILE B 1 14 ? 1.38 16.984 28.672 1 47.91 14 ILE B O 1
ATOM 2421 N N . LEU B 1 15 ? 3.227 15.852 29.234 1 46.09 15 LEU B N 1
ATOM 2422 C CA . LEU B 1 15 ? 3.77 16.953 30.016 1 46.09 15 LEU B CA 1
ATOM 2423 C C . LEU B 1 15 ? 4.109 18.141 29.109 1 46.09 15 LEU B C 1
ATOM 2425 O O . LEU B 1 15 ? 3.795 19.281 29.438 1 46.09 15 LEU B O 1
ATOM 2429 N N . PHE B 1 16 ? 4.652 17.875 27.953 1 44.78 16 PHE B N 1
ATOM 2430 C CA . PHE B 1 16 ? 5 18.953 27.031 1 44.78 16 PHE B CA 1
ATOM 2431 C C . PHE B 1 16 ? 3.744 19.625 26.5 1 44.78 16 PHE B C 1
ATOM 2433 O O . PHE B 1 16 ? 3.693 20.859 26.375 1 44.78 16 PHE B O 1
ATOM 2440 N N . TYR B 1 17 ? 2.699 18.906 26.234 1 39.53 17 TYR B N 1
ATOM 2441 C CA . TYR B 1 17 ? 1.426 19.484 25.812 1 39.53 17 TYR B CA 1
ATOM 2442 C C . TYR B 1 17 ? 0.858 20.391 26.906 1 39.53 17 TYR B C 1
ATOM 2444 O O . TYR B 1 17 ? 0.416 21.516 26.625 1 39.53 17 TYR B O 1
ATOM 2452 N N . ASN B 1 18 ? 0.981 19.938 28.062 1 42.72 18 ASN B N 1
ATOM 2453 C CA . ASN B 1 18 ? 0.475 20.766 29.156 1 42.72 18 ASN B CA 1
ATOM 2454 C C . ASN B 1 18 ? 1.285 22.047 29.328 1 42.72 18 ASN B C 1
ATOM 2456 O O . ASN B 1 18 ? 0.732 23.094 29.656 1 42.72 18 ASN B O 1
ATOM 2460 N N . ILE B 1 19 ? 2.527 21.859 29.188 1 44.19 19 ILE B N 1
ATOM 2461 C CA . ILE B 1 19 ? 3.389 23.016 29.391 1 44.19 19 ILE B CA 1
ATOM 2462 C C . ILE B 1 19 ? 3.115 24.062 28.312 1 44.19 19 ILE B C 1
ATOM 2464 O O . ILE B 1 19 ? 3.064 25.25 28.594 1 44.19 19 ILE B O 1
ATOM 2468 N N . LEU B 1 20 ? 2.934 23.609 27.109 1 38 20 LEU B N 1
ATOM 2469 C CA . LEU B 1 20 ? 2.854 24.562 26 1 38 20 LEU B CA 1
ATOM 2470 C C . LEU B 1 20 ? 1.504 25.266 25.984 1 38 20 LEU B C 1
ATOM 2472 O O . LEU B 1 20 ? 1.421 26.453 25.641 1 38 20 LEU B O 1
ATOM 2476 N N . TYR B 1 21 ? 0.412 24.562 26.234 1 38.34 21 TYR B N 1
ATOM 2477 C CA . TYR B 1 21 ? -0.894 25.203 26.078 1 38.34 21 TYR B CA 1
ATOM 2478 C C . TYR B 1 21 ? -1.303 25.922 27.359 1 38.34 21 TYR B C 1
ATOM 2480 O O . TYR B 1 21 ? -2.457 26.328 27.5 1 38.34 21 TYR B O 1
ATOM 2488 N N . LYS B 1 22 ? -0.483 25.734 28.391 1 39.88 22 LYS B N 1
ATOM 2489 C CA . LYS B 1 22 ? -0.86 26.562 29.531 1 39.88 22 LYS B CA 1
ATOM 2490 C C . LYS B 1 22 ? -0.587 28.031 29.266 1 39.88 22 LYS B C 1
ATOM 2492 O O . LYS B 1 22 ? 0.566 28.469 29.266 1 39.88 22 LYS B O 1
ATOM 2497 N N . LYS B 1 23 ? -1.53 28.625 28.484 1 38.38 23 LYS B N 1
ATOM 2498 C CA . LYS B 1 23 ? -1.62 30.078 28.359 1 38.38 23 LYS B CA 1
ATOM 2499 C C . LYS B 1 23 ? -1.421 30.75 29.703 1 38.38 23 LYS B C 1
ATOM 2501 O O . LYS B 1 23 ? -1.911 30.266 30.734 1 38.38 23 LYS B O 1
ATOM 2506 N N . ASN B 1 24 ? -0.575 31.781 29.719 1 33.69 24 ASN B N 1
ATOM 2507 C CA . ASN B 1 24 ? -0.284 32.75 30.766 1 33.69 24 ASN B CA 1
ATOM 2508 C C . ASN B 1 24 ? -1.556 33.438 31.281 1 33.69 24 ASN B C 1
ATOM 2510 O O . ASN B 1 24 ? -2.098 34.312 30.625 1 33.69 24 ASN B O 1
ATOM 2514 N N . SER B 1 25 ? -2.57 32.719 31.703 1 31.34 25 SER B N 1
ATOM 2515 C CA . SER B 1 25 ? -3.588 33.562 32.344 1 31.34 25 SER B CA 1
ATOM 2516 C C . SER B 1 25 ? -2.965 34.5 33.344 1 31.34 25 SER B C 1
ATOM 2518 O O . SER B 1 25 ? -1.967 34.188 34 1 31.34 25 SER B O 1
ATOM 2520 N N . ASP B 1 26 ? -3.32 35.781 33.281 1 30.55 26 ASP B N 1
ATOM 2521 C CA . ASP B 1 26 ? -3.045 37 34.031 1 30.55 26 ASP B CA 1
ATOM 2522 C C . ASP B 1 26 ? -3.221 36.75 35.531 1 30.55 26 ASP B C 1
ATOM 2524 O O . ASP B 1 26 ? -4.266 36.25 35.969 1 30.55 26 ASP B O 1
ATOM 2528 N N . VAL B 1 27 ? -2.207 36.688 36.344 1 31.48 27 VAL B N 1
ATOM 2529 C CA . VAL B 1 27 ? -2.012 36.469 37.781 1 31.48 27 VAL B CA 1
ATOM 2530 C C . VAL B 1 27 ? -2.717 37.562 38.562 1 31.48 27 VAL B C 1
ATOM 2532 O O . VAL B 1 27 ? -2.572 37.656 39.781 1 31.48 27 VAL B O 1
ATOM 2535 N N . SER B 1 28 ? -3.289 38.562 37.812 1 28.11 28 SER B N 1
ATOM 2536 C CA . SER B 1 28 ? -3.439 39.688 38.719 1 28.11 28 SER B CA 1
ATOM 2537 C C . SER B 1 28 ? -4.242 39.281 39.969 1 28.11 28 SER B C 1
ATOM 2539 O O . SER B 1 28 ? -3.785 39.438 41.094 1 28.11 28 SER B O 1
ATOM 2541 N N . THR B 1 29 ? -5.469 39.969 40.156 1 29.02 29 THR B N 1
ATOM 2542 C CA . THR B 1 29 ? -6.094 40.531 41.344 1 29.02 29 THR B CA 1
ATOM 2543 C C . THR B 1 29 ? -6.859 39.438 42.125 1 29.02 29 THR B C 1
ATOM 2545 O O . THR B 1 29 ? -7.797 39.75 42.844 1 29.02 29 THR B O 1
ATOM 2548 N N . PHE B 1 30 ? -6.625 38.156 41.938 1 26.84 30 PHE B N 1
ATOM 2549 C CA . PHE B 1 30 ? -7.629 37.312 42.562 1 26.84 30 PHE B CA 1
ATOM 2550 C C . PHE B 1 30 ? -7.605 37.5 44.062 1 26.84 30 PHE B C 1
ATOM 2552 O O . PHE B 1 30 ? -6.578 37.25 44.719 1 26.84 30 PHE B O 1
ATOM 2559 N N . SER B 1 31 ? -8.422 38.5 44.562 1 28.25 31 SER B N 1
ATOM 2560 C CA . SER B 1 31 ? -8.859 38.625 45.969 1 28.25 31 SER B CA 1
ATOM 2561 C C . SER B 1 31 ? -9.211 37.25 46.562 1 28.25 31 SER B C 1
ATOM 2563 O O . SER B 1 31 ? -9.516 36.312 45.812 1 28.25 31 SER B O 1
ATOM 2565 N N . ASN B 1 32 ? -9.07 37.094 47.969 1 27.67 32 ASN B N 1
ATOM 2566 C CA . ASN B 1 32 ? -8.977 36 48.938 1 27.67 32 ASN B CA 1
ATOM 2567 C C . ASN B 1 32 ? -10.211 35.094 48.875 1 27.67 32 ASN B C 1
ATOM 2569 O O . ASN B 1 32 ? -10.391 34.25 49.75 1 27.67 32 ASN B O 1
ATOM 2573 N N . ASN B 1 33 ? -11.406 35.656 48.406 1 29 33 ASN B N 1
ATOM 2574 C CA . ASN B 1 33 ? -12.492 34.781 48.875 1 29 33 ASN B CA 1
ATOM 2575 C C . ASN B 1 33 ? -12.367 33.375 48.312 1 29 33 ASN B C 1
ATOM 2577 O O . ASN B 1 33 ? -12.32 33.188 47.094 1 29 33 ASN B O 1
ATOM 2581 N N . SER B 1 34 ? -11.891 32.375 49.094 1 29.36 34 SER B N 1
ATOM 2582 C CA . SER B 1 34 ? -11.508 30.953 49 1 29.36 34 SER B CA 1
ATOM 2583 C C . SER B 1 34 ? -12.648 30.109 48.438 1 29.36 34 SER B C 1
ATOM 2585 O O . SER B 1 34 ? -12.68 28.891 48.656 1 29.36 34 SER B O 1
ATOM 2587 N N . ASP B 1 35 ? -13.766 30.672 48 1 27.64 35 ASP B N 1
ATOM 2588 C CA . ASP B 1 35 ? -14.82 29.688 47.812 1 27.64 35 ASP B CA 1
ATOM 2589 C C . ASP B 1 35 ? -14.375 28.578 46.875 1 27.64 35 ASP B C 1
ATOM 2591 O O . ASP B 1 35 ? -13.5 28.797 46.031 1 27.64 35 ASP B O 1
ATOM 2595 N N . SER B 1 36 ? -15.039 27.281 47.031 1 29.31 36 SER B N 1
ATOM 2596 C CA . SER B 1 36 ? -14.984 25.891 46.594 1 29.31 36 SER B CA 1
ATOM 2597 C C . SER B 1 36 ? -15.109 25.766 45.062 1 29.31 36 SER B C 1
ATOM 2599 O O . SER B 1 36 ? -16.219 25.641 44.562 1 29.31 36 SER B O 1
ATOM 2601 N N . LEU B 1 37 ? -14.742 26.703 44.312 1 32.41 37 LEU B N 1
ATOM 2602 C CA . LEU B 1 37 ? -14.898 26.406 42.875 1 32.41 37 LEU B CA 1
ATOM 2603 C C . LEU B 1 37 ? -14.203 25.094 42.5 1 32.41 37 LEU B C 1
ATOM 2605 O O . LEU B 1 37 ? -12.969 25.016 42.531 1 32.41 37 LEU B O 1
ATOM 2609 N N . HIS B 1 38 ? -14.859 23.938 42.812 1 28.89 38 HIS B N 1
ATOM 2610 C CA . HIS B 1 38 ? -14.609 22.531 42.562 1 28.89 38 HIS B CA 1
ATOM 2611 C C . HIS B 1 38 ? -14.016 22.297 41.156 1 28.89 38 HIS B C 1
ATOM 2613 O O . HIS B 1 38 ? -14.32 23.047 40.219 1 28.89 38 HIS B O 1
ATOM 2619 N N . ILE B 1 39 ? -12.961 21.438 41.062 1 33.22 39 ILE B N 1
ATOM 2620 C CA . ILE B 1 39 ? -12.102 20.641 40.188 1 33.22 39 ILE B CA 1
ATOM 2621 C C . ILE B 1 39 ? -12.953 19.891 39.188 1 33.22 39 ILE B C 1
ATOM 2623 O O . ILE B 1 39 ? -12.43 19.078 38.406 1 33.22 39 ILE B O 1
ATOM 2627 N N . SER B 1 40 ? -14.25 20.125 39.156 1 33.06 40 SER B N 1
ATOM 2628 C CA . SER B 1 40 ? -15.008 19.234 38.281 1 33.06 40 SER B CA 1
ATOM 2629 C C . SER B 1 40 ? -14.672 19.469 36.812 1 33.06 40 SER B C 1
ATOM 2631 O O . SER B 1 40 ? -14.953 18.625 35.969 1 33.06 40 SER B O 1
ATOM 2633 N N . HIS B 1 41 ? -14.312 20.672 36.5 1 34.53 41 HIS B N 1
ATOM 2634 C CA . HIS B 1 41 ? -14.188 20.859 35.062 1 34.53 41 HIS B CA 1
ATOM 2635 C C . HIS B 1 41 ? -12.93 20.188 34.531 1 34.53 41 HIS B C 1
ATOM 2637 O O . HIS B 1 41 ? -12.867 19.844 33.344 1 34.53 41 HIS B O 1
ATOM 2643 N N . SER B 1 42 ? -11.906 20.031 35.375 1 37.19 42 SER B N 1
ATOM 2644 C CA . SER B 1 42 ? -10.68 19.422 34.844 1 37.19 42 SER B CA 1
ATOM 2645 C C . SER B 1 42 ? -10.852 17.922 34.625 1 37.19 42 SER B C 1
ATOM 2647 O O . SER B 1 42 ? -10.078 17.312 33.875 1 37.19 42 SER B O 1
ATOM 2649 N N . ARG B 1 43 ? -11.766 17.297 35.312 1 40.38 43 ARG B N 1
ATOM 2650 C CA . ARG B 1 43 ? -11.992 15.859 35.219 1 40.38 43 ARG B CA 1
ATOM 2651 C C . ARG B 1 43 ? -12.703 15.508 33.906 1 40.38 43 ARG B C 1
ATOM 2653 O O . ARG B 1 43 ? -12.422 14.477 33.312 1 40.38 43 ARG B O 1
ATOM 2660 N N . ILE B 1 44 ? -13.641 16.266 33.438 1 43 44 ILE B N 1
ATOM 2661 C CA . ILE B 1 44 ? -14.414 15.992 32.219 1 43 44 ILE B CA 1
ATOM 2662 C C . ILE B 1 44 ? -13.523 16.156 31 1 43 44 ILE B C 1
ATOM 2664 O O . ILE B 1 44 ? -13.562 15.336 30.078 1 43 44 ILE B O 1
ATOM 2668 N N . LEU B 1 45 ? -12.664 17.156 30.953 1 44.19 45 LEU B N 1
ATOM 2669 C CA . LEU B 1 45 ? -11.734 17.344 29.844 1 44.19 45 LEU B CA 1
ATOM 2670 C C . LEU B 1 45 ? -10.703 16.219 29.797 1 44.19 45 LEU B C 1
ATOM 2672 O O . LEU B 1 45 ? -10.352 15.734 28.719 1 44.19 45 LEU B O 1
ATOM 2676 N N . ASN B 1 46 ? -10.289 15.68 30.922 1 46.16 46 ASN B N 1
ATOM 2677 C CA . ASN B 1 46 ? -9.359 14.562 31.016 1 46.16 46 ASN B CA 1
ATOM 2678 C C . ASN B 1 46 ? -10.008 13.25 30.594 1 46.16 46 ASN B C 1
ATOM 2680 O O . ASN B 1 46 ? -9.375 12.43 29.922 1 46.16 46 ASN B O 1
ATOM 2684 N N . GLU B 1 47 ? -11.266 13.172 30.906 1 45.44 47 GLU B N 1
ATOM 2685 C CA . GLU B 1 47 ? -11.938 11.93 30.547 1 45.44 47 GLU B CA 1
ATOM 2686 C C . GLU B 1 47 ? -12.211 11.867 29.047 1 45.44 47 GLU B C 1
ATOM 2688 O O . GLU B 1 47 ? -12.023 10.82 28.422 1 45.44 47 GLU B O 1
ATOM 2693 N N . ASP B 1 48 ? -12.688 12.969 28.453 1 48.38 48 ASP B N 1
ATOM 2694 C CA . ASP B 1 48 ? -12.945 13.008 27.016 1 48.38 48 ASP B CA 1
ATOM 2695 C C . ASP B 1 48 ? -11.656 12.836 26.219 1 48.38 48 ASP B C 1
ATOM 2697 O O . ASP B 1 48 ? -11.641 12.156 25.203 1 48.38 48 ASP B O 1
ATOM 2701 N N . VAL B 1 49 ? -10.688 13.547 26.828 1 48.75 49 VAL B N 1
ATOM 2702 C CA . VAL B 1 49 ? -9.383 13.367 26.219 1 48.75 49 VAL B CA 1
ATOM 2703 C C . VAL B 1 49 ? -8.914 11.93 26.422 1 48.75 49 VAL B C 1
ATOM 2705 O O . VAL B 1 49 ? -8.383 11.305 25.5 1 48.75 49 VAL B O 1
ATOM 2708 N N . TYR B 1 50 ? -9.148 11.414 27.641 1 43.41 50 TYR B N 1
ATOM 2709 C CA . TYR B 1 50 ? -8.766 10.039 27.938 1 43.41 50 TYR B CA 1
ATOM 2710 C C . TYR B 1 50 ? -9.578 9.055 27.109 1 43.41 50 TYR B C 1
ATOM 2712 O O . TYR B 1 50 ? -9.023 8.086 26.578 1 43.41 50 TYR B O 1
ATOM 2720 N N . ILE B 1 51 ? -10.867 9.289 27 1 50.78 51 ILE B N 1
ATOM 2721 C CA . ILE B 1 51 ? -11.734 8.453 26.188 1 50.78 51 ILE B CA 1
ATOM 2722 C C . ILE B 1 51 ? -11.344 8.578 24.719 1 50.78 51 ILE B C 1
ATOM 2724 O O . ILE B 1 51 ? -11.305 7.582 24 1 50.78 51 ILE B O 1
ATOM 2728 N N . SER B 1 52 ? -11.047 9.781 24.438 1 53.78 52 SER B N 1
ATOM 2729 C CA . SER B 1 52 ? -10.602 10.008 23.062 1 53.78 52 SER B CA 1
ATOM 2730 C C . SER B 1 52 ? -9.258 9.328 22.812 1 53.78 52 SER B C 1
ATOM 2732 O O . SER B 1 52 ? -9.062 8.719 21.75 1 53.78 52 SER B O 1
ATOM 2734 N N . MET B 1 53 ? -8.445 9.359 23.859 1 49.72 53 MET B N 1
ATOM 2735 C CA . MET B 1 53 ? -7.148 8.703 23.734 1 49.72 53 MET B CA 1
ATOM 2736 C C . MET B 1 53 ? -7.309 7.184 23.703 1 49.72 53 MET B C 1
ATOM 2738 O O . MET B 1 53 ? -6.613 6.5 22.953 1 49.72 53 MET B O 1
ATOM 2742 N N . GLN B 1 54 ? -8.211 6.691 24.562 1 53.78 54 GLN B N 1
ATOM 2743 C CA . GLN B 1 54 ? -8.461 5.254 24.594 1 53.78 54 GLN B CA 1
ATOM 2744 C C . GLN B 1 54 ? -9.078 4.781 23.281 1 53.78 54 GLN B C 1
ATOM 2746 O O . GLN B 1 54 ? -8.711 3.719 22.766 1 53.78 54 GLN B O 1
ATOM 2751 N N . LYS B 1 55 ? -9.984 5.613 22.875 1 62.81 55 LYS B N 1
ATOM 2752 C CA . LYS B 1 55 ? -10.609 5.273 21.609 1 62.81 55 LYS B CA 1
ATOM 2753 C C . LYS B 1 55 ? -9.594 5.305 20.469 1 62.81 55 LYS B C 1
ATOM 2755 O O . LYS B 1 55 ? -9.586 4.418 19.609 1 62.81 55 LYS B O 1
ATOM 2760 N N . ASP B 1 56 ? -8.758 6.172 20.656 1 64.25 56 ASP B N 1
ATOM 2761 C CA . ASP B 1 56 ? -7.707 6.277 19.641 1 64.25 56 ASP B CA 1
ATOM 2762 C C . ASP B 1 56 ? -6.762 5.078 19.703 1 64.25 56 ASP B C 1
ATOM 2764 O O . ASP B 1 56 ? -6.363 4.543 18.672 1 64.25 56 ASP B O 1
ATOM 2768 N N . GLU B 1 57 ? -6.496 4.664 20.953 1 64 57 GLU B N 1
ATOM 2769 C CA . GLU B 1 57 ? -5.629 3.502 21.125 1 64 57 GLU B CA 1
ATOM 2770 C C . GLU B 1 57 ? -6.293 2.234 20.609 1 64 57 GLU B C 1
ATOM 2772 O O . GLU B 1 57 ? -5.637 1.386 20 1 64 57 GLU B O 1
ATOM 2777 N N . SER B 1 58 ? -7.523 2.193 20.812 1 72.88 58 SER B N 1
ATOM 2778 C CA . SER B 1 58 ? -8.273 1.032 20.359 1 72.88 58 SER B CA 1
ATOM 2779 C C . SER B 1 58 ? -8.344 0.989 18.828 1 72.88 58 SER B C 1
ATOM 2781 O O . SER B 1 58 ? -8.195 -0.075 18.234 1 72.88 58 SER B O 1
ATOM 2783 N N . ILE B 1 59 ? -8.484 2.117 18.375 1 75.38 59 ILE B N 1
ATOM 2784 C CA . ILE B 1 59 ? -8.547 2.205 16.922 1 75.38 59 ILE B CA 1
ATOM 2785 C C . ILE B 1 59 ? -7.203 1.807 16.328 1 75.38 59 ILE B C 1
ATOM 2787 O O . ILE B 1 59 ? -7.152 1.051 15.352 1 75.38 59 ILE B O 1
ATOM 2791 N N . TYR B 1 60 ? -6.227 2.217 17.031 1 71.75 60 TYR B N 1
ATOM 2792 C CA . TYR B 1 60 ? -4.887 1.882 16.562 1 71.75 60 TYR B CA 1
ATOM 2793 C C . TYR B 1 60 ? -4.637 0.382 16.641 1 71.75 60 TYR B C 1
ATOM 2795 O O . TYR B 1 60 ? -4.07 -0.215 15.727 1 71.75 60 TYR B O 1
ATOM 2803 N N . HIS B 1 61 ? -5.059 -0.105 17.703 1 71.19 61 HIS B N 1
ATOM 2804 C CA . HIS B 1 61 ? -4.883 -1.542 17.875 1 71.19 61 HIS B CA 1
ATOM 2805 C C . HIS B 1 61 ? -5.688 -2.328 16.844 1 71.19 61 HIS B C 1
ATOM 2807 O O . HIS B 1 61 ? -5.191 -3.303 16.281 1 71.19 61 HIS B O 1
ATOM 2813 N N . ASN B 1 62 ? -6.777 -1.873 16.547 1 83.12 62 ASN B N 1
ATOM 2814 C CA . ASN B 1 62 ? -7.629 -2.514 15.547 1 83.12 62 ASN B CA 1
ATOM 2815 C C . ASN B 1 62 ? -7.012 -2.441 14.156 1 83.12 62 ASN B C 1
ATOM 2817 O O . ASN B 1 62 ? -7.031 -3.422 13.414 1 83.12 62 ASN B O 1
ATOM 2821 N N . LEU B 1 63 ? -6.422 -1.385 13.984 1 88.25 63 LEU B N 1
ATOM 2822 C CA . LEU B 1 63 ? -5.793 -1.203 12.68 1 88.25 63 LEU B CA 1
ATOM 2823 C C . LEU B 1 63 ? -4.574 -2.107 12.531 1 88.25 63 LEU B C 1
ATOM 2825 O O . LEU B 1 63 ? -4.336 -2.666 11.461 1 88.25 63 LEU B O 1
ATOM 2829 N N . TYR B 1 64 ? -3.889 -2.229 13.664 1 90 64 TYR B N 1
ATOM 2830 C CA . TYR B 1 64 ? -2.719 -3.098 13.656 1 90 64 TYR B CA 1
ATOM 2831 C C . TYR B 1 64 ? -3.115 -4.543 13.383 1 90 64 TYR B C 1
ATOM 2833 O O . TYR B 1 64 ? -2.521 -5.207 12.523 1 90 64 TYR B O 1
ATOM 2841 N N . ILE B 1 65 ? -4.035 -4.992 14.023 1 91.94 65 ILE B N 1
ATOM 2842 C CA . ILE B 1 65 ? -4.504 -6.367 13.867 1 91.94 65 ILE B CA 1
ATOM 2843 C C . ILE B 1 65 ? -5.031 -6.578 12.453 1 91.94 65 ILE B C 1
ATOM 2845 O O . ILE B 1 65 ? -4.75 -7.602 11.82 1 91.94 65 ILE B O 1
ATOM 2849 N N . GLU B 1 66 ? -5.754 -5.652 11.977 1 94.06 66 GLU B N 1
ATOM 2850 C CA . GLU B 1 66 ? -6.277 -5.711 10.609 1 94.06 66 GLU B CA 1
ATOM 2851 C C . GLU B 1 66 ? -5.145 -5.82 9.594 1 94.06 66 GLU B C 1
ATOM 2853 O O . GLU B 1 66 ? -5.219 -6.625 8.664 1 94.06 66 GLU B O 1
ATOM 2858 N N . GLN B 1 67 ? -4.168 -5.074 9.805 1 93.69 67 GLN B N 1
ATOM 2859 C CA . GLN B 1 67 ? -3.035 -5.07 8.883 1 93.69 67 GLN B CA 1
ATOM 2860 C C . GLN B 1 67 ? -2.324 -6.422 8.891 1 93.69 67 GLN B C 1
ATOM 2862 O O . GLN B 1 67 ? -1.928 -6.922 7.832 1 93.69 67 GLN B O 1
ATOM 2867 N N . GLN B 1 68 ? -2.133 -6.926 10.094 1 94.25 68 GLN B N 1
ATOM 2868 C CA . GLN B 1 68 ? -1.503 -8.234 10.195 1 94.25 68 GLN B CA 1
ATOM 2869 C C . GLN B 1 68 ? -2.348 -9.305 9.5 1 94.25 68 GLN B C 1
ATOM 2871 O O . GLN B 1 68 ? -1.817 -10.148 8.781 1 94.25 68 GLN B O 1
ATOM 2876 N N . LEU B 1 69 ? -3.596 -9.172 9.727 1 96.12 69 LEU B N 1
ATOM 2877 C CA . LEU B 1 69 ? -4.543 -10.117 9.133 1 96.12 69 LEU B CA 1
ATOM 2878 C C . LEU B 1 69 ? -4.531 -10.016 7.613 1 96.12 69 LEU B C 1
ATOM 2880 O O . LEU B 1 69 ? -4.348 -11.023 6.922 1 96.12 69 LEU B O 1
ATOM 2884 N N . LEU B 1 70 ? -4.688 -8.891 7.113 1 97 70 LEU B N 1
ATOM 2885 C CA . LEU B 1 70 ? -4.73 -8.664 5.672 1 97 70 LEU B CA 1
ATOM 2886 C C . LEU B 1 70 ? -3.375 -8.969 5.035 1 97 70 LEU B C 1
ATOM 2888 O O . LEU B 1 70 ? -3.309 -9.508 3.93 1 97 70 LEU B O 1
ATOM 2892 N N . GLY B 1 71 ? -2.322 -8.625 5.77 1 96.75 71 GLY B N 1
ATOM 2893 C CA . GLY B 1 71 ? -0.99 -8.984 5.309 1 96.75 71 GLY B CA 1
ATOM 2894 C C . GLY B 1 71 ? -0.792 -10.484 5.168 1 96.75 71 GLY B C 1
ATOM 2895 O O . GLY B 1 71 ? -0.125 -10.945 4.238 1 96.75 71 GLY B O 1
ATOM 2896 N N . SER B 1 72 ? -1.319 -11.211 6.051 1 97.44 72 SER B N 1
ATOM 2897 C CA . SER B 1 72 ? -1.229 -12.664 5.984 1 97.44 72 SER B CA 1
ATOM 2898 C C . SER B 1 72 ? -1.983 -13.211 4.777 1 97.44 72 SER B C 1
ATOM 2900 O O . SER B 1 72 ? -1.579 -14.219 4.191 1 97.44 72 SER B O 1
ATOM 2902 N N . ILE B 1 73 ? -3.062 -12.594 4.418 1 97.75 73 ILE B N 1
ATOM 2903 C CA . ILE B 1 73 ? -3.795 -12.969 3.215 1 97.75 73 ILE B CA 1
ATOM 2904 C C . ILE B 1 73 ? -2.939 -12.695 1.98 1 97.75 73 ILE B C 1
ATOM 2906 O O . ILE B 1 73 ? -2.824 -13.539 1.092 1 97.75 73 ILE B O 1
ATOM 2910 N N . GLU B 1 74 ? -2.34 -11.516 1.972 1 97.38 74 GLU B N 1
ATOM 2911 C CA . GLU B 1 74 ? -1.444 -11.141 0.882 1 97.38 74 GLU B CA 1
ATOM 2912 C C . GLU B 1 74 ? -0.338 -12.172 0.693 1 97.38 74 GLU B C 1
ATOM 2914 O O . GLU B 1 74 ? 0.091 -12.43 -0.433 1 97.38 74 GLU B O 1
ATOM 2919 N N . ASN B 1 75 ? 0.06 -12.789 1.75 1 96.25 75 ASN B N 1
ATOM 2920 C CA . ASN B 1 75 ? 1.178 -13.727 1.722 1 96.25 75 ASN B CA 1
ATOM 2921 C C . ASN B 1 75 ? 0.698 -15.164 1.542 1 96.25 75 ASN B C 1
ATOM 2923 O O . ASN B 1 75 ? 1.509 -16.094 1.46 1 96.25 75 ASN B O 1
ATOM 2927 N N . GLY B 1 76 ? -0.571 -15.352 1.536 1 97.06 76 GLY B N 1
ATOM 2928 C CA . GLY B 1 76 ? -1.136 -16.688 1.394 1 97.06 76 GLY B CA 1
ATOM 2929 C C . GLY B 1 76 ? -0.911 -17.562 2.611 1 97.06 76 GLY B C 1
ATOM 2930 O O . GLY B 1 76 ? -0.748 -18.781 2.486 1 97.06 76 GLY B O 1
ATOM 2931 N N . ASP B 1 77 ? -0.804 -16.984 3.75 1 96.25 77 ASP B N 1
ATOM 2932 C CA . ASP B 1 77 ? -0.526 -17.672 5.004 1 96.25 77 ASP B CA 1
ATOM 2933 C C . ASP B 1 77 ? -1.803 -17.859 5.82 1 96.25 77 ASP B C 1
ATOM 2935 O O . ASP B 1 77 ? -2.082 -17.078 6.734 1 96.25 77 ASP B O 1
ATOM 2939 N N . LYS B 1 78 ? -2.502 -18.953 5.609 1 96.62 78 LYS B N 1
ATOM 2940 C CA . LYS B 1 78 ? -3.797 -19.219 6.234 1 96.62 78 LYS B CA 1
ATOM 2941 C C . LYS B 1 78 ? -3.656 -19.375 7.746 1 96.62 78 LYS B C 1
ATOM 2943 O O . LYS B 1 78 ? -4.531 -18.953 8.5 1 96.62 78 LYS B O 1
ATOM 2948 N N . GLU B 1 79 ? -2.645 -19.953 8.203 1 95.81 79 GLU B N 1
ATOM 2949 C CA . GLU B 1 79 ? -2.432 -20.172 9.633 1 95.81 79 GLU B CA 1
ATOM 2950 C C . GLU B 1 79 ? -2.369 -18.844 10.391 1 95.81 79 GLU B C 1
ATOM 2952 O O . GLU B 1 79 ? -3.008 -18.688 11.43 1 95.81 79 GLU B O 1
ATOM 2957 N N . THR B 1 80 ? -1.607 -17.969 9.844 1 95.44 80 THR B N 1
ATOM 2958 C CA . THR B 1 80 ? -1.488 -16.656 10.469 1 95.44 80 THR B CA 1
ATOM 2959 C C . THR B 1 80 ? -2.811 -15.898 10.391 1 95.44 80 THR B C 1
ATOM 2961 O O . THR B 1 80 ? -3.15 -15.133 11.297 1 95.44 80 THR B O 1
ATOM 2964 N N . VAL B 1 81 ? -3.559 -16.094 9.305 1 97.06 81 VAL B N 1
ATOM 2965 C CA . VAL B 1 81 ? -4.883 -15.5 9.188 1 97.06 81 VAL B CA 1
ATOM 2966 C C . VAL B 1 81 ? -5.754 -15.93 10.359 1 97.06 81 VAL B C 1
ATOM 2968 O O . VAL B 1 81 ? -6.387 -15.094 11.016 1 97.06 81 VAL B O 1
ATOM 2971 N N . LEU B 1 82 ? -5.797 -17.172 10.648 1 95.44 82 LEU B N 1
ATOM 2972 C CA . LEU B 1 82 ? -6.637 -17.719 11.711 1 95.44 82 LEU B CA 1
ATOM 2973 C C . LEU B 1 82 ? -6.188 -17.203 13.078 1 95.44 82 LEU B C 1
ATOM 2975 O O . LEU B 1 82 ? -7.016 -16.953 13.953 1 95.44 82 LEU B O 1
ATOM 2979 N N . LYS B 1 83 ? -4.895 -17.047 13.203 1 93.69 83 LYS B N 1
ATOM 2980 C CA . LYS B 1 83 ? -4.336 -16.531 14.453 1 93.69 83 LYS B CA 1
ATOM 2981 C C . LYS B 1 83 ? -4.848 -15.133 14.766 1 93.69 83 LYS B C 1
ATOM 2983 O O . LYS B 1 83 ? -5.266 -14.852 15.891 1 93.69 83 LYS B O 1
ATOM 2988 N N . TYR B 1 84 ? -4.859 -14.352 13.781 1 94.44 84 TYR B N 1
ATOM 2989 C CA . TYR B 1 84 ? -5.199 -12.945 14 1 94.44 84 TYR B CA 1
ATOM 2990 C C . TYR B 1 84 ? -6.699 -12.719 13.867 1 94.44 84 TYR B C 1
ATOM 2992 O O . TYR B 1 84 ? -7.227 -11.703 14.32 1 94.44 84 TYR B O 1
ATOM 3000 N N . TYR B 1 85 ? -7.402 -13.664 13.211 1 95.75 85 TYR B N 1
ATOM 3001 C CA . TYR B 1 85 ? -8.828 -13.477 12.984 1 95.75 85 TYR B CA 1
ATOM 3002 C C . TYR B 1 85 ? -9.578 -13.359 14.312 1 95.75 85 TYR B C 1
ATOM 3004 O O . TYR B 1 85 ? -10.453 -12.508 14.461 1 95.75 85 TYR B O 1
ATOM 3012 N N . TYR B 1 86 ? -9.234 -14.172 15.203 1 92.38 86 TYR B N 1
ATOM 3013 C CA . TYR B 1 86 ? -9.969 -14.18 16.469 1 92.38 86 TYR B CA 1
ATOM 3014 C C . TYR B 1 86 ? -9.758 -12.875 17.219 1 92.38 86 TYR B C 1
ATOM 3016 O O . TYR B 1 86 ? -10.703 -12.336 17.812 1 92.38 86 TYR B O 1
ATOM 3024 N N . GLU B 1 87 ? -8.609 -12.422 17.25 1 90.81 87 GLU B N 1
ATOM 3025 C CA . GLU B 1 87 ? -8.344 -11.125 17.875 1 90.81 87 GLU B CA 1
ATOM 3026 C C . GLU B 1 87 ? -9.102 -10.008 17.172 1 90.81 87 GLU B C 1
ATOM 3028 O O . GLU B 1 87 ? -9.656 -9.117 17.812 1 90.81 87 GLU B O 1
ATOM 3033 N N . PHE B 1 88 ? -9.078 -10.133 15.938 1 93.5 88 PHE B N 1
ATOM 3034 C CA . PHE B 1 88 ? -9.789 -9.156 15.125 1 93.5 88 PHE B CA 1
ATOM 3035 C C . PHE B 1 88 ? -11.273 -9.156 15.453 1 93.5 88 PHE B C 1
ATOM 3037 O O . PHE B 1 88 ? -11.867 -8.094 15.656 1 93.5 88 PHE B O 1
ATOM 3044 N N . GLN B 1 89 ? -11.82 -10.297 15.438 1 92.38 89 GLN B N 1
ATOM 3045 C CA . GLN B 1 89 ? -13.242 -10.453 15.734 1 92.38 89 GLN B CA 1
ATOM 3046 C C . GLN B 1 89 ? -13.578 -9.891 17.109 1 92.38 89 GLN B C 1
ATOM 3048 O O . GLN B 1 89 ? -14.539 -9.125 17.25 1 92.38 89 GLN B O 1
ATOM 3053 N N . GLN B 1 90 ? -12.789 -10.211 18.062 1 89.62 90 GLN B N 1
ATOM 3054 C CA . GLN B 1 90 ? -13.023 -9.766 19.438 1 89.62 90 GLN B CA 1
ATOM 3055 C C . GLN B 1 90 ? -12.953 -8.25 19.547 1 89.62 90 GLN B C 1
ATOM 3057 O O . GLN B 1 90 ? -13.82 -7.625 20.156 1 89.62 90 GLN B O 1
ATOM 3062 N N . GLU B 1 91 ? -11.961 -7.695 18.984 1 86.5 91 GLU B N 1
ATOM 3063 C CA . GLU B 1 91 ? -11.773 -6.25 19.047 1 86.5 91 GLU B CA 1
ATOM 3064 C C . GLU B 1 91 ? -12.906 -5.516 18.328 1 86.5 91 GLU B C 1
ATOM 3066 O O . GLU B 1 91 ? -13.367 -4.473 18.797 1 86.5 91 GLU B O 1
ATOM 3071 N N . THR B 1 92 ? -13.289 -6.027 17.219 1 87.81 92 THR B N 1
ATOM 3072 C CA . THR B 1 92 ? -14.367 -5.414 16.453 1 87.81 92 THR B CA 1
ATOM 3073 C C . THR B 1 92 ? -15.688 -5.496 17.234 1 87.81 92 THR B C 1
ATOM 3075 O O . THR B 1 92 ? -16.422 -4.508 17.312 1 87.81 92 THR B O 1
ATOM 3078 N N . LEU B 1 93 ? -15.953 -6.625 17.781 1 85.25 93 LEU B N 1
ATOM 3079 C CA . LEU B 1 93 ? -17.188 -6.828 18.531 1 85.25 93 LEU B CA 1
ATOM 3080 C C . LEU B 1 93 ? -17.234 -5.941 19.766 1 85.25 93 LEU B C 1
ATOM 3082 O O . LEU B 1 93 ? -18.297 -5.445 20.141 1 85.25 93 LEU B O 1
ATOM 3086 N N . SER B 1 94 ? -16.094 -5.715 20.344 1 81.75 94 SER B N 1
ATOM 3087 C CA . SER B 1 94 ? -16.016 -4.898 21.547 1 81.75 94 SER B CA 1
ATOM 3088 C C . SER B 1 94 ? -16.328 -3.436 21.25 1 81.75 94 SER B C 1
ATOM 3090 O O . SER B 1 94 ? -16.766 -2.697 22.125 1 81.75 94 SER B O 1
ATOM 3092 N N . SER B 1 95 ? -16.094 -3.076 20.016 1 76.19 95 SER B N 1
ATOM 3093 C CA . SER B 1 95 ? -16.312 -1.687 19.625 1 76.19 95 SER B CA 1
ATOM 3094 C C . SER B 1 95 ? -17.75 -1.44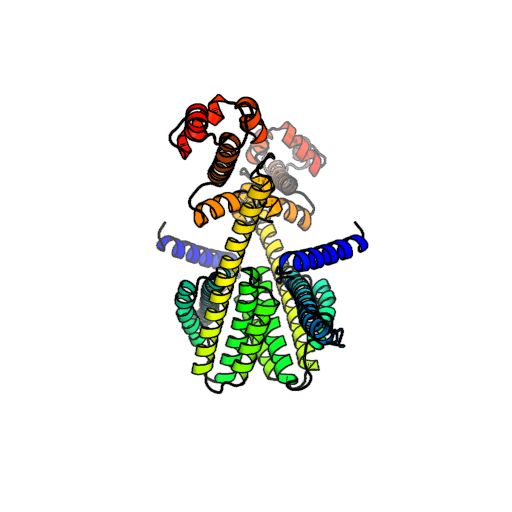9 19.188 1 76.19 95 SER B C 1
ATOM 3096 O O . SER B 1 95 ? -18.172 -0.303 19.016 1 76.19 95 SER B O 1
ATOM 3098 N N . LEU B 1 96 ? -18.469 -2.547 18.906 1 75.81 96 LEU B N 1
ATOM 3099 C CA . LEU B 1 96 ? -19.844 -2.443 18.406 1 75.81 96 LEU B CA 1
ATOM 3100 C C . LEU B 1 96 ? -20.812 -2.168 19.547 1 75.81 96 LEU B C 1
ATOM 3102 O O . LEU B 1 96 ? -20.688 -2.74 20.641 1 75.81 96 LEU B O 1
ATOM 3106 N N . SER B 1 97 ? -21.531 -0.936 19.406 1 62.91 97 SER B N 1
ATOM 3107 C CA . SER B 1 97 ? -22.594 -0.688 20.375 1 62.91 97 SER B CA 1
ATOM 3108 C C . SER B 1 97 ? -23.812 -1.578 20.109 1 62.91 97 SER B C 1
ATOM 3110 O O . SER B 1 97 ? -23.969 -2.098 19 1 62.91 97 SER B O 1
ATOM 3112 N N . SER B 1 98 ? -24.797 -2.02 21.031 1 54 98 SER B N 1
ATOM 3113 C CA . SER B 1 98 ? -25.875 -3.002 21.156 1 54 98 SER B CA 1
ATOM 3114 C C . SER B 1 98 ? -26.953 -2.781 20.094 1 54 98 SER B C 1
ATOM 3116 O O . SER B 1 98 ? -27.641 -3.721 19.703 1 54 98 SER B O 1
ATOM 3118 N N . PHE B 1 99 ? -27.422 -1.639 19.484 1 50.78 99 PHE B N 1
ATOM 3119 C CA . PHE B 1 99 ? -28.734 -1.433 18.875 1 50.78 99 PHE B CA 1
ATOM 3120 C C . PHE B 1 99 ? -28.75 -1.956 17.438 1 50.78 99 PHE B C 1
ATOM 3122 O O . PHE B 1 99 ? -29.781 -2.4 16.953 1 50.78 99 PHE B O 1
ATOM 3129 N N . HIS B 1 100 ? -27.953 -1.673 16.469 1 58.06 100 HIS B N 1
ATOM 3130 C CA . HIS B 1 100 ? -28.125 -1.853 15.031 1 58.06 100 HIS B CA 1
ATOM 3131 C C . HIS B 1 100 ? -27.375 -3.094 14.547 1 58.06 100 HIS B C 1
ATOM 3133 O O . HIS B 1 100 ? -26.781 -3.082 13.469 1 58.06 100 HIS B O 1
ATOM 3139 N N . GLN B 1 101 ? -27.969 -4.383 15.047 1 79.75 101 GLN B N 1
ATOM 3140 C CA . GLN B 1 101 ? -27 -5.402 15.445 1 79.75 101 GLN B CA 1
ATOM 3141 C C . GLN B 1 101 ? -26.516 -6.199 14.234 1 79.75 101 GLN B C 1
ATOM 3143 O O . GLN B 1 101 ? -25.328 -6.234 13.945 1 79.75 101 GLN B O 1
ATOM 3148 N N . LEU B 1 102 ? -27.641 -6.574 13.32 1 90.62 102 LEU B N 1
ATOM 3149 C CA . LEU B 1 102 ? -27.188 -7.488 12.273 1 90.62 102 LEU B CA 1
ATOM 3150 C C . LEU B 1 102 ? -26.594 -6.719 11.102 1 90.62 102 LEU B C 1
ATOM 3152 O O . LEU B 1 102 ? -25.578 -7.129 10.531 1 90.62 102 LEU B O 1
ATOM 3156 N N . ARG B 1 103 ? -27.219 -5.512 10.766 1 92.69 103 ARG B N 1
ATOM 3157 C CA . ARG B 1 103 ? -26.797 -4.703 9.633 1 92.69 103 ARG B CA 1
ATOM 3158 C C . ARG B 1 103 ? -25.359 -4.203 9.828 1 92.69 103 ARG B C 1
ATOM 3160 O O . ARG B 1 103 ? -24.562 -4.188 8.883 1 92.69 103 ARG B O 1
ATOM 3167 N N . ARG B 1 104 ? -25.094 -3.885 11 1 91.25 104 ARG B N 1
ATOM 3168 C CA . ARG B 1 104 ? -23.75 -3.41 11.297 1 91.25 104 ARG B CA 1
ATOM 3169 C C . ARG B 1 104 ? -22.719 -4.516 11.086 1 91.25 104 ARG B C 1
ATOM 3171 O O . ARG B 1 104 ? -21.625 -4.27 10.57 1 91.25 104 ARG B O 1
ATOM 3178 N N . HIS B 1 105 ? -23.094 -5.707 11.5 1 93.5 105 HIS B N 1
ATOM 3179 C CA . HIS B 1 105 ? -22.203 -6.844 11.312 1 93.5 105 HIS B CA 1
ATOM 3180 C C . HIS B 1 105 ? -22 -7.148 9.828 1 93.5 105 HIS B C 1
ATOM 3182 O O . HIS B 1 105 ? -20.891 -7.445 9.398 1 93.5 105 HIS B O 1
ATOM 3188 N N . LYS B 1 106 ? -23.094 -7.031 9.109 1 95.44 106 LYS B N 1
ATOM 3189 C CA . LYS B 1 106 ? -23 -7.246 7.664 1 95.44 106 LYS B CA 1
ATOM 3190 C C . LYS B 1 106 ? -22.109 -6.195 7.012 1 95.44 106 LYS B C 1
ATOM 3192 O O . LYS B 1 106 ? -21.312 -6.512 6.121 1 95.44 106 LYS B O 1
ATOM 3197 N N . ASN B 1 107 ? -22.234 -4.945 7.445 1 94.94 107 ASN B N 1
ATOM 3198 C CA . ASN B 1 107 ? -21.406 -3.879 6.898 1 94.94 107 ASN B CA 1
ATOM 3199 C C . ASN B 1 107 ? -19.938 -4.105 7.199 1 94.94 107 ASN B C 1
ATOM 3201 O O . ASN B 1 107 ? -19.078 -3.846 6.355 1 94.94 107 ASN B O 1
ATOM 3205 N N . ILE B 1 108 ? -19.641 -4.57 8.352 1 94.56 108 ILE B N 1
ATOM 3206 C CA . ILE B 1 108 ? -18.266 -4.887 8.734 1 94.56 108 ILE B CA 1
ATOM 3207 C C . ILE B 1 108 ? -17.734 -6.012 7.855 1 94.56 108 ILE B C 1
ATOM 3209 O O . ILE B 1 108 ? -16.609 -5.945 7.375 1 94.56 108 ILE B O 1
ATOM 3213 N N . CYS B 1 109 ? -18.562 -6.973 7.652 1 96.81 109 CYS B N 1
ATOM 3214 C CA . CYS B 1 109 ? -18.188 -8.094 6.797 1 96.81 109 CYS B CA 1
ATOM 3215 C C . CYS B 1 109 ? -17.891 -7.625 5.379 1 96.81 109 CYS B C 1
ATOM 3217 O O . CYS B 1 109 ? -16.875 -8 4.801 1 96.81 109 CYS B O 1
ATOM 3219 N N . ILE B 1 110 ? -18.75 -6.789 4.863 1 96.69 110 ILE B N 1
ATOM 3220 C CA . ILE B 1 110 ? -18.578 -6.254 3.516 1 96.69 110 ILE B CA 1
ATOM 3221 C C . ILE B 1 110 ? -17.281 -5.465 3.438 1 96.69 110 ILE B C 1
ATOM 3223 O O . ILE B 1 110 ? -16.484 -5.652 2.51 1 96.69 110 ILE B O 1
ATOM 3227 N N . SER B 1 111 ? -17.016 -4.648 4.406 1 97.06 111 SER B N 1
ATOM 3228 C CA . SER B 1 111 ? -15.805 -3.842 4.445 1 97.06 111 SER B CA 1
ATOM 3229 C C . SER B 1 111 ? -14.562 -4.719 4.535 1 97.06 111 SER B 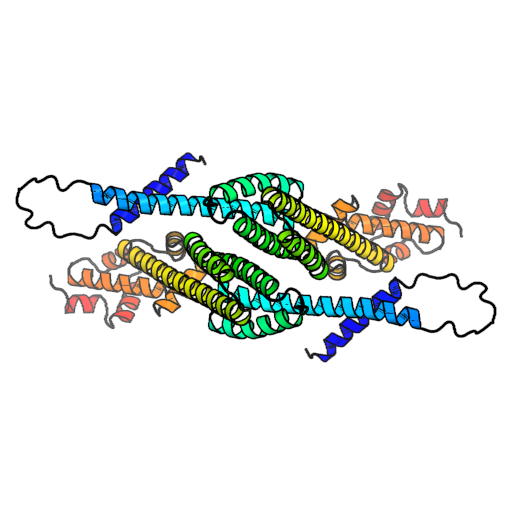C 1
ATOM 3231 O O . SER B 1 111 ? -13.578 -4.488 3.826 1 97.06 111 SER B O 1
ATOM 3233 N N . SER B 1 112 ? -14.633 -5.684 5.371 1 97.44 112 SER B N 1
ATOM 3234 C CA . SER B 1 112 ? -13.484 -6.562 5.582 1 97.44 112 SER B CA 1
ATOM 3235 C C . SER B 1 112 ? -13.188 -7.387 4.34 1 97.44 112 SER B C 1
ATOM 3237 O O . SER B 1 112 ? -12.023 -7.555 3.963 1 97.44 112 SER B O 1
ATOM 3239 N N . ILE B 1 113 ? -14.242 -7.867 3.746 1 97.69 113 ILE B N 1
ATOM 3240 C CA . ILE B 1 113 ? -14.07 -8.656 2.531 1 97.69 113 ILE B CA 1
ATOM 3241 C C . ILE B 1 113 ? -13.508 -7.77 1.42 1 97.69 113 ILE B C 1
ATOM 3243 O O . ILE B 1 113 ? -12.68 -8.219 0.621 1 97.69 113 ILE B O 1
ATOM 3247 N N . THR B 1 114 ? -13.945 -6.562 1.365 1 97.38 114 THR B N 1
ATOM 3248 C CA . THR B 1 114 ? -13.438 -5.598 0.397 1 97.38 114 THR B CA 1
ATOM 3249 C C . THR B 1 114 ? -11.922 -5.43 0.551 1 97.38 114 THR B C 1
ATOM 3251 O O . THR B 1 114 ? -11.188 -5.496 -0.432 1 97.38 114 THR B O 1
ATOM 3254 N N . LEU B 1 115 ? -11.508 -5.266 1.73 1 97.75 115 LEU B N 1
ATOM 3255 C CA . LEU B 1 115 ? -10.086 -5.109 2.002 1 97.75 115 LEU B CA 1
ATOM 3256 C C . LEU B 1 115 ? -9.32 -6.383 1.657 1 97.75 115 LEU B C 1
ATOM 3258 O O . LEU B 1 115 ? -8.281 -6.332 1.006 1 97.75 115 LEU B O 1
ATOM 3262 N N . ALA B 1 116 ? -9.859 -7.473 2.078 1 98.06 116 ALA B N 1
ATOM 3263 C CA . ALA B 1 116 ? -9.219 -8.758 1.806 1 98.06 116 ALA B CA 1
ATOM 3264 C C . ALA B 1 116 ? -9.039 -8.977 0.306 1 98.06 116 ALA B C 1
ATOM 3266 O O . ALA B 1 116 ? -8.016 -9.5 -0.135 1 98.06 116 ALA B O 1
ATOM 3267 N N . THR B 1 117 ? -10.039 -8.555 -0.449 1 97 117 THR B N 1
ATOM 3268 C CA . THR B 1 117 ? -10 -8.703 -1.899 1 97 117 THR B CA 1
ATOM 3269 C C . THR B 1 117 ? -8.812 -7.945 -2.488 1 97 117 THR B C 1
ATOM 3271 O O . THR B 1 117 ? -8.062 -8.492 -3.305 1 97 117 THR B O 1
ATOM 3274 N N . ARG B 1 118 ? -8.633 -6.754 -2.041 1 96.12 118 ARG B N 1
ATOM 3275 C CA . ARG B 1 118 ? -7.539 -5.941 -2.568 1 96.12 118 ARG B CA 1
ATOM 3276 C C . ARG B 1 118 ? -6.188 -6.512 -2.152 1 96.12 118 ARG B C 1
ATOM 3278 O O . ARG B 1 118 ? -5.234 -6.504 -2.936 1 96.12 118 ARG B O 1
ATOM 3285 N N . TYR B 1 119 ? -6.082 -7.027 -0.946 1 97.19 119 TYR B N 1
ATOM 3286 C CA . TYR B 1 119 ? -4.82 -7.582 -0.473 1 97.19 119 TYR B CA 1
ATOM 3287 C C . TYR B 1 119 ? -4.512 -8.898 -1.173 1 97.19 119 TYR B C 1
ATOM 3289 O O . TYR B 1 119 ? -3.346 -9.227 -1.416 1 97.19 119 TYR B O 1
ATOM 3297 N N . ALA B 1 120 ? -5.543 -9.656 -1.432 1 97.06 120 ALA B N 1
ATOM 3298 C CA . ALA B 1 120 ? -5.336 -10.875 -2.203 1 97.06 120 ALA B CA 1
ATOM 3299 C C . ALA B 1 120 ? -4.793 -10.562 -3.594 1 97.06 120 ALA B C 1
ATOM 3301 O O . ALA B 1 120 ? -3.887 -11.242 -4.082 1 97.06 120 ALA B O 1
ATOM 3302 N N . ILE B 1 121 ? -5.371 -9.523 -4.203 1 94.31 121 ILE B N 1
ATOM 3303 C CA . ILE B 1 121 ? -4.906 -9.094 -5.516 1 94.31 121 ILE B CA 1
ATOM 3304 C C . ILE B 1 121 ? -3.453 -8.633 -5.426 1 94.31 121 ILE B C 1
ATOM 3306 O O . ILE B 1 121 ? -2.625 -9 -6.262 1 94.31 121 ILE B O 1
ATOM 3310 N N . LYS B 1 122 ? -3.131 -7.922 -4.418 1 94.06 122 LYS B N 1
ATOM 3311 C CA . LYS B 1 122 ? -1.759 -7.496 -4.164 1 94.06 122 LYS B CA 1
ATOM 3312 C C . LYS B 1 122 ? -0.831 -8.695 -3.996 1 94.06 122 LYS B C 1
ATOM 3314 O O . LYS B 1 122 ? 0.339 -8.641 -4.383 1 94.06 122 LYS B O 1
ATOM 3319 N N . GLY B 1 123 ? -1.349 -9.734 -3.492 1 93.69 123 GLY B N 1
ATOM 3320 C CA . GLY B 1 123 ? -0.583 -10.953 -3.293 1 93.69 123 GLY B CA 1
ATOM 3321 C C . GLY B 1 123 ? -0.421 -11.773 -4.559 1 93.69 123 GLY B C 1
ATOM 3322 O O . GLY B 1 123 ? 0.222 -12.82 -4.547 1 93.69 123 GLY B O 1
ATOM 3323 N N . GLY B 1 124 ? -1.038 -11.375 -5.633 1 92 124 GLY B N 1
ATOM 3324 C CA . GLY B 1 124 ? -0.827 -12.031 -6.91 1 92 124 GLY B CA 1
ATOM 3325 C C . GLY B 1 124 ? -2.064 -12.742 -7.43 1 92 124 GLY B C 1
ATOM 3326 O O . GLY B 1 124 ? -2.049 -13.305 -8.523 1 92 124 GLY B O 1
ATOM 3327 N N . LEU B 1 125 ? -3.119 -12.727 -6.695 1 93.38 125 LEU B N 1
ATOM 3328 C CA . LEU B 1 125 ? -4.359 -13.336 -7.164 1 93.38 125 LEU B CA 1
ATOM 3329 C C . LEU B 1 125 ? -4.945 -12.555 -8.336 1 93.38 125 LEU B C 1
ATOM 3331 O O . LEU B 1 125 ? -5.113 -11.336 -8.25 1 93.38 125 LEU B O 1
ATOM 3335 N N . PRO B 1 126 ? -5.191 -13.25 -9.445 1 89.81 126 PRO B N 1
ATOM 3336 C CA . PRO B 1 126 ? -5.805 -12.531 -10.57 1 89.81 126 PRO B CA 1
ATOM 3337 C C . PRO B 1 126 ? -7.109 -11.836 -10.188 1 89.81 126 PRO B C 1
ATOM 3339 O O . PRO B 1 126 ? -7.938 -12.422 -9.477 1 89.81 126 PRO B O 1
ATOM 3342 N N . SER B 1 127 ? -7.297 -10.664 -10.617 1 91.06 127 SER B N 1
ATOM 3343 C CA . SER B 1 127 ? -8.43 -9.836 -10.219 1 91.06 127 SER B CA 1
ATOM 3344 C C . SER B 1 127 ? -9.758 -10.516 -10.562 1 91.06 127 SER B C 1
ATOM 3346 O O . SER B 1 127 ? -10.719 -10.43 -9.797 1 91.06 127 SER B O 1
ATOM 3348 N N . GLY B 1 128 ? -9.836 -11.141 -11.703 1 88.5 128 GLY B N 1
ATOM 3349 C CA . GLY B 1 128 ? -11.055 -11.844 -12.086 1 88.5 128 GLY B CA 1
ATOM 3350 C C . GLY B 1 128 ? -11.5 -12.867 -11.055 1 88.5 128 GLY B C 1
ATOM 3351 O O . GLY B 1 128 ? -12.68 -12.938 -10.727 1 88.5 128 GLY B O 1
ATOM 3352 N N . ILE B 1 129 ? -10.562 -13.594 -10.508 1 91 129 ILE B N 1
ATOM 3353 C CA . ILE B 1 129 ? -10.852 -14.609 -9.5 1 91 129 ILE B CA 1
ATOM 3354 C C . ILE B 1 129 ? -11.219 -13.93 -8.18 1 91 129 ILE B C 1
ATOM 3356 O O . ILE B 1 129 ? -12.195 -14.312 -7.527 1 91 129 ILE B O 1
ATOM 336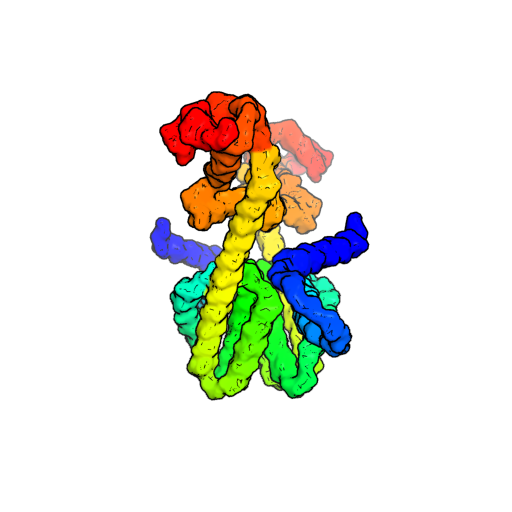0 N N . ALA B 1 130 ? -10.438 -12.961 -7.801 1 94.38 130 ALA B N 1
ATOM 3361 C CA . ALA B 1 130 ? -10.656 -12.242 -6.551 1 94.38 130 ALA B CA 1
ATOM 3362 C C . ALA B 1 130 ? -12.062 -11.648 -6.504 1 94.38 130 ALA B C 1
ATOM 3364 O O . ALA B 1 130 ? -12.758 -11.766 -5.492 1 94.38 130 ALA B O 1
ATOM 3365 N N . TYR B 1 131 ? -12.539 -11.102 -7.582 1 92.06 131 TYR B N 1
ATOM 3366 C CA . TYR B 1 131 ? -13.844 -10.445 -7.613 1 92.06 131 TYR B CA 1
ATOM 3367 C C . TYR B 1 131 ? -14.969 -11.477 -7.625 1 92.06 131 TYR B C 1
ATOM 3369 O O . TYR B 1 131 ? -16.062 -11.227 -7.105 1 92.06 131 TYR B O 1
ATOM 3377 N N . LYS B 1 132 ? -14.695 -12.594 -8.25 1 91.12 132 LYS B N 1
ATOM 3378 C CA . LYS B 1 132 ? -15.68 -13.664 -8.164 1 91.12 132 LYS B CA 1
ATOM 3379 C C . LYS B 1 132 ? -15.906 -14.102 -6.723 1 91.12 132 LYS B C 1
ATOM 3381 O O . LYS B 1 132 ? -17.047 -14.281 -6.293 1 91.12 132 LYS B O 1
ATOM 3386 N N . ILE B 1 133 ? -14.805 -14.273 -6.039 1 93.12 133 ILE B N 1
ATOM 3387 C CA . ILE B 1 133 ? -14.875 -14.625 -4.625 1 93.12 133 ILE B CA 1
ATOM 3388 C C . ILE B 1 133 ? -15.609 -13.523 -3.857 1 93.12 133 ILE B C 1
ATOM 3390 O O . ILE B 1 133 ? -16.5 -13.812 -3.049 1 93.12 133 ILE B O 1
ATOM 3394 N N . TYR B 1 134 ? -15.242 -12.312 -4.121 1 93.88 134 TYR B N 1
ATOM 3395 C CA . TYR B 1 134 ? -15.875 -11.148 -3.51 1 93.88 134 TYR B CA 1
ATOM 3396 C C . TYR B 1 134 ? -17.391 -11.172 -3.732 1 93.88 134 TYR B C 1
ATOM 3398 O O . TYR B 1 134 ? -18.156 -11.109 -2.775 1 93.88 134 TYR B O 1
ATOM 3406 N N . ASP B 1 135 ? -17.781 -11.305 -4.988 1 90.62 135 ASP B N 1
ATOM 3407 C CA . ASP B 1 135 ? -19.203 -11.25 -5.344 1 90.62 135 ASP B CA 1
ATOM 3408 C C . ASP B 1 135 ? -19.984 -12.344 -4.633 1 90.62 135 ASP B C 1
ATOM 3410 O O . ASP B 1 135 ? -21.078 -12.102 -4.121 1 90.62 135 ASP B O 1
ATOM 3414 N N . LEU B 1 136 ? -19.391 -13.477 -4.641 1 92.62 136 LEU B N 1
ATOM 3415 C CA . LEU B 1 136 ? -20.047 -14.617 -4.012 1 92.62 136 LEU B CA 1
ATOM 3416 C C . LEU B 1 136 ? -20.25 -14.375 -2.52 1 92.62 136 LEU B C 1
ATOM 3418 O O . LEU B 1 136 ? -21.344 -14.586 -1.993 1 92.62 136 LEU B O 1
ATOM 3422 N N . HIS B 1 137 ? -19.266 -13.906 -1.874 1 94.81 137 HIS B N 1
ATOM 3423 C CA . HIS B 1 137 ? -19.328 -13.742 -0.427 1 94.81 137 HIS B CA 1
ATOM 3424 C C . HIS B 1 137 ? -20.203 -12.547 -0.045 1 94.81 137 HIS B C 1
ATOM 3426 O O . HIS B 1 137 ? -20.859 -12.562 0.994 1 94.81 137 HIS B O 1
ATOM 3432 N N . ILE B 1 138 ? -20.188 -11.508 -0.866 1 94.69 138 ILE B N 1
ATOM 3433 C CA . ILE B 1 138 ? -21.047 -10.352 -0.604 1 94.69 138 ILE B CA 1
ATOM 3434 C C . ILE B 1 138 ? -22.516 -10.766 -0.725 1 94.69 138 ILE B C 1
ATOM 3436 O O . ILE B 1 138 ? -23.344 -10.406 0.123 1 94.69 138 ILE B O 1
ATOM 3440 N N . GLN B 1 139 ? -22.844 -11.477 -1.747 1 91.81 139 GLN B N 1
ATOM 3441 C CA . GLN B 1 139 ? -24.203 -11.969 -1.915 1 91.81 139 GLN B CA 1
ATOM 3442 C C . GLN B 1 139 ? -24.625 -12.844 -0.736 1 91.81 139 GLN B C 1
ATOM 3444 O O . GLN B 1 139 ? -25.719 -12.68 -0.198 1 91.81 139 GLN B O 1
ATOM 3449 N N . ARG B 1 140 ? -23.781 -13.727 -0.361 1 94.62 140 ARG B N 1
ATOM 3450 C CA . ARG B 1 140 ? -24.078 -14.609 0.763 1 94.62 140 ARG B CA 1
ATOM 3451 C C . ARG B 1 140 ? -24.25 -13.812 2.053 1 94.62 140 ARG B C 1
ATOM 3453 O O . ARG B 1 140 ? -25.109 -14.141 2.875 1 94.62 140 ARG B O 1
ATOM 3460 N N . THR B 1 141 ? -23.391 -12.828 2.232 1 95.56 141 THR B N 1
ATOM 3461 C CA . THR B 1 141 ? -23.516 -11.969 3.408 1 95.56 141 THR B CA 1
ATOM 3462 C C . THR B 1 141 ? -24.922 -11.383 3.512 1 95.56 141 THR B C 1
ATOM 3464 O O . THR B 1 141 ? -25.516 -11.375 4.59 1 95.56 141 THR B O 1
ATOM 3467 N N . GLU B 1 142 ? -25.469 -10.922 2.377 1 93.94 142 GLU B N 1
ATOM 3468 C CA . GLU B 1 142 ? -26.781 -10.273 2.355 1 93.94 142 GLU B CA 1
ATOM 3469 C C . GLU B 1 142 ? -27.891 -11.281 2.643 1 93.94 142 GLU B C 1
ATOM 3471 O O . GLU B 1 142 ? -28.906 -10.93 3.234 1 93.94 142 GLU B O 1
ATOM 3476 N N . ASP B 1 143 ? -27.641 -12.492 2.361 1 94.25 143 ASP B N 1
ATOM 3477 C CA . ASP B 1 143 ? -28.656 -13.523 2.506 1 94.25 143 ASP B CA 1
ATOM 3478 C C . ASP B 1 143 ? -28.703 -14.055 3.936 1 94.25 143 ASP B C 1
ATOM 3480 O O . ASP B 1 143 ? -29.672 -14.719 4.328 1 94.25 143 ASP B O 1
ATOM 3484 N N . LEU B 1 144 ? -27.688 -13.758 4.691 1 94.88 144 LEU B N 1
ATOM 3485 C CA . LEU B 1 144 ? -27.609 -14.312 6.039 1 94.88 144 LEU B CA 1
ATOM 3486 C C . LEU B 1 144 ? -28.531 -13.562 6.992 1 94.88 144 LEU B C 1
ATOM 3488 O O . LEU B 1 144 ? -28.828 -12.383 6.785 1 94.88 144 LEU B O 1
ATOM 3492 N N . LYS B 1 145 ? -28.969 -14.227 8.016 1 94.69 145 LYS B N 1
ATOM 3493 C CA . LYS B 1 145 ? -29.984 -13.648 8.883 1 94.69 145 LYS B CA 1
ATOM 3494 C C . LYS B 1 145 ? -29.516 -13.594 10.336 1 94.69 145 LYS B C 1
ATOM 3496 O O . LYS B 1 145 ? -30.281 -13.234 11.234 1 94.69 145 LYS B O 1
ATOM 3501 N N . ASP B 1 146 ? -28.281 -14.016 10.617 1 93.88 146 ASP B N 1
ATOM 3502 C CA . ASP B 1 146 ? -27.766 -13.945 11.977 1 93.88 146 ASP B CA 1
ATOM 3503 C C . ASP B 1 146 ? -26.297 -13.516 11.984 1 93.88 146 ASP B C 1
ATOM 3505 O O . ASP B 1 146 ? -25.562 -13.789 11.039 1 93.88 146 ASP B O 1
ATOM 3509 N N . LYS B 1 147 ? -25.938 -12.953 13.148 1 92.81 147 LYS B N 1
ATOM 3510 C CA . LYS B 1 147 ? -24.609 -12.375 13.273 1 92.81 147 LYS B CA 1
ATOM 3511 C C . LYS B 1 147 ? -23.531 -13.453 13.273 1 92.81 147 LYS B C 1
ATOM 3513 O O . LYS B 1 147 ? -22.453 -13.258 12.711 1 92.81 147 LYS B O 1
ATOM 3518 N N . GLU B 1 148 ? -23.75 -14.516 13.914 1 94.12 148 GLU B N 1
ATOM 3519 C CA . GLU B 1 148 ? -22.766 -15.594 14.008 1 94.12 148 GLU B CA 1
ATOM 3520 C C . GLU B 1 148 ? -22.406 -16.141 12.625 1 94.12 148 GLU B C 1
ATOM 3522 O O . GLU B 1 148 ? -21.234 -16.344 12.328 1 94.12 148 GLU B O 1
ATOM 3527 N N . SER B 1 149 ? -23.469 -16.297 11.844 1 96.75 149 SER B N 1
ATOM 3528 C CA . SER B 1 149 ? -23.25 -16.797 10.492 1 96.75 149 SER B CA 1
ATOM 3529 C C . SER B 1 149 ? -22.469 -15.797 9.648 1 96.75 149 SER B C 1
ATOM 3531 O O . SER B 1 149 ? -21.703 -16.188 8.766 1 96.75 149 SER B O 1
ATOM 3533 N N . VAL B 1 150 ? -22.672 -14.547 9.922 1 96.75 150 VAL B N 1
ATOM 3534 C CA . VAL B 1 150 ? -21.953 -13.5 9.203 1 96.75 150 VAL B CA 1
ATOM 3535 C C . VAL B 1 150 ? -20.453 -13.609 9.508 1 96.75 150 VAL B C 1
ATOM 3537 O O . VAL B 1 150 ? -19.625 -13.562 8.602 1 96.75 150 VAL B O 1
ATOM 3540 N N . TRP B 1 151 ? -20.125 -13.836 10.75 1 95.5 151 TRP B N 1
ATOM 3541 C CA . TRP B 1 151 ? -18.719 -13.906 11.156 1 95.5 151 TRP B CA 1
ATOM 3542 C C . TRP B 1 151 ? -18.078 -15.211 10.672 1 95.5 151 TRP B C 1
ATOM 3544 O O . TRP B 1 151 ? -16.891 -15.242 10.352 1 95.5 151 TRP B O 1
ATOM 3554 N N . ASP B 1 152 ? -18.859 -16.234 10.617 1 96.56 152 ASP B N 1
ATOM 3555 C CA . ASP B 1 152 ? -18.375 -17.484 10.039 1 96.56 152 ASP B CA 1
ATOM 3556 C C . ASP B 1 152 ? -18.047 -17.312 8.562 1 96.56 152 ASP B C 1
ATOM 3558 O O . ASP B 1 152 ? -17.047 -17.859 8.078 1 96.56 152 ASP B O 1
ATOM 3562 N N . LEU B 1 153 ? -18.938 -16.641 7.922 1 97.25 153 LEU B N 1
ATOM 3563 C CA . LEU B 1 153 ? -18.703 -16.391 6.504 1 97.25 153 LEU B CA 1
ATOM 3564 C C . LEU B 1 153 ? -17.438 -15.562 6.297 1 97.25 153 LEU B C 1
ATOM 3566 O O . LEU B 1 153 ? -16.656 -15.836 5.383 1 97.25 153 LEU B O 1
ATOM 3570 N N . LEU B 1 154 ? -17.266 -14.594 7.129 1 97.5 154 LEU B N 1
ATOM 3571 C CA . LEU B 1 154 ? -16.094 -13.742 7.031 1 97.5 154 LEU B CA 1
ATOM 3572 C C . LEU B 1 154 ? -14.812 -14.562 7.23 1 97.5 154 LEU B C 1
ATOM 3574 O O . LEU B 1 154 ? -13.859 -14.43 6.461 1 97.5 154 LEU B O 1
ATOM 3578 N N . LYS B 1 155 ? -14.836 -15.375 8.219 1 97.19 155 LYS B N 1
ATOM 3579 C CA . LYS B 1 155 ? -13.703 -16.266 8.469 1 97.19 155 LYS B CA 1
ATOM 3580 C C . LYS B 1 155 ? -13.398 -17.125 7.25 1 97.19 155 LYS B C 1
ATOM 3582 O O . LYS B 1 155 ? -12.242 -17.25 6.848 1 97.19 155 LYS B O 1
ATOM 3587 N N . ASN B 1 156 ? -14.391 -17.656 6.719 1 96.69 156 ASN B N 1
ATOM 3588 C CA . ASN B 1 156 ? -14.25 -18.5 5.535 1 96.69 156 ASN B CA 1
ATOM 3589 C C . ASN B 1 156 ? -13.688 -17.719 4.352 1 96.69 156 ASN B C 1
ATOM 3591 O O . ASN B 1 156 ? -12.844 -18.234 3.613 1 96.69 156 ASN B O 1
ATOM 3595 N N . ALA B 1 157 ? -14.234 -16.531 4.188 1 96.88 157 ALA B N 1
ATOM 3596 C CA . ALA B 1 157 ? -13.758 -15.688 3.1 1 96.88 157 ALA B CA 1
ATOM 3597 C C . ALA B 1 157 ? -12.258 -15.422 3.232 1 96.88 157 ALA B C 1
ATOM 3599 O O . ALA B 1 157 ? -11.508 -15.578 2.268 1 96.88 157 ALA B O 1
ATOM 3600 N N . PHE B 1 158 ? -11.844 -15.055 4.438 1 98.06 158 PHE B N 1
ATOM 3601 C CA . PHE B 1 158 ? -10.438 -14.758 4.684 1 98.06 158 PHE B CA 1
ATOM 3602 C C . PHE B 1 158 ? -9.57 -15.977 4.383 1 98.06 158 PHE B C 1
ATOM 3604 O O . PHE B 1 158 ? -8.539 -15.859 3.721 1 98.06 158 PHE B O 1
ATOM 3611 N N . CYS B 1 159 ? -10.039 -17.078 4.793 1 97.5 159 CYS B N 1
ATOM 3612 C CA . CYS B 1 159 ? -9.305 -18.328 4.566 1 97.5 159 CYS B CA 1
ATOM 3613 C C . CYS B 1 159 ? -9.258 -18.672 3.084 1 97.5 159 CYS B C 1
ATOM 3615 O O . CYS B 1 159 ? -8.227 -19.109 2.576 1 97.5 159 CYS B O 1
ATOM 3617 N N . THR B 1 160 ? -10.344 -18.484 2.443 1 97.31 160 THR B N 1
ATOM 3618 C CA . THR B 1 160 ? -10.422 -18.75 1.015 1 97.31 160 THR B CA 1
ATOM 3619 C C . THR B 1 160 ? -9.43 -17.891 0.238 1 97.31 160 THR B C 1
ATOM 3621 O O . THR B 1 160 ? -8.711 -18.391 -0.629 1 97.31 160 THR B O 1
ATOM 3624 N N . PHE B 1 161 ? -9.414 -16.656 0.567 1 97.75 161 PHE B N 1
ATOM 3625 C CA . PHE B 1 161 ? -8.484 -15.742 -0.092 1 97.75 161 PHE B CA 1
ATOM 3626 C C . PHE B 1 161 ? -7.043 -16.188 0.147 1 97.75 161 PHE B C 1
ATOM 3628 O O . PHE B 1 161 ? -6.238 -16.234 -0.788 1 97.75 161 PHE B O 1
ATOM 3635 N N . ALA B 1 162 ? -6.719 -16.469 1.362 1 97.69 162 ALA B N 1
ATOM 3636 C CA . ALA B 1 162 ? -5.363 -16.891 1.694 1 97.69 162 ALA B CA 1
ATOM 3637 C C . ALA B 1 162 ? -4.977 -18.156 0.928 1 97.69 162 ALA B C 1
ATOM 3639 O O . ALA B 1 162 ? -3.881 -18.25 0.37 1 97.69 162 ALA B O 1
ATOM 3640 N N . ASP B 1 163 ? -5.887 -19.062 0.867 1 96.88 163 ASP B N 1
ATOM 3641 C CA . ASP B 1 163 ? -5.641 -20.328 0.162 1 96.88 163 ASP B CA 1
ATOM 3642 C C . ASP B 1 163 ? -5.414 -20.078 -1.329 1 96.88 163 ASP B C 1
ATOM 3644 O O . ASP B 1 163 ? -4.52 -20.672 -1.932 1 96.88 163 ASP B O 1
ATOM 3648 N N . ARG B 1 164 ? -6.258 -19.266 -1.887 1 95.62 164 ARG B N 1
ATOM 3649 C CA . ARG B 1 164 ? -6.168 -19.016 -3.32 1 95.62 164 ARG B CA 1
ATOM 3650 C C . ARG B 1 164 ? -4.883 -18.266 -3.668 1 95.62 164 ARG B C 1
ATOM 3652 O O . ARG B 1 164 ? -4.285 -18.516 -4.719 1 95.62 164 ARG B O 1
ATOM 3659 N N . VAL B 1 165 ? -4.508 -17.359 -2.797 1 96.44 165 VAL B N 1
ATOM 3660 C CA . VAL B 1 165 ? -3.244 -16.656 -3.004 1 96.44 165 VAL B CA 1
ATOM 3661 C C . VAL B 1 165 ? -2.086 -17.656 -2.941 1 96.44 165 VAL B C 1
ATOM 3663 O O . VAL B 1 165 ? -1.194 -17.625 -3.795 1 96.44 165 VAL B O 1
ATOM 3666 N N . LYS B 1 166 ? -2.084 -18.484 -1.961 1 95.75 166 LYS B N 1
ATOM 3667 C CA . LYS B 1 166 ? -1.045 -19.5 -1.828 1 95.75 166 LYS B CA 1
ATOM 3668 C C . LYS B 1 166 ? -0.975 -20.391 -3.072 1 95.75 166 LYS B C 1
ATOM 3670 O O . LYS B 1 166 ? 0.112 -20.656 -3.586 1 95.75 166 LYS B O 1
ATOM 3675 N N . ALA B 1 167 ? -2.121 -20.812 -3.479 1 93.25 167 ALA B N 1
ATOM 3676 C CA . ALA B 1 167 ? -2.193 -21.672 -4.66 1 93.25 167 ALA B CA 1
ATOM 3677 C C . ALA B 1 167 ? -1.636 -20.953 -5.887 1 93.25 167 ALA B C 1
ATOM 3679 O O . ALA B 1 167 ? -0.905 -21.562 -6.684 1 93.25 167 ALA B O 1
ATOM 3680 N N . GLN B 1 168 ? -2.025 -19.719 -6 1 91.56 168 GLN B N 1
ATOM 3681 C CA . GLN B 1 168 ? -1.549 -18.938 -7.133 1 91.56 168 GLN B CA 1
ATOM 3682 C C . GLN B 1 168 ? -0.033 -18.766 -7.086 1 91.56 168 GLN B C 1
ATOM 3684 O O . GLN B 1 168 ? 0.643 -18.891 -8.109 1 91.56 168 GLN B O 1
ATOM 3689 N N . LYS B 1 169 ? 0.537 -18.484 -5.996 1 90.44 169 LYS B N 1
ATOM 3690 C CA . LYS B 1 169 ? 1.979 -18.328 -5.836 1 90.44 169 LYS B CA 1
ATOM 3691 C C . LYS B 1 169 ? 2.717 -19.625 -6.145 1 90.44 169 LYS B C 1
ATOM 3693 O O . LYS B 1 169 ? 3.76 -19.609 -6.801 1 90.44 169 LYS B O 1
ATOM 3698 N N . THR B 1 170 ? 2.184 -20.688 -5.691 1 89.69 170 THR B N 1
ATOM 3699 C CA . THR B 1 170 ? 2.775 -22 -5.961 1 89.69 170 THR B CA 1
ATOM 3700 C C . THR B 1 170 ? 2.766 -22.297 -7.457 1 89.69 170 THR B C 1
ATOM 3702 O O . THR B 1 170 ? 3.752 -22.797 -8 1 89.69 170 THR B O 1
ATOM 3705 N N . GLN B 1 171 ? 1.707 -21.984 -8.031 1 87.94 171 GLN B N 1
ATOM 3706 C CA . GLN B 1 171 ? 1.604 -22.188 -9.469 1 87.94 171 GLN B CA 1
ATOM 3707 C C . GLN B 1 171 ? 2.596 -21.312 -10.227 1 87.94 171 GLN B C 1
ATOM 3709 O O . GLN B 1 171 ? 3.236 -21.766 -11.18 1 87.94 171 GLN B O 1
ATOM 3714 N N . GLN B 1 172 ? 2.725 -20.109 -9.828 1 86.19 172 GLN B N 1
ATOM 3715 C CA . GLN B 1 172 ? 3.656 -19.188 -10.469 1 86.19 172 GLN B CA 1
ATOM 3716 C C . GLN B 1 172 ? 5.098 -19.641 -10.289 1 86.19 172 GLN B C 1
ATOM 3718 O O . GLN B 1 172 ? 5.91 -19.547 -11.211 1 86.19 172 GLN B O 1
ATOM 3723 N N . HIS B 1 173 ? 5.426 -20.109 -9.094 1 85.12 173 HIS B N 1
ATOM 3724 C CA . HIS B 1 173 ? 6.746 -20.672 -8.836 1 85.12 173 HIS B CA 1
ATOM 3725 C C . HIS B 1 173 ? 7.047 -21.828 -9.781 1 85.12 173 HIS B C 1
ATOM 3727 O O . HIS B 1 173 ? 8.117 -21.891 -10.383 1 85.12 173 HIS B O 1
ATOM 3733 N N . SER B 1 174 ? 6.102 -22.656 -9.906 1 86.62 174 SER B N 1
ATOM 3734 C CA . SER B 1 174 ? 6.262 -23.828 -10.766 1 86.62 174 SER B CA 1
ATOM 3735 C C . SER B 1 174 ? 6.43 -23.422 -12.227 1 86.62 174 SER B C 1
ATOM 3737 O O . SER B 1 174 ? 7.27 -23.984 -12.938 1 86.62 174 SER B O 1
ATOM 3739 N N . GLN B 1 175 ? 5.695 -22.406 -12.57 1 88.88 175 GLN B N 1
ATOM 3740 C CA . GLN B 1 175 ? 5.773 -21.938 -13.953 1 88.88 175 GLN B CA 1
ATOM 3741 C C . GLN B 1 175 ? 7.121 -21.281 -14.234 1 88.88 175 GLN B C 1
ATOM 3743 O O . GLN B 1 175 ? 7.719 -21.516 -15.281 1 88.88 175 GLN B O 1
ATOM 3748 N N . THR B 1 176 ? 7.516 -20.547 -13.297 1 92 176 THR B N 1
ATOM 3749 C CA . THR B 1 176 ? 8.805 -19.875 -13.43 1 92 176 THR B CA 1
ATOM 3750 C C . THR B 1 176 ? 9.93 -20.891 -13.586 1 92 176 THR B C 1
ATOM 3752 O O . THR B 1 176 ? 10.766 -20.766 -14.477 1 92 176 THR B O 1
ATOM 3755 N N . ILE B 1 177 ? 9.883 -21.891 -12.797 1 92.38 177 ILE B N 1
ATOM 3756 C CA . ILE B 1 177 ? 10.898 -22.938 -12.828 1 92.38 177 ILE B CA 1
ATOM 3757 C C . ILE B 1 177 ? 10.812 -23.688 -14.148 1 92.38 177 ILE B C 1
ATOM 3759 O O . ILE B 1 177 ? 11.836 -23.953 -14.797 1 92.38 177 ILE B O 1
ATOM 3763 N N . ALA B 1 178 ? 9.672 -23.953 -14.578 1 90.19 178 ALA B N 1
ATOM 3764 C CA . ALA B 1 178 ? 9.453 -24.672 -15.828 1 90.19 178 ALA B CA 1
ATOM 3765 C C . ALA B 1 178 ? 9.969 -23.875 -17.016 1 90.19 178 ALA B C 1
ATOM 3767 O O . ALA B 1 178 ? 10.617 -24.422 -17.922 1 90.19 178 ALA B O 1
ATOM 3768 N N . ILE B 1 179 ? 9.672 -22.625 -16.938 1 90.88 179 ILE B N 1
ATOM 3769 C CA . ILE B 1 179 ? 10.117 -21.719 -18 1 90.88 179 ILE B CA 1
ATOM 3770 C C . ILE B 1 179 ? 11.648 -21.703 -18.062 1 90.88 179 ILE B C 1
ATOM 3772 O O . ILE B 1 179 ? 12.234 -21.812 -19.141 1 90.88 179 ILE B O 1
ATOM 3776 N N . CYS B 1 180 ? 12.203 -21.656 -16.906 1 93.06 180 CYS B N 1
ATOM 3777 C CA . CYS B 1 180 ? 13.664 -21.625 -16.844 1 93.06 180 CYS B CA 1
ATOM 3778 C C . CYS B 1 180 ? 14.266 -22.938 -17.344 1 93.06 180 CYS B C 1
ATOM 3780 O O . CYS B 1 180 ? 15.195 -22.922 -18.141 1 93.06 180 CYS B O 1
ATOM 3782 N N . LYS B 1 181 ? 13.758 -24.031 -16.953 1 93.38 181 LYS B N 1
ATOM 3783 C CA . LYS B 1 181 ? 14.258 -25.344 -17.375 1 93.38 181 LYS B CA 1
ATOM 3784 C C . LYS B 1 181 ? 14.133 -25.516 -18.891 1 93.38 181 LYS B C 1
ATOM 3786 O O . LYS B 1 181 ? 15.047 -26 -19.547 1 93.38 181 LYS B O 1
ATOM 3791 N N . ASN B 1 182 ? 13.062 -25.094 -19.406 1 92.06 182 ASN B N 1
ATOM 3792 C CA . ASN B 1 182 ? 12.844 -25.172 -20.844 1 92.06 182 ASN B CA 1
ATOM 3793 C C . ASN B 1 182 ? 13.812 -24.281 -21.609 1 92.06 182 ASN B C 1
ATOM 3795 O O . ASN B 1 182 ? 14.328 -24.688 -22.656 1 92.06 182 ASN B O 1
ATOM 3799 N N . TYR B 1 183 ? 13.961 -23.141 -21.062 1 93.44 183 TYR B N 1
ATOM 3800 C CA . TYR B 1 183 ? 14.906 -22.219 -21.688 1 93.44 183 TYR B CA 1
ATOM 3801 C C . TYR B 1 183 ? 16.312 -22.812 -21.719 1 93.44 183 TYR B C 1
ATOM 3803 O O . TYR B 1 183 ? 17 -22.766 -22.734 1 93.44 183 TYR B O 1
ATOM 3811 N N . ILE B 1 184 ? 16.719 -23.344 -20.625 1 93.75 184 ILE B N 1
ATOM 3812 C CA . ILE B 1 184 ? 18.047 -23.953 -20.516 1 93.75 184 ILE B CA 1
ATOM 3813 C C . ILE B 1 184 ? 18.172 -25.109 -21.5 1 93.75 184 ILE B C 1
ATOM 3815 O O . ILE B 1 184 ? 19.172 -25.203 -22.219 1 93.75 184 ILE B O 1
ATOM 3819 N N . PHE B 1 185 ? 17.156 -25.891 -21.625 1 92.81 185 PHE B N 1
ATOM 3820 C CA . PHE B 1 185 ? 17.125 -27.031 -22.547 1 92.81 185 PHE B CA 1
ATOM 3821 C C . PHE B 1 185 ? 17.266 -26.562 -23.984 1 92.81 185 PHE B C 1
ATOM 3823 O O . PHE B 1 185 ? 18.078 -27.094 -24.75 1 92.81 185 PHE B O 1
ATOM 3830 N N . LYS B 1 186 ? 16.578 -25.516 -24.312 1 92.12 186 LYS B N 1
ATOM 3831 C CA . LYS B 1 186 ? 16.516 -25.031 -25.688 1 92.12 186 LYS B CA 1
ATOM 3832 C C . LYS B 1 186 ? 17.797 -24.281 -26.047 1 92.12 186 LYS B C 1
ATOM 3834 O O . LYS B 1 186 ? 18.141 -24.172 -27.234 1 92.12 186 LYS B O 1
ATOM 3839 N N . ASN B 1 187 ? 18.453 -23.844 -25 1 93.44 187 ASN B N 1
ATOM 3840 C CA . ASN B 1 187 ? 19.625 -23 -25.266 1 93.44 187 ASN B CA 1
ATOM 3841 C C . ASN B 1 187 ? 20.891 -23.625 -24.672 1 93.44 187 ASN B C 1
ATOM 3843 O O . ASN B 1 187 ? 21.812 -22.906 -24.266 1 93.44 187 ASN B O 1
ATOM 3847 N N . ILE B 1 188 ? 20.938 -24.859 -24.703 1 93.31 188 ILE B N 1
ATOM 3848 C CA . ILE B 1 188 ? 22 -25.594 -24 1 93.31 188 ILE B CA 1
ATOM 3849 C C . ILE B 1 188 ? 23.344 -25.297 -24.656 1 93.31 188 ILE B C 1
ATOM 3851 O O . ILE B 1 188 ? 24.391 -25.312 -24 1 93.31 188 ILE B O 1
ATOM 3855 N N . TYR B 1 189 ? 23.359 -24.938 -25.953 1 94.06 189 TYR B N 1
ATOM 3856 C CA . TYR B 1 189 ? 24.578 -24.719 -26.703 1 94.06 189 TYR B CA 1
ATOM 3857 C C . TYR B 1 189 ? 24.953 -23.234 -26.75 1 94.06 189 TYR B C 1
ATOM 3859 O O . TYR B 1 189 ? 25.969 -22.844 -27.312 1 94.06 189 TYR B O 1
ATOM 3867 N N . ASN B 1 190 ? 24.141 -22.406 -26.109 1 93.81 190 ASN B N 1
ATOM 3868 C CA . ASN B 1 190 ? 24.375 -20.969 -26.047 1 93.81 190 ASN B CA 1
ATOM 3869 C C . ASN B 1 190 ? 24.766 -20.516 -24.641 1 93.81 190 ASN B C 1
ATOM 3871 O O . ASN B 1 190 ? 24.516 -21.219 -23.672 1 93.81 190 ASN B O 1
ATOM 3875 N N . PRO B 1 191 ? 25.453 -19.359 -24.625 1 93.12 191 PRO B N 1
ATOM 3876 C CA . PRO B 1 191 ? 25.688 -18.828 -23.281 1 93.12 191 PRO B CA 1
ATOM 3877 C C . PRO B 1 191 ? 24.391 -18.484 -22.547 1 93.12 191 PRO B C 1
ATOM 3879 O O . PRO B 1 191 ? 23.453 -17.969 -23.156 1 93.12 191 PRO B O 1
ATOM 3882 N N . ILE B 1 192 ? 24.312 -18.922 -21.281 1 93.06 192 ILE B N 1
ATOM 3883 C CA . ILE B 1 192 ? 23.141 -18.672 -20.453 1 93.06 192 ILE B CA 1
ATOM 3884 C C . ILE B 1 192 ? 23.547 -17.938 -19.188 1 93.06 192 ILE B C 1
ATOM 3886 O O . ILE B 1 192 ? 24.453 -18.391 -18.469 1 93.06 192 ILE B O 1
ATOM 3890 N N . SER B 1 193 ? 22.953 -16.812 -18.969 1 92.44 193 SER B N 1
ATOM 3891 C CA . SER B 1 193 ? 23.203 -16.094 -17.719 1 92.44 193 SER B CA 1
ATOM 3892 C C . SER B 1 193 ? 21.953 -16.047 -16.844 1 92.44 193 SER B C 1
ATOM 3894 O O . SER B 1 193 ? 20.828 -16.141 -17.359 1 92.44 193 SER B O 1
ATOM 3896 N N . VAL B 1 194 ? 22.219 -15.883 -15.562 1 92.19 194 VAL B N 1
ATOM 3897 C CA . VAL B 1 194 ? 21.125 -15.781 -14.617 1 92.19 194 VAL B CA 1
ATOM 3898 C C . VAL B 1 194 ? 20.25 -14.562 -14.961 1 92.19 194 VAL B C 1
ATOM 3900 O O . VAL B 1 194 ? 19.031 -14.625 -14.883 1 92.19 194 VAL B O 1
ATOM 3903 N N . LYS B 1 195 ? 20.859 -13.508 -15.328 1 93.12 195 LYS B N 1
ATOM 3904 C CA . LYS B 1 195 ? 20.156 -12.266 -15.664 1 93.12 195 LYS B CA 1
ATOM 3905 C C . LYS B 1 195 ? 19.219 -12.469 -16.859 1 93.12 195 LYS B C 1
ATOM 3907 O O . LYS B 1 195 ? 18.094 -12 -16.844 1 93.12 195 LYS B O 1
ATOM 3912 N N . GLN B 1 196 ? 19.766 -13.148 -17.812 1 91.12 196 GLN B N 1
ATOM 3913 C CA . GLN B 1 196 ? 18.969 -13.438 -19 1 91.12 196 GLN B CA 1
ATOM 3914 C C . GLN B 1 196 ? 17.766 -14.32 -18.656 1 91.12 196 GLN B C 1
ATOM 3916 O O . GLN B 1 196 ? 16.656 -14.078 -19.125 1 91.12 196 GLN B O 1
ATOM 3921 N N . LEU B 1 197 ? 18 -15.312 -17.891 1 92.94 197 LEU B N 1
ATOM 3922 C CA . LEU B 1 197 ? 16.938 -16.234 -17.484 1 92.94 197 LEU B CA 1
ATOM 3923 C C . LEU B 1 197 ? 15.867 -15.492 -16.688 1 92.94 197 LEU B C 1
ATOM 3925 O O . LEU B 1 197 ? 14.672 -15.727 -16.891 1 92.94 197 LEU B O 1
ATOM 3929 N N . ALA B 1 198 ? 16.297 -14.688 -15.82 1 93.88 198 ALA B N 1
ATOM 3930 C CA . ALA B 1 198 ? 15.375 -13.922 -14.984 1 93.88 198 ALA B CA 1
ATOM 3931 C C . ALA B 1 198 ? 14.484 -13.023 -15.828 1 93.88 198 ALA B C 1
ATOM 3933 O O . ALA B 1 198 ? 13.273 -12.953 -15.609 1 93.88 198 ALA B O 1
ATOM 3934 N N . LYS B 1 199 ? 15.078 -12.328 -16.766 1 92.5 199 LYS B N 1
ATOM 3935 C CA . LYS B 1 199 ? 14.336 -11.477 -17.688 1 92.5 199 LYS B CA 1
ATOM 3936 C C . LYS B 1 199 ? 13.297 -12.281 -18.453 1 92.5 199 LYS B C 1
ATOM 3938 O O . LYS B 1 199 ? 12.148 -11.852 -18.609 1 92.5 199 LYS B O 1
ATOM 3943 N N . PHE B 1 200 ? 13.781 -13.406 -18.859 1 89.69 200 PHE B N 1
ATOM 3944 C CA . PHE B 1 200 ? 12.898 -14.266 -19.641 1 89.69 200 PHE B CA 1
ATOM 3945 C C . PHE B 1 200 ? 11.727 -14.75 -18.781 1 89.69 200 PHE B C 1
ATOM 3947 O O . PHE B 1 200 ? 10.609 -14.906 -19.297 1 89.69 200 PHE B O 1
ATOM 3954 N N . ALA B 1 201 ? 11.969 -15.016 -17.609 1 90.75 201 ALA B N 1
ATOM 3955 C CA . ALA B 1 201 ? 10.953 -15.523 -16.688 1 90.75 201 ALA B CA 1
ATOM 3956 C C . ALA B 1 201 ? 10.195 -14.375 -16.031 1 90.75 201 ALA B C 1
ATOM 3958 O O . ALA B 1 201 ? 9.297 -14.602 -15.219 1 90.75 201 ALA B O 1
ATOM 3959 N N . ASN B 1 202 ? 10.586 -13.172 -16.25 1 90.5 202 ASN B N 1
ATOM 3960 C CA . ASN B 1 202 ? 9.953 -11.953 -15.75 1 90.5 202 ASN B CA 1
ATOM 3961 C C . ASN B 1 202 ? 10.047 -11.859 -14.227 1 90.5 202 ASN B C 1
ATOM 3963 O O . ASN B 1 202 ? 9.047 -11.602 -13.555 1 90.5 202 ASN B O 1
ATOM 3967 N N . VAL B 1 203 ? 11.188 -12.188 -13.734 1 91.69 203 VAL B N 1
ATOM 3968 C CA . VAL B 1 203 ? 11.484 -12.047 -12.312 1 91.69 203 VAL B CA 1
ATOM 3969 C C . VAL B 1 203 ? 12.867 -11.43 -12.125 1 91.69 203 VAL B C 1
ATOM 3971 O O . VAL B 1 203 ? 13.594 -11.227 -13.102 1 91.69 203 VAL B O 1
ATOM 3974 N N . ASN B 1 204 ? 13.164 -11.047 -10.977 1 91.5 204 ASN B N 1
ATOM 3975 C CA . ASN B 1 204 ? 14.508 -10.539 -10.727 1 91.5 204 ASN B CA 1
ATOM 3976 C C . ASN B 1 204 ? 15.5 -11.672 -10.492 1 91.5 204 ASN B C 1
ATOM 3978 O O . ASN B 1 204 ? 15.125 -12.758 -10.047 1 91.5 204 ASN B O 1
ATOM 3982 N N . SER B 1 205 ? 16.75 -11.359 -10.695 1 93.06 205 SER B N 1
ATOM 3983 C CA . SER B 1 205 ? 17.812 -12.367 -10.688 1 93.06 205 SER B CA 1
ATOM 3984 C C . SER B 1 205 ? 18 -12.961 -9.289 1 93.06 205 SER B C 1
ATOM 3986 O O . SER B 1 205 ? 18.172 -14.172 -9.148 1 93.06 205 SER B O 1
ATOM 3988 N N . ASP B 1 206 ? 18 -12.07 -8.312 1 92.31 206 ASP B N 1
ATOM 3989 C CA . ASP B 1 206 ? 18.188 -12.547 -6.945 1 92.31 206 ASP B CA 1
ATOM 3990 C C . ASP B 1 206 ? 17.062 -13.492 -6.531 1 92.31 206 ASP B C 1
ATOM 3992 O O . ASP B 1 206 ? 17.312 -14.555 -5.961 1 92.31 206 ASP B O 1
ATOM 3996 N N . TYR B 1 207 ? 15.945 -13.125 -6.895 1 92.25 207 TYR B N 1
ATOM 3997 C CA . TYR B 1 207 ? 14.773 -13.93 -6.574 1 92.25 207 TYR B CA 1
ATOM 3998 C C . TYR B 1 207 ? 14.812 -15.266 -7.301 1 92.25 207 TYR B C 1
ATOM 4000 O O . TYR B 1 207 ? 14.523 -16.312 -6.707 1 92.25 207 TYR B O 1
ATOM 4008 N N . LEU B 1 208 ? 15.195 -15.266 -8.516 1 94.12 208 LEU B N 1
ATOM 4009 C CA . LEU B 1 208 ? 15.25 -16.5 -9.297 1 94.12 208 LEU B CA 1
ATOM 4010 C C . LEU B 1 208 ? 16.266 -17.469 -8.711 1 94.12 208 LEU B C 1
ATOM 4012 O O . LEU B 1 208 ? 15.977 -18.672 -8.594 1 94.12 208 LEU B O 1
ATOM 4016 N N . SER B 1 209 ? 17.391 -16.969 -8.352 1 94 209 SER B N 1
ATOM 4017 C CA . SER B 1 209 ? 18.438 -17.812 -7.793 1 94 209 SER B CA 1
ATOM 4018 C C . SER B 1 209 ? 17.953 -18.516 -6.523 1 94 209 SER B C 1
ATOM 4020 O O . SER B 1 209 ? 18.125 -19.734 -6.375 1 94 209 SER B O 1
ATOM 4022 N N . ILE B 1 210 ? 17.359 -17.781 -5.73 1 93.06 210 ILE B N 1
ATOM 4023 C CA . ILE B 1 210 ? 16.875 -18.297 -4.461 1 93.06 210 ILE B CA 1
ATOM 4024 C C . ILE B 1 210 ? 15.742 -19.297 -4.711 1 93.06 210 ILE B C 1
ATOM 4026 O O . ILE B 1 210 ? 15.75 -20.406 -4.168 1 93.06 210 ILE B O 1
ATOM 4030 N N . LEU B 1 211 ? 14.781 -18.906 -5.508 1 93.31 211 LEU B N 1
ATOM 4031 C CA . LEU B 1 211 ? 13.617 -19.734 -5.82 1 93.31 211 LEU B CA 1
ATOM 4032 C C . LEU B 1 211 ? 14.039 -21.062 -6.445 1 93.31 211 LEU B C 1
ATOM 4034 O O . LEU B 1 211 ? 13.531 -22.109 -6.074 1 93.31 211 LEU B O 1
ATOM 4038 N N . PHE B 1 212 ? 14.898 -20.969 -7.387 1 94.88 212 PHE B N 1
ATOM 4039 C CA . PHE B 1 212 ? 15.344 -22.156 -8.102 1 94.88 212 PHE B CA 1
ATOM 4040 C C . PHE B 1 212 ? 16 -23.141 -7.145 1 94.88 212 PHE B C 1
ATOM 4042 O O . PHE B 1 212 ? 15.703 -24.344 -7.184 1 94.88 212 PHE B O 1
ATOM 4049 N N . LYS B 1 213 ? 16.875 -22.672 -6.352 1 94.38 213 LYS B N 1
ATOM 4050 C CA . LYS B 1 213 ? 17.562 -23.531 -5.387 1 94.38 213 LYS B CA 1
ATOM 4051 C C . LYS B 1 213 ? 16.562 -24.172 -4.426 1 94.38 213 LYS B C 1
ATOM 4053 O O . LYS B 1 213 ? 16.656 -25.359 -4.125 1 94.38 213 LYS B O 1
ATOM 4058 N N . LYS B 1 214 ? 15.656 -23.438 -4.031 1 92.81 214 LYS B N 1
ATOM 4059 C CA . LYS B 1 214 ? 14.641 -23.922 -3.102 1 92.81 214 LYS B CA 1
ATOM 4060 C C . LYS B 1 214 ? 13.773 -25 -3.75 1 92.81 214 LYS B C 1
ATOM 4062 O O . LYS B 1 214 ? 13.5 -26.031 -3.137 1 92.81 214 LYS B O 1
ATOM 4067 N N . GLU B 1 215 ? 13.367 -24.828 -4.965 1 91.31 215 GLU B N 1
ATOM 4068 C CA . GLU B 1 215 ? 12.398 -25.688 -5.641 1 91.31 215 GLU B CA 1
ATOM 4069 C C . GLU B 1 215 ? 13.078 -26.906 -6.258 1 91.31 215 GLU B C 1
ATOM 4071 O O . GLU B 1 215 ? 12.516 -28 -6.266 1 91.31 215 GLU B O 1
ATOM 4076 N N . VAL B 1 216 ? 14.258 -26.641 -6.758 1 92.38 216 VAL B N 1
ATOM 4077 C CA . VAL B 1 216 ? 14.938 -27.688 -7.512 1 92.38 216 VAL B CA 1
ATOM 4078 C C . VAL B 1 216 ? 15.953 -28.406 -6.617 1 92.38 216 VAL B C 1
ATOM 4080 O O . VAL B 1 216 ? 16.328 -29.547 -6.879 1 92.38 216 VAL B O 1
ATOM 4083 N N . GLY B 1 217 ? 16.438 -27.703 -5.633 1 93.88 217 GLY B N 1
ATOM 4084 C CA . GLY B 1 217 ? 17.344 -28.312 -4.668 1 93.88 217 GLY B CA 1
ATOM 4085 C C . GLY B 1 217 ? 18.797 -28.016 -4.945 1 93.88 217 GLY B C 1
ATOM 4086 O O . GLY B 1 217 ? 19.672 -28.281 -4.105 1 93.88 217 GLY B O 1
ATOM 4087 N N . ILE B 1 218 ? 19.156 -27.547 -6.141 1 92.75 218 ILE B N 1
ATOM 4088 C CA . ILE B 1 218 ? 20.516 -27.141 -6.5 1 92.75 218 ILE B CA 1
ATOM 4089 C C . ILE B 1 218 ? 20.484 -25.75 -7.129 1 92.75 218 ILE B C 1
ATOM 4091 O O . ILE B 1 218 ? 19.438 -25.266 -7.547 1 92.75 218 ILE B O 1
ATOM 4095 N N . SER B 1 219 ? 21.672 -25.125 -7.188 1 95.38 219 SER B N 1
ATOM 4096 C CA . SER B 1 219 ? 21.734 -23.781 -7.742 1 95.38 219 SER B CA 1
ATOM 4097 C C . SER B 1 219 ? 21.5 -23.797 -9.25 1 95.38 219 SER B C 1
ATOM 4099 O O . SER B 1 219 ? 21.688 -24.812 -9.906 1 95.38 219 SER B O 1
ATOM 4101 N N . LEU B 1 220 ? 21.109 -22.656 -9.688 1 94.81 220 LEU B N 1
ATOM 4102 C CA . LEU B 1 220 ? 20.859 -22.5 -11.109 1 94.81 220 LEU B CA 1
ATOM 4103 C C . LEU B 1 220 ? 22.109 -22.812 -11.93 1 94.81 220 LEU B C 1
ATOM 4105 O O . LEU B 1 220 ? 22.031 -23.5 -12.953 1 94.81 220 LEU B O 1
ATOM 4109 N N . ILE B 1 221 ? 23.234 -22.375 -11.484 1 93.44 221 ILE B N 1
ATOM 4110 C CA . ILE B 1 221 ? 24.5 -22.609 -12.172 1 93.44 221 ILE B CA 1
ATOM 4111 C C . ILE B 1 221 ? 24.812 -24.094 -12.195 1 93.44 221 ILE B C 1
ATOM 4113 O O . ILE B 1 221 ? 25.188 -24.641 -13.234 1 93.44 221 ILE B O 1
ATOM 4117 N N . GLU B 1 222 ? 24.625 -24.734 -11.094 1 94.94 222 GLU B N 1
ATOM 4118 C CA . GLU B 1 222 ? 24.859 -26.172 -11 1 94.94 222 GLU B CA 1
ATOM 4119 C C . GLU B 1 222 ? 23.922 -26.938 -11.922 1 94.94 222 GLU B C 1
ATOM 4121 O O . GLU B 1 222 ? 24.312 -27.938 -12.531 1 94.94 222 GLU B O 1
ATOM 4126 N N . TYR B 1 223 ? 22.703 -26.484 -11.969 1 95.88 223 TYR B N 1
ATOM 4127 C CA . TYR B 1 223 ? 21.719 -27.125 -12.828 1 95.88 223 TYR B CA 1
ATOM 4128 C C . TYR B 1 223 ? 22.125 -27.016 -14.297 1 95.88 223 TYR B C 1
ATOM 4130 O O . TYR B 1 223 ? 22.047 -28 -15.039 1 95.88 223 TYR B O 1
ATOM 4138 N N . ILE B 1 224 ? 22.562 -25.875 -14.703 1 95.12 224 ILE B N 1
ATOM 4139 C CA . ILE B 1 224 ? 23 -25.656 -16.078 1 95.12 224 ILE B CA 1
ATOM 4140 C C . ILE B 1 224 ? 24.172 -26.562 -16.406 1 95.12 224 ILE B C 1
ATOM 4142 O O . ILE B 1 224 ? 24.203 -27.203 -17.453 1 95.12 224 ILE B O 1
ATOM 4146 N N . GLN B 1 225 ? 25.078 -26.641 -15.492 1 94.69 225 GLN B N 1
ATOM 4147 C CA . GLN B 1 225 ? 26.234 -27.516 -15.672 1 94.69 225 GLN B CA 1
ATOM 4148 C C . GLN B 1 225 ? 25.797 -28.969 -15.828 1 94.69 225 GLN B C 1
ATOM 4150 O O . GLN B 1 225 ? 26.297 -29.688 -16.703 1 94.69 225 GLN B O 1
ATOM 4155 N N . ARG B 1 226 ? 24.906 -29.344 -15.008 1 95.62 226 ARG B N 1
ATOM 4156 C CA . ARG B 1 226 ? 24.406 -30.719 -15.039 1 95.62 226 ARG B CA 1
ATOM 4157 C C . ARG B 1 226 ? 23.781 -31.031 -16.391 1 95.62 226 ARG B C 1
ATOM 4159 O O . ARG B 1 226 ? 24.047 -32.062 -16.984 1 95.62 226 ARG B O 1
ATOM 4166 N N . GLU B 1 227 ? 22.922 -30.125 -16.875 1 95.56 227 GLU B N 1
ATOM 4167 C CA . GLU B 1 227 ? 22.266 -30.312 -18.156 1 95.56 227 GLU B CA 1
ATOM 4168 C C . GLU B 1 227 ? 23.297 -30.359 -19.297 1 95.56 227 GLU B C 1
ATOM 4170 O O . GLU B 1 227 ? 23.156 -31.141 -20.234 1 95.56 227 GLU B O 1
ATOM 4175 N N . ARG B 1 228 ? 24.297 -29.578 -19.172 1 95.81 228 ARG B N 1
ATOM 4176 C CA . ARG B 1 228 ? 25.344 -29.562 -20.188 1 95.81 228 ARG B CA 1
ATOM 4177 C C . ARG B 1 228 ? 26.141 -30.844 -20.172 1 95.81 228 ARG B C 1
ATOM 4179 O O . ARG B 1 228 ? 26.547 -31.359 -21.219 1 95.81 228 ARG B O 1
ATOM 4186 N N . ILE B 1 229 ? 26.359 -31.328 -19.047 1 96.19 229 ILE B N 1
ATOM 4187 C CA . ILE B 1 229 ? 27.094 -32.594 -18.922 1 96.19 229 ILE B CA 1
ATOM 4188 C C . ILE B 1 229 ? 26.266 -33.719 -19.516 1 96.19 229 ILE B C 1
ATOM 4190 O O . ILE B 1 229 ? 26.797 -34.594 -20.188 1 96.19 229 ILE B O 1
ATOM 4194 N N . GLU B 1 230 ? 25.016 -33.688 -19.234 1 95.75 230 GLU B N 1
ATOM 4195 C CA . GLU B 1 230 ? 24.141 -34.688 -19.844 1 95.75 230 GLU B CA 1
ATOM 4196 C C . GLU B 1 230 ? 24.188 -34.594 -21.359 1 95.75 230 GLU B C 1
ATOM 4198 O O . GLU B 1 230 ? 24.219 -35.625 -22.031 1 95.75 230 GLU B O 1
ATOM 4203 N N . GLU B 1 231 ? 24.234 -33.469 -21.859 1 94.38 231 GLU B N 1
ATOM 4204 C CA . GLU B 1 231 ? 24.375 -33.281 -23.312 1 94.38 231 GLU B CA 1
ATOM 4205 C C . GLU B 1 231 ? 25.734 -33.75 -23.797 1 94.38 231 GLU B C 1
ATOM 4207 O O . GLU B 1 231 ? 25.844 -34.375 -24.859 1 94.38 231 GLU B O 1
ATOM 4212 N N . ALA B 1 232 ? 26.734 -33.469 -23.047 1 95.75 232 ALA B N 1
ATOM 4213 C CA . ALA B 1 232 ? 28.078 -33.906 -23.391 1 95.75 232 ALA B CA 1
ATOM 4214 C C . ALA B 1 232 ? 28.156 -35.438 -23.484 1 95.75 232 ALA B C 1
ATOM 4216 O O . ALA B 1 232 ? 28.812 -35.969 -24.375 1 95.75 232 ALA B O 1
ATOM 4217 N N . LYS B 1 233 ? 27.516 -36 -22.562 1 95.06 233 LYS B N 1
ATOM 4218 C CA . LYS B 1 233 ? 27.469 -37.469 -22.578 1 95.06 233 LYS B CA 1
ATOM 4219 C C . LYS B 1 233 ? 26.922 -38 -23.891 1 95.06 233 LYS B C 1
ATOM 4221 O O . LYS B 1 233 ? 27.469 -38.938 -24.469 1 95.06 233 LYS B O 1
ATOM 4226 N N . LYS B 1 234 ? 25.906 -37.375 -24.344 1 93.06 234 LYS B N 1
ATOM 4227 C CA . LYS B 1 234 ? 25.312 -37.75 -25.609 1 93.06 234 LYS B CA 1
ATOM 4228 C C . LYS B 1 234 ? 26.281 -37.562 -26.766 1 93.06 234 LYS B C 1
ATOM 4230 O O . LYS B 1 234 ? 26.438 -38.438 -27.609 1 93.06 234 LYS B O 1
ATOM 4235 N N . LEU B 1 235 ? 26.922 -36.469 -26.688 1 93 235 LEU B N 1
ATOM 4236 C CA . LEU B 1 235 ? 27.859 -36.156 -27.766 1 93 235 LEU B CA 1
ATOM 4237 C C . LEU B 1 235 ? 29.047 -37.094 -27.734 1 93 235 LEU B C 1
ATOM 4239 O O . LEU B 1 235 ? 29.516 -37.531 -28.797 1 93 235 LEU B O 1
ATOM 4243 N N . LEU B 1 236 ? 29.469 -37.438 -26.562 1 93.81 236 LEU B N 1
ATOM 4244 C CA . LEU B 1 236 ? 30.609 -38.312 -26.406 1 93.81 236 LEU B CA 1
ATOM 4245 C C . LEU B 1 236 ? 30.25 -39.75 -26.875 1 93.81 236 LEU B C 1
ATOM 4247 O O . LEU B 1 236 ? 31.094 -40.469 -27.406 1 93.81 236 LEU B O 1
ATOM 4251 N N . THR B 1 237 ? 29 -40.062 -26.688 1 92.69 237 THR B N 1
ATOM 4252 C CA . THR B 1 237 ? 28.547 -41.406 -27 1 92.69 237 THR B CA 1
ATOM 4253 C C . THR B 1 237 ? 28.234 -41.562 -28.484 1 92.69 237 THR B C 1
ATOM 4255 O O . THR B 1 237 ? 28.531 -42.594 -29.078 1 92.69 237 THR B O 1
ATOM 4258 N N . PHE B 1 238 ? 27.75 -40.438 -29.094 1 90.69 238 PHE B N 1
ATOM 4259 C CA . PHE B 1 238 ? 27.125 -40.625 -30.406 1 90.69 238 PHE B CA 1
ATOM 4260 C C . PHE B 1 238 ? 27.922 -39.906 -31.484 1 90.69 238 PHE B C 1
ATOM 4262 O O . PHE B 1 238 ? 27.578 -39.969 -32.656 1 90.69 238 PHE B O 1
ATOM 4269 N N . THR B 1 239 ? 28.938 -39.25 -31.094 1 90.38 239 THR B N 1
ATOM 4270 C CA . THR B 1 239 ? 29.734 -38.5 -32.094 1 90.38 239 THR B CA 1
ATOM 4271 C C . THR B 1 239 ? 31.219 -38.781 -31.891 1 90.38 239 THR B C 1
ATOM 4273 O O . THR B 1 239 ? 31.625 -39.438 -30.922 1 90.38 239 THR B O 1
ATOM 4276 N N . THR B 1 240 ? 32.031 -38.375 -32.906 1 91.75 240 THR B N 1
ATOM 4277 C CA . THR B 1 240 ? 33.5 -38.469 -32.812 1 91.75 240 THR B CA 1
ATOM 4278 C C . THR B 1 240 ? 34.125 -37.125 -32.625 1 91.75 240 THR B C 1
ATOM 4280 O O . THR B 1 240 ? 35.344 -36.938 -32.906 1 91.75 240 THR B O 1
ATOM 4283 N N . TYR B 1 241 ? 33.281 -36.156 -32.219 1 92.81 241 TYR B N 1
ATOM 4284 C CA . TYR B 1 241 ? 33.812 -34.812 -32.031 1 92.81 241 TYR B CA 1
ATOM 4285 C C . TYR B 1 241 ? 34.938 -34.781 -31.016 1 92.81 241 TYR B C 1
ATOM 4287 O O . TYR B 1 241 ? 34.875 -35.469 -29.984 1 92.81 241 TYR B O 1
ATOM 4295 N N . PRO B 1 242 ? 36 -33.969 -31.406 1 93.25 242 PRO B N 1
ATOM 4296 C CA . PRO B 1 242 ? 37.062 -33.844 -30.406 1 93.25 242 PRO B CA 1
ATOM 4297 C C . PRO B 1 242 ? 36.562 -33.25 -29.094 1 93.25 242 PRO B C 1
ATOM 4299 O O . PRO B 1 242 ? 35.625 -32.438 -29.094 1 93.25 242 PRO B O 1
ATOM 4302 N N . LEU B 1 243 ? 37.125 -33.594 -28 1 93.38 243 LEU B N 1
ATOM 4303 C CA . LEU B 1 243 ? 36.75 -33.094 -26.688 1 93.38 243 LEU B CA 1
ATOM 4304 C C . LEU B 1 243 ? 36.75 -31.578 -26.656 1 93.38 243 LEU B C 1
ATOM 4306 O O . LEU B 1 243 ? 35.906 -30.953 -26.016 1 93.38 243 LEU B O 1
ATOM 4310 N N . SER B 1 244 ? 37.688 -31 -27.375 1 93.75 244 SER B N 1
ATOM 4311 C CA . SER B 1 244 ? 37.812 -29.547 -27.422 1 93.75 244 SER B CA 1
ATOM 4312 C C . SER B 1 244 ? 36.562 -28.906 -28.047 1 93.75 244 SER B C 1
ATOM 4314 O O . SER B 1 244 ? 36.062 -27.875 -27.562 1 93.75 244 SER B O 1
ATOM 4316 N N . ASP B 1 245 ? 36.031 -29.531 -29.031 1 94.19 245 ASP B N 1
ATOM 4317 C CA . ASP B 1 245 ? 34.844 -29.031 -29.719 1 94.19 245 ASP B CA 1
ATOM 4318 C C . ASP B 1 245 ? 33.625 -29.156 -28.844 1 94.19 245 ASP B C 1
ATOM 4320 O O . ASP B 1 245 ? 32.781 -28.25 -28.797 1 94.19 245 ASP B O 1
ATOM 4324 N N . ILE B 1 246 ? 33.5 -30.328 -28.188 1 94.38 246 ILE B N 1
ATOM 4325 C CA . ILE B 1 246 ? 32.344 -30.562 -27.281 1 94.38 246 ILE B CA 1
ATOM 4326 C C . ILE B 1 246 ? 32.375 -29.562 -26.141 1 94.38 246 ILE B C 1
ATOM 4328 O O . ILE B 1 246 ? 31.359 -28.953 -25.812 1 94.38 246 ILE B O 1
ATOM 4332 N N . CYS B 1 247 ? 33.5 -29.312 -25.641 1 94.75 247 CYS B N 1
ATOM 4333 C CA . CYS B 1 247 ? 33.719 -28.344 -24.578 1 94.75 247 CYS B CA 1
ATOM 4334 C C . CYS B 1 247 ? 33.281 -26.953 -25.016 1 94.75 247 CYS B C 1
ATOM 4336 O O . CYS B 1 247 ? 32.531 -26.281 -24.312 1 94.75 247 CYS B O 1
ATOM 4338 N N . ALA B 1 248 ? 33.719 -26.547 -26.141 1 93.06 248 ALA B N 1
ATOM 4339 C CA . ALA B 1 248 ? 33.438 -25.219 -26.672 1 93.06 248 ALA B CA 1
ATOM 4340 C C . ALA B 1 248 ? 31.953 -25.078 -27 1 93.06 248 ALA B C 1
ATOM 4342 O O . ALA B 1 248 ? 31.344 -24.047 -26.719 1 93.06 248 ALA B O 1
ATOM 4343 N N . SER B 1 249 ? 31.375 -26.094 -27.562 1 93.62 249 SER B N 1
ATOM 4344 C CA . SER B 1 249 ? 29.984 -26.062 -27.984 1 93.62 249 SER B CA 1
ATOM 4345 C C . SER B 1 249 ? 29.047 -25.922 -26.781 1 93.62 249 SER B C 1
ATOM 4347 O O . SER B 1 249 ? 27.984 -25.312 -26.891 1 93.62 249 SER B O 1
ATOM 4349 N N . LEU B 1 250 ? 29.516 -26.453 -25.703 1 95.12 250 LEU B N 1
ATOM 4350 C CA . LEU B 1 250 ? 28.656 -26.438 -24.516 1 95.12 250 LEU B CA 1
ATOM 4351 C C . LEU B 1 250 ? 29.062 -25.312 -23.562 1 95.12 250 LEU B C 1
ATOM 4353 O O . LEU B 1 250 ? 28.625 -25.281 -22.406 1 95.12 250 LEU B O 1
ATOM 4357 N N . ASN B 1 251 ? 29.969 -24.453 -24.016 1 93.25 251 ASN B N 1
ATOM 4358 C CA . ASN B 1 251 ? 30.297 -23.172 -23.406 1 93.25 251 ASN B CA 1
ATOM 4359 C C . ASN B 1 251 ? 31.047 -23.344 -22.094 1 93.25 251 ASN B C 1
ATOM 4361 O O . ASN B 1 251 ? 30.797 -22.625 -21.125 1 93.25 251 ASN B O 1
ATOM 4365 N N . PHE B 1 252 ? 31.844 -24.312 -22.062 1 92.88 252 PHE B N 1
ATOM 4366 C CA . PHE B 1 252 ? 32.812 -24.391 -20.969 1 92.88 252 PHE B CA 1
ATOM 4367 C C . PHE B 1 252 ? 34.031 -23.531 -21.266 1 92.88 252 PHE B C 1
ATOM 4369 O O . PHE B 1 252 ? 34.469 -23.406 -22.406 1 92.88 252 PHE B O 1
ATOM 4376 N N . SER B 1 253 ? 34.531 -22.891 -20.25 1 86.5 253 SER B N 1
ATOM 4377 C CA . SER B 1 253 ? 35.656 -21.938 -20.406 1 86.5 253 SER B CA 1
ATOM 4378 C C . SER B 1 253 ? 36.906 -22.641 -20.906 1 86.5 253 SER B C 1
ATOM 4380 O O . SER B 1 253 ? 37.656 -22.062 -21.688 1 86.5 253 SER B O 1
ATOM 4382 N N . ASP B 1 254 ? 37.156 -23.75 -20.391 1 90.12 254 ASP B N 1
ATOM 4383 C CA . ASP B 1 254 ? 38.344 -24.5 -20.844 1 90.12 254 ASP B CA 1
ATOM 4384 C C . ASP B 1 254 ? 38.156 -26 -20.578 1 90.12 254 ASP B C 1
ATOM 4386 O O . ASP B 1 254 ? 37.281 -26.406 -19.828 1 90.12 254 ASP B O 1
ATOM 4390 N N . GLN B 1 255 ? 39 -26.734 -21.188 1 90.94 255 GLN B N 1
ATOM 4391 C CA . GLN B 1 255 ? 38.906 -28.188 -21.172 1 90.94 255 GLN B CA 1
ATOM 4392 C C . GLN B 1 255 ? 39.156 -28.75 -19.781 1 90.94 255 GLN B C 1
ATOM 4394 O O . GLN B 1 255 ? 38.562 -29.734 -19.375 1 90.94 255 GLN B O 1
ATOM 4399 N N . SER B 1 256 ? 40.062 -28.078 -19.125 1 93.62 256 SER B N 1
ATOM 4400 C CA . SER B 1 256 ? 40.375 -28.516 -17.766 1 93.62 256 SER B CA 1
ATOM 4401 C C . SER B 1 256 ? 39.156 -28.406 -16.859 1 93.62 256 SER B C 1
ATOM 4403 O O . SER B 1 256 ? 38.844 -29.328 -16.094 1 93.62 256 SER B O 1
ATOM 4405 N N . TYR B 1 257 ? 38.531 -27.281 -17.016 1 93.81 257 TYR B N 1
ATOM 4406 C CA . TYR B 1 257 ? 37.312 -27.062 -16.234 1 93.81 257 TYR B CA 1
ATOM 4407 C C . TYR B 1 257 ? 36.219 -28.031 -16.625 1 93.81 257 TYR B C 1
ATOM 4409 O O . TYR B 1 257 ? 35.531 -28.594 -15.766 1 93.81 257 TYR B O 1
ATOM 4417 N N . PHE B 1 258 ? 36.094 -28.266 -17.875 1 95.62 258 PHE B N 1
ATOM 4418 C CA . PHE B 1 258 ? 35.125 -29.219 -18.391 1 95.62 258 PHE B CA 1
ATOM 4419 C C . PHE B 1 258 ? 35.375 -30.609 -17.812 1 95.62 258 PHE B C 1
ATOM 4421 O O . PHE B 1 258 ? 34.438 -31.25 -17.328 1 95.62 258 PHE B O 1
ATOM 4428 N N . THR B 1 259 ? 36.531 -31 -17.828 1 94.88 259 THR B N 1
ATOM 4429 C CA . THR B 1 259 ? 36.875 -32.312 -17.328 1 94.88 259 THR B CA 1
ATOM 4430 C C . THR B 1 259 ? 36.562 -32.438 -15.836 1 94.88 259 THR B C 1
ATOM 4432 O O . THR B 1 259 ? 36.031 -33.469 -15.375 1 94.88 259 THR B O 1
ATOM 4435 N N . LYS B 1 260 ? 36.844 -31.375 -15.141 1 95.88 260 LYS B N 1
ATOM 4436 C CA . LYS B 1 260 ? 36.594 -31.344 -13.711 1 95.88 260 LYS B CA 1
ATOM 4437 C C . LYS B 1 260 ? 35.094 -31.484 -13.414 1 95.88 260 LYS B C 1
ATOM 4439 O O . LYS B 1 260 ? 34.688 -32.281 -12.57 1 95.88 260 LYS B O 1
ATOM 4444 N N . ILE B 1 261 ? 34.344 -30.719 -14.086 1 95.5 261 ILE B N 1
ATOM 4445 C CA . ILE B 1 261 ? 32.875 -30.703 -13.867 1 95.5 261 ILE B CA 1
ATOM 4446 C C . ILE B 1 261 ? 32.281 -32.031 -14.32 1 95.5 261 ILE B C 1
ATOM 4448 O O . ILE B 1 261 ? 31.406 -32.562 -13.656 1 95.5 261 ILE B O 1
ATOM 4452 N N . PHE B 1 262 ? 32.781 -32.531 -15.453 1 96.75 262 PHE B N 1
ATOM 4453 C CA . PHE B 1 262 ? 32.281 -33.812 -15.969 1 96.75 262 PHE B CA 1
ATOM 4454 C C . PHE B 1 262 ? 32.531 -34.906 -14.953 1 96.75 262 PHE B C 1
ATOM 4456 O O . PHE B 1 262 ? 31.609 -35.688 -14.664 1 96.75 262 PHE B O 1
ATOM 4463 N N . LYS B 1 263 ? 33.656 -34.875 -14.406 1 96.19 263 LYS B N 1
ATOM 4464 C CA . LYS B 1 263 ? 34 -35.875 -13.406 1 96.19 263 LYS B CA 1
ATOM 4465 C C . LYS B 1 263 ? 33.125 -35.719 -12.164 1 96.19 263 LYS B C 1
ATOM 4467 O O . LYS B 1 263 ? 32.719 -36.719 -11.555 1 96.19 263 LYS B O 1
ATOM 4472 N N . LYS B 1 264 ? 32.906 -34.594 -11.805 1 95.31 264 LYS B N 1
ATOM 4473 C CA . LYS B 1 264 ? 32.062 -34.281 -10.633 1 95.31 264 LYS B CA 1
ATOM 4474 C C . LYS B 1 264 ? 30.703 -34.938 -10.766 1 95.31 264 LYS B C 1
ATOM 4476 O O . LYS B 1 264 ? 30.188 -35.5 -9.805 1 95.31 264 LYS B O 1
ATOM 4481 N N . PHE B 1 265 ? 30.141 -34.906 -11.984 1 94 265 PHE B N 1
ATOM 4482 C CA . PHE B 1 265 ? 28.766 -35.344 -12.172 1 94 265 PHE B CA 1
ATOM 4483 C C . PHE B 1 265 ? 28.703 -36.812 -12.586 1 94 265 PHE B C 1
ATOM 4485 O O . PHE B 1 265 ? 27.734 -37.531 -12.312 1 94 265 PHE B O 1
ATOM 4492 N N . THR B 1 266 ? 29.797 -37.375 -13.25 1 94.12 266 THR B N 1
ATOM 4493 C CA . THR B 1 266 ? 29.734 -38.719 -13.82 1 94.12 266 THR B CA 1
ATOM 4494 C C . THR B 1 266 ? 30.688 -39.656 -13.102 1 94.12 266 THR B C 1
ATOM 4496 O O . THR B 1 266 ? 30.625 -40.875 -13.266 1 94.12 266 THR B O 1
ATOM 4499 N N . HIS B 1 267 ? 31.656 -39.062 -12.391 1 94.75 267 HIS B N 1
ATOM 4500 C CA . HIS B 1 267 ? 32.656 -39.812 -11.617 1 94.75 267 HIS B CA 1
ATOM 4501 C C . HIS B 1 267 ? 33.75 -40.375 -12.531 1 94.75 267 HIS B C 1
ATOM 4503 O O . HIS B 1 267 ? 34.531 -41.25 -12.102 1 94.75 267 HIS B O 1
ATOM 4509 N N . GLU B 1 268 ? 33.781 -40 -13.758 1 94.44 268 GLU B N 1
ATOM 4510 C CA . GLU B 1 268 ? 34.812 -40.344 -14.695 1 94.44 268 GLU B CA 1
ATOM 4511 C C . GLU B 1 268 ? 35.156 -39.188 -15.633 1 94.44 268 GLU B C 1
ATOM 4513 O O . GLU B 1 268 ? 34.375 -38.25 -15.766 1 94.44 268 GLU B O 1
ATOM 4518 N N . THR B 1 269 ? 36.375 -39.281 -16.266 1 95.56 269 THR B N 1
ATOM 4519 C CA . THR B 1 269 ? 36.75 -38.25 -17.203 1 95.56 269 THR B CA 1
ATOM 4520 C C . THR B 1 269 ? 36.031 -38.406 -18.531 1 95.56 269 THR B C 1
ATOM 4522 O O . THR B 1 269 ? 35.594 -39.5 -18.859 1 95.56 269 THR B O 1
ATOM 4525 N N . PRO B 1 270 ? 35.875 -37.312 -19.188 1 95.88 270 PRO B N 1
ATOM 4526 C CA . PRO B 1 270 ? 35.219 -37.406 -20.5 1 95.88 270 PRO B CA 1
ATOM 4527 C C . PRO B 1 270 ? 35.906 -38.438 -21.406 1 95.88 270 PRO B C 1
ATOM 4529 O O . PRO B 1 270 ? 35.188 -39.188 -22.125 1 95.88 270 PRO B O 1
ATOM 4532 N N . GLY B 1 271 ? 37.188 -38.531 -21.438 1 93.69 271 GLY B N 1
ATOM 4533 C CA . GLY B 1 271 ? 37.906 -39.5 -22.25 1 93.69 271 GLY B CA 1
ATOM 4534 C C . GLY B 1 271 ? 37.562 -40.938 -21.891 1 93.69 271 GLY B C 1
ATOM 4535 O O . GLY B 1 271 ? 37.312 -41.75 -22.781 1 93.69 271 GLY B O 1
ATOM 4536 N N . LYS B 1 272 ? 37.625 -41.188 -20.641 1 94.94 272 LYS B N 1
ATOM 4537 C CA . LYS B 1 272 ? 37.281 -42.531 -20.172 1 94.94 272 LYS B CA 1
ATOM 4538 C C . LYS B 1 272 ? 35.844 -42.875 -20.531 1 94.94 272 LYS B C 1
ATOM 4540 O O . LYS B 1 272 ? 35.531 -44 -20.922 1 94.94 272 LYS B O 1
ATOM 4545 N N . TYR B 1 273 ? 35 -41.906 -20.391 1 95.12 273 TYR B N 1
ATOM 4546 C CA . TYR B 1 273 ? 33.594 -42.094 -20.688 1 95.12 273 TYR B CA 1
ATOM 4547 C C . TYR B 1 273 ? 33.375 -42.5 -22.141 1 95.12 273 TYR B C 1
ATOM 4549 O O . TYR B 1 273 ? 32.625 -43.406 -22.453 1 95.12 273 TYR B O 1
ATOM 4557 N N . ARG B 1 274 ? 34 -41.719 -23.031 1 92.75 274 ARG B N 1
ATOM 4558 C CA . ARG B 1 274 ? 33.875 -42 -24.453 1 92.75 274 ARG B CA 1
ATOM 4559 C C . ARG B 1 274 ? 34.344 -43.438 -24.766 1 92.75 274 ARG B C 1
ATOM 4561 O O . ARG B 1 274 ? 33.688 -44.125 -25.562 1 92.75 274 ARG B O 1
ATOM 4568 N N . LYS B 1 275 ? 35.438 -43.875 -24.156 1 92.19 275 LYS B N 1
ATOM 4569 C CA . LYS B 1 275 ? 36 -45.219 -24.406 1 92.19 275 LYS B CA 1
ATOM 4570 C C . LYS B 1 275 ? 35 -46.312 -23.953 1 92.19 275 LYS B C 1
ATOM 4572 O O . LYS B 1 275 ? 34.875 -47.344 -24.625 1 92.19 275 LYS B O 1
ATOM 4577 N N . SER B 1 276 ? 34.375 -45.969 -22.984 1 91.44 276 SER B N 1
ATOM 4578 C CA . SER B 1 276 ? 33.5 -47 -22.359 1 91.44 276 SER B CA 1
ATOM 4579 C C . SER B 1 276 ? 32.094 -46.969 -22.953 1 91.44 276 SER B C 1
ATOM 4581 O O . SER B 1 276 ? 31.375 -47.969 -22.875 1 91.44 276 SER B O 1
ATOM 4583 N N . HIS B 1 277 ? 31.766 -45.906 -23.641 1 86.44 277 HIS B N 1
ATOM 4584 C CA . HIS B 1 277 ? 30.344 -45.75 -23.984 1 86.44 277 HIS B CA 1
ATOM 4585 C C . HIS B 1 277 ? 30.172 -45.438 -25.469 1 86.44 277 HIS B C 1
ATOM 4587 O O . HIS B 1 277 ? 29.047 -45.281 -25.938 1 86.44 277 HIS B O 1
ATOM 4593 N N . VAL B 1 278 ? 31.219 -45.344 -26.156 1 83.75 278 VAL B N 1
ATOM 4594 C CA . VAL B 1 278 ? 31.156 -44.938 -27.562 1 83.75 278 VAL B CA 1
ATOM 4595 C C . VAL B 1 278 ? 30.344 -45.969 -28.359 1 83.75 278 VAL B C 1
ATOM 4597 O O . VAL B 1 278 ? 30.5 -47.188 -28.156 1 83.75 278 VAL B O 1
ATOM 4600 N N . VAL B 1 279 ? 29.422 -45.594 -29.062 1 76.88 279 VAL B N 1
ATOM 4601 C CA . VAL B 1 279 ? 28.578 -46.5 -29.859 1 76.88 279 VAL B CA 1
ATOM 4602 C C . VAL B 1 279 ? 28.984 -46.406 -31.328 1 76.88 279 VAL B C 1
ATOM 4604 O O . VAL B 1 279 ? 28.688 -47.281 -32.125 1 76.88 279 VAL B O 1
ATOM 4607 N N . ILE B 1 280 ? 29.75 -45.438 -31.703 1 72.25 280 ILE B N 1
ATOM 4608 C CA . ILE B 1 280 ? 30.141 -45.344 -33.094 1 72.25 280 ILE B CA 1
ATOM 4609 C C . ILE B 1 280 ? 31.609 -45.719 -33.25 1 72.25 280 ILE B C 1
ATOM 4611 O O . ILE B 1 280 ? 32.406 -45.594 -32.281 1 72.25 280 ILE B O 1
#

Organism: Bacillus thuringiensis (NCBI:txid1428)